Protein AF-0000000085115770 (afdb_homodimer)

Organism: Geobacillus kaustophilus (strain HTA426) (NCBI:txid235909)

Sequence (520 aa):
MMANVRLRLAGMRRTIEAKADPHGGTVSFGGQTHRIDELEWDAPIGGAMYGVALNDGKEWAALSKEMNAPPYEKPPEGPVLYMKPANTINAHRRPVLLPRWVKHLQAAPALGLVIGRTAARVRREQALDFVFGYTIVNDLSIPHEQRHRPAVKEQARDGFAPVGPWIVPKEEASPLSSLTARVYVNGRLVQRADPSRFRLPVEQWLAEVTEFMTLYPGDVLFFSWPADAPLVTAGDVVRIEIERIGVLENEIALEQGGDEMMANVRLRLAGMRRTIEAKADPHGGTVSFGGQTHRIDELEWDAPIGGAMYGVALNDGKEWAALSKEMNAPPYEKPPEGPVLYMKPANTINAHRRPVLLPRWVKHLQAAPALGLVIGRTAARVRREQALDFVFGYTIVNDLSIPHEQRHRPAVKEQARDGFAPVGPWIVPKEEASPLSSLTARVYVNGRLVQRADPSRFRLPVEQWLAEVTEFMTLYPGDVLFFSWPADAPLVTAGDVVRIEIERIGVLENEIALEQGGDE

InterPro domains:
  IPR011234 Fumarylacetoacetase-like, C-terminal [PF01557] (50-252)
  IPR036663 Fumarylacetoacetase-like, C-terminal domain superfamily [G3DSA:3.90.850.10] (46-257)
  IPR036663 Fumarylacetoacetase-like, C-terminal domain superfamily [SSF56529] (48-252)
  IPR051121 Fumarylacetoacetate hydrolase [PTHR42796] (29-252)

Radius of gyration: 23.32 Å; Cα contacts (8 Å, |Δi|>4): 1343; chains: 2; bounding box: 65×66×63 Å

Foldseek 3Di:
DWFWWWAFFPPDPATDIWIDDQPVQWIDDPRDIDGVVPTHGFFRFDDWEKEWPCQQLLSVVVCVVVCCDPPNVHHDPATDMDTAGPQQEDEFAEADADEPVAFWKFWWKKKKFFFAAKFALDDLVCQCVRTQFIKIKGQIFGDDDDPPDDRCVGGHHGNNIYIDRTTGGHVQVPDQQQWWKWKDKPRHTQDIDGQVSGNDHPSVNSNRVNHVDIDHGRYIYMYTNRNRTDIDGAQIKMWMRIPSGHIGIYGYHYDDPPPD/DWFWWWAAFPPDPATDIWIDDQPVQWIDDPRDIDGVVVTHGFFRFDDWEKEWPCQQLLSVVVCVVVCCDPPNVHHDPATDMDTAGPQQEDEFAEADADEPVAFWKFWWKKKKFFFAAKFALDDLVCLCVRTQFIKIKGQIFGDDDDPPDDRCVGGHHGNNIYIDRTTGGHVQVPDQQQWWKWKDKPRHTQDIDGQVSGNDHPSVNSNRVNHVDIDHGRYIYMYTNRNRTDIDGAQIKMWMRIPSGHIGIYGYHYDDDPDD

pLDDT: mean 93.47, std 9.09, range [23.97, 98.88]

Nearest PDB structures (foldseek):
  6jvv-assembly1_A  TM=9.126E-01  e=6.003E-18  Sphingobium sp. SYK-6
  6sbi-assembly2_C  TM=8.779E-01  e=7.111E-18  Mus musculus
  6sbj-assembly1_A  TM=8.941E-01  e=2.201E-17  Mus musculus
  6jvw-assembly1_B  TM=7.924E-01  e=4.525E-18  Sphingobium sp. SYK-6
  6jvv-assembly1_B  TM=7.920E-01  e=4.788E-18  Sphingobium sp. SYK-6

Secondary structure (DSSP, 8-state):
--EEEEEEETT-SS-EEEEEETTTTEEEETTEEEEGGGS-EE-S--S-EEEEET-BHHHHHHHHHHHTSTTT-S--SS-EEEEE-GGGEE-TTPPEEEPTT---EEEEEEEEEEE-S-BSS--GGGGGGGEEEEEEEEEEE---S--SS--HHHHSSTT-EEEEEEEEEGGGG--GGG--EEEEETTEEEEEE-GGGBSS-HHHHHHHHHTT--B-TT-EEEEE--TTPPEE-TT-EEEEEETTTEEEEEEEEE------/--EEEEEEETT-SS-EEEEEETTTTEEEETTEEEEGGGS-EE-S--S-EEEEET-BHHHHHHTHHHHTSTTT-S--SS-EEEEE-GGGEE-TTPPEEEPTT---EEEEEEEEEEE-S-BSS--GGGGGGGEEEEEEEEEEE---S--SS--HHHHSSTT-EEEEEEEEEGGGG--GGG--EEEEETTEEEEEE-GGGBSS-HHHHHHHHHTT--B-TT-EEEEE--TTPPEE-TT-EEEEEETTTEEEEEEEEE------

Structure (mmCIF, N/CA/C/O backbone):
data_AF-0000000085115770-model_v1
#
loop_
_entity.id
_entity.type
_entity.pdbx_description
1 polymer 'Hypothetical conserved protein'
#
loop_
_atom_site.group_PDB
_atom_site.id
_atom_site.type_symbol
_atom_site.label_atom_id
_atom_site.label_alt_id
_atom_site.label_comp_id
_atom_site.label_asym_id
_atom_site.label_entity_id
_atom_site.label_seq_id
_atom_site.pdbx_PDB_ins_code
_atom_site.Cartn_x
_atom_site.Cartn_y
_atom_site.Cartn_z
_atom_site.occupancy
_atom_site.B_iso_or_equiv
_atom_site.auth_seq_id
_atom_site.auth_comp_id
_atom_site.auth_asym_id
_atom_site.auth_atom_id
_atom_site.pdbx_PDB_model_num
ATOM 1 N N . MET A 1 1 ? 3.453 36.281 1.936 1 74.5 1 MET A N 1
ATOM 2 C CA . MET A 1 1 ? 4.145 36.156 0.656 1 74.5 1 MET A CA 1
ATOM 3 C C . MET A 1 1 ? 3.568 35 -0.159 1 74.5 1 MET A C 1
ATOM 5 O O . MET A 1 1 ? 3.238 33.938 0.392 1 74.5 1 MET A O 1
ATOM 9 N N . MET A 1 2 ? 3.404 35.25 -1.375 1 86.44 2 MET A N 1
ATOM 10 C CA . MET A 1 2 ? 2.805 34.25 -2.275 1 86.44 2 MET A CA 1
ATOM 11 C C . MET A 1 2 ? 3.832 33.219 -2.701 1 86.44 2 MET A C 1
ATOM 13 O O . MET A 1 2 ? 5 33.531 -2.922 1 86.44 2 MET A O 1
ATOM 17 N N . ALA A 1 3 ? 3.408 32.031 -2.615 1 91.06 3 ALA A N 1
ATOM 18 C CA . ALA A 1 3 ? 4.25 30.938 -3.092 1 91.06 3 ALA A CA 1
ATOM 19 C C . ALA A 1 3 ? 3.641 30.281 -4.32 1 91.06 3 ALA A C 1
ATOM 21 O O . ALA A 1 3 ? 2.416 30.219 -4.457 1 91.06 3 ALA A O 1
ATOM 22 N N . ASN A 1 4 ? 4.543 29.922 -5.184 1 95.06 4 ASN A N 1
ATOM 23 C CA . ASN A 1 4 ? 4.07 29.031 -6.238 1 95.06 4 ASN A CA 1
ATOM 24 C C . ASN A 1 4 ? 3.652 27.672 -5.68 1 95.06 4 ASN A C 1
ATOM 26 O O . ASN A 1 4 ? 4.328 27.125 -4.809 1 95.06 4 ASN A O 1
ATOM 30 N N . VAL A 1 5 ? 2.451 27.219 -6.176 1 96.75 5 VAL A N 1
ATOM 31 C CA . VAL A 1 5 ? 1.987 25.922 -5.676 1 96.75 5 VAL A CA 1
ATOM 32 C C . VAL A 1 5 ? 1.357 25.125 -6.816 1 96.75 5 VAL A C 1
ATOM 34 O O . VAL A 1 5 ? 1.114 25.672 -7.898 1 96.75 5 VAL A O 1
ATOM 37 N N . ARG A 1 6 ? 1.262 23.844 -6.598 1 97.25 6 ARG A N 1
ATOM 38 C CA . ARG A 1 6 ? 0.416 22.984 -7.418 1 97.25 6 ARG A CA 1
ATOM 39 C C . ARG A 1 6 ? -0.807 22.516 -6.637 1 97.25 6 ARG A C 1
ATOM 41 O O . ARG A 1 6 ? -0.689 22.078 -5.488 1 97.25 6 ARG A O 1
ATOM 48 N N . LEU A 1 7 ? -1.939 22.75 -7.211 1 97.44 7 LEU A N 1
ATOM 49 C CA . LEU A 1 7 ? -3.164 22.328 -6.539 1 97.44 7 LEU A CA 1
ATOM 50 C C . LEU A 1 7 ? -4.086 21.578 -7.504 1 97.44 7 LEU A C 1
ATOM 52 O O . LEU A 1 7 ? -3.832 21.547 -8.711 1 97.44 7 LEU A O 1
ATOM 56 N N . ARG A 1 8 ? -5.086 20.906 -6.918 1 97.5 8 ARG A N 1
ATOM 57 C CA . ARG A 1 8 ? -6.098 20.188 -7.688 1 97.5 8 ARG A CA 1
ATOM 58 C C . ARG A 1 8 ? -7.496 20.469 -7.145 1 97.5 8 ARG A C 1
ATOM 60 O O . ARG A 1 8 ? -7.734 20.359 -5.938 1 97.5 8 ARG A O 1
ATOM 67 N N . LEU A 1 9 ? -8.336 20.906 -8.031 1 96.75 9 LEU A N 1
ATOM 68 C CA . LEU A 1 9 ? -9.719 21.156 -7.648 1 96.75 9 LEU A CA 1
ATOM 69 C C . LEU A 1 9 ? -10.594 19.938 -7.949 1 96.75 9 LEU A C 1
ATOM 71 O O . LEU A 1 9 ? -10.203 19.062 -8.727 1 96.75 9 LEU A O 1
ATOM 75 N N . ALA A 1 10 ? -11.742 19.891 -7.289 1 95.56 10 ALA A N 1
ATOM 76 C CA . ALA A 1 10 ? -12.672 18.781 -7.441 1 95.56 10 ALA A CA 1
ATOM 77 C C . ALA A 1 10 ? -13.008 18.531 -8.914 1 95.56 10 ALA A C 1
ATOM 79 O O . ALA A 1 10 ? -13.367 19.469 -9.633 1 95.56 10 ALA A O 1
ATOM 80 N N . GLY A 1 11 ? -12.836 17.266 -9.273 1 91.81 11 GLY A N 1
ATOM 81 C CA . GLY A 1 11 ? -13.227 16.906 -10.625 1 91.81 11 GLY A CA 1
ATOM 82 C C . GLY A 1 11 ? -12.086 17 -11.617 1 91.81 11 GLY A C 1
ATOM 83 O O . GLY A 1 11 ? -12.195 16.516 -12.75 1 91.81 11 GLY A O 1
ATOM 84 N N . MET A 1 12 ? -10.945 17.594 -11.219 1 92.19 12 MET A N 1
ATOM 85 C CA . MET A 1 12 ? -9.805 17.703 -12.125 1 92.19 12 MET A CA 1
ATOM 86 C C . MET A 1 12 ? -8.953 16.438 -12.102 1 92.19 12 MET A C 1
ATOM 88 O O . MET A 1 12 ? -8.766 15.828 -11.047 1 92.19 12 MET A O 1
ATOM 92 N N . ARG A 1 13 ? -8.453 16.109 -13.203 1 88 13 ARG A N 1
ATOM 93 C CA . ARG A 1 13 ? -7.582 14.945 -13.32 1 88 13 ARG A CA 1
ATOM 94 C C . ARG A 1 13 ? -6.141 15.305 -12.961 1 88 13 ARG A C 1
ATOM 96 O O . ARG A 1 13 ? -5.422 14.492 -12.383 1 88 13 ARG A O 1
ATOM 103 N N . ARG A 1 14 ? -5.812 16.609 -13.312 1 91.44 14 ARG A N 1
ATOM 104 C CA . ARG A 1 14 ? -4.426 17.031 -13.141 1 91.44 14 ARG A CA 1
ATOM 105 C C . ARG A 1 14 ? -4.34 18.25 -12.211 1 91.44 14 ARG A C 1
ATOM 107 O O . ARG A 1 14 ? -5.32 18.969 -12.039 1 91.44 14 ARG A O 1
ATOM 114 N N . THR A 1 15 ? -3.184 18.406 -11.695 1 96.31 15 THR A N 1
ATOM 115 C CA . THR A 1 15 ? -2.928 19.609 -10.906 1 96.31 15 THR A CA 1
ATOM 116 C C . THR A 1 15 ? -2.725 20.828 -11.805 1 96.31 15 THR A C 1
ATOM 118 O O . THR A 1 15 ? -2.461 20.672 -13 1 96.31 15 THR A O 1
ATOM 121 N N . ILE A 1 16 ? -2.879 21.953 -11.203 1 96.81 16 ILE A N 1
ATOM 122 C CA . ILE A 1 16 ? -2.6 23.203 -11.898 1 96.81 16 ILE A CA 1
ATOM 123 C C . ILE A 1 16 ? -1.612 24.031 -11.086 1 96.81 16 ILE A C 1
ATOM 125 O O . ILE A 1 16 ? -1.504 23.859 -9.867 1 96.81 16 ILE A O 1
ATOM 129 N N . GLU A 1 17 ? -0.945 24.906 -11.789 1 96.75 17 GLU A N 1
ATOM 130 C CA . GLU A 1 17 ? -0.077 25.875 -11.133 1 96.75 17 GLU A CA 1
ATOM 131 C C . GLU A 1 17 ? -0.881 27.047 -10.594 1 96.75 17 GLU A C 1
ATOM 133 O O . GLU A 1 17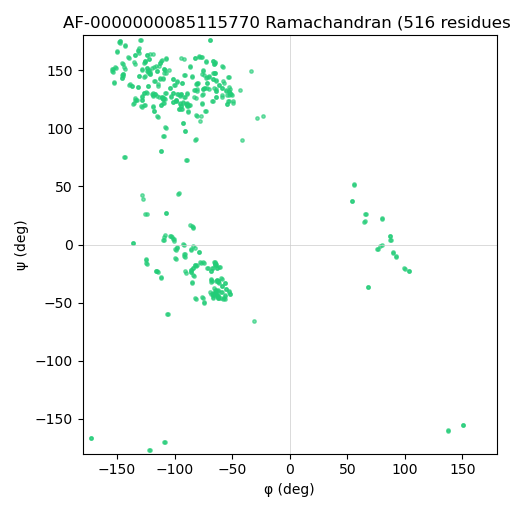 ? -1.81 27.531 -11.242 1 96.75 17 GLU A O 1
ATOM 138 N N . ALA A 1 18 ? -0.504 27.438 -9.453 1 97.25 18 ALA A N 1
ATOM 139 C CA . ALA A 1 18 ? -1.159 28.578 -8.82 1 97.25 18 ALA A CA 1
ATOM 140 C C . ALA A 1 18 ? -0.194 29.328 -7.902 1 97.25 18 ALA A C 1
ATOM 142 O O . ALA A 1 18 ? 0.949 28.906 -7.715 1 97.25 18 ALA A O 1
ATOM 143 N N . LYS A 1 19 ? -0.623 30.469 -7.555 1 96.56 19 LYS A N 1
ATOM 144 C CA . LYS A 1 19 ? 0.047 31.219 -6.496 1 96.56 19 LYS A CA 1
ATOM 145 C C . LYS A 1 19 ? -0.815 31.281 -5.238 1 96.56 19 LYS A C 1
ATOM 147 O O . LYS A 1 19 ? -1.987 31.656 -5.301 1 96.56 19 LYS A O 1
ATOM 152 N N . ALA A 1 20 ? -0.188 30.859 -4.191 1 94.94 20 ALA A N 1
ATOM 153 C CA . ALA A 1 20 ? -0.976 30.812 -2.963 1 94.94 20 ALA A CA 1
ATOM 154 C C . ALA A 1 20 ? -0.292 31.578 -1.839 1 94.94 20 ALA A C 1
ATOM 156 O O . ALA A 1 20 ? 0.937 31.688 -1.807 1 94.94 20 ALA A O 1
ATOM 157 N N . ASP A 1 21 ? -1.158 32.188 -1.034 1 91.19 21 ASP A N 1
ATOM 158 C CA . ASP A 1 21 ? -0.708 32.656 0.264 1 91.19 21 ASP A CA 1
ATOM 159 C C . ASP A 1 21 ? -0.937 31.625 1.356 1 91.19 21 ASP A C 1
ATOM 161 O O . ASP A 1 21 ? -2.066 31.438 1.814 1 91.19 21 ASP A O 1
ATOM 165 N N . PRO A 1 22 ? 0.082 30.969 1.792 1 82.19 22 PRO A N 1
ATOM 166 C CA . PRO A 1 22 ? -0.087 29.844 2.717 1 82.19 22 PRO A CA 1
ATOM 167 C C . PRO A 1 22 ? -0.752 30.25 4.027 1 82.19 22 PRO A C 1
ATOM 169 O O . PRO A 1 22 ? -1.375 29.422 4.695 1 82.19 22 PRO A O 1
ATOM 172 N N . HIS A 1 23 ? -0.743 31.531 4.367 1 81.12 23 HIS A N 1
ATOM 173 C CA . HIS A 1 23 ? -1.289 31.984 5.645 1 81.12 23 HIS A CA 1
ATOM 174 C C . HIS A 1 23 ? -2.545 32.812 5.441 1 81.12 23 HIS A C 1
ATOM 176 O O . HIS A 1 23 ? -3.436 32.844 6.293 1 81.12 23 HIS A O 1
ATOM 182 N N . GLY A 1 24 ? -2.494 33.406 4.309 1 83 24 GLY A N 1
ATOM 183 C CA . GLY A 1 24 ? -3.58 34.312 4.043 1 83 24 GLY A CA 1
ATOM 184 C C . GLY A 1 24 ? -4.848 33.625 3.566 1 83 24 GLY A C 1
ATOM 185 O O . GLY A 1 24 ? -5.922 34.25 3.559 1 83 24 GLY A O 1
ATOM 186 N N . GLY A 1 25 ? -4.727 32.406 3.111 1 85.19 25 GLY A N 1
ATOM 187 C CA . GLY A 1 25 ? -5.891 31.625 2.727 1 85.19 25 GLY A CA 1
ATOM 188 C C . GLY A 1 25 ? -6.414 31.969 1.347 1 85.19 25 GLY A C 1
ATOM 189 O O . GLY A 1 25 ? -7.625 31.984 1.121 1 85.19 25 GLY A O 1
ATOM 190 N N . THR A 1 26 ? -5.535 32.531 0.543 1 93.5 26 THR A N 1
ATOM 191 C CA . THR A 1 26 ? -5.938 32.844 -0.828 1 93.5 26 THR A CA 1
ATOM 192 C C . THR A 1 26 ? -5.066 32.094 -1.823 1 93.5 26 THR A C 1
ATOM 194 O O . THR A 1 26 ? -3.934 31.703 -1.506 1 93.5 26 THR A O 1
ATOM 197 N N . VAL A 1 27 ? -5.66 31.828 -2.977 1 95.75 27 VAL A N 1
ATOM 198 C CA . VAL A 1 27 ? -4.957 31.188 -4.086 1 95.75 27 VAL A CA 1
ATOM 199 C C . VAL A 1 27 ? -5.359 31.859 -5.402 1 95.75 27 VAL A C 1
ATOM 201 O O . VAL A 1 27 ? -6.52 32.219 -5.582 1 95.75 27 VAL A O 1
ATOM 204 N N . SER A 1 28 ? -4.363 32.062 -6.211 1 96.69 28 SER A N 1
ATOM 205 C CA . SER A 1 28 ? -4.594 32.75 -7.488 1 96.69 28 SER A CA 1
ATOM 206 C C . SER A 1 28 ? -4.227 31.828 -8.656 1 96.69 28 SER A C 1
ATOM 208 O O . SER A 1 28 ? -3.148 31.234 -8.672 1 96.69 28 SER A O 1
ATOM 210 N N . PHE A 1 29 ? -5.094 31.672 -9.547 1 95.81 29 PHE A N 1
ATOM 211 C CA . PHE A 1 29 ? -4.875 30.969 -10.812 1 95.81 29 PHE A CA 1
ATOM 212 C C . PHE A 1 29 ? -5.824 31.484 -11.883 1 95.81 29 PHE A C 1
ATOM 214 O O . PHE A 1 29 ? -6.859 32.094 -11.57 1 95.81 29 PHE A O 1
ATOM 221 N N . GLY A 1 30 ? -5.395 31.469 -13.125 1 94.06 30 GLY A N 1
ATOM 222 C CA . GLY A 1 30 ? -6.242 31.922 -14.219 1 94.06 30 GLY A CA 1
ATOM 223 C C . GLY A 1 30 ? -6.566 33.406 -14.148 1 94.06 30 GLY A C 1
ATOM 224 O O . GLY A 1 30 ? -7.664 33.812 -14.516 1 94.06 30 GLY A O 1
ATOM 225 N N . GLY A 1 31 ? -5.805 34.062 -13.461 1 94.25 31 GLY A N 1
ATOM 226 C CA . GLY A 1 31 ? -5.98 35.5 -13.375 1 94.25 31 GLY A CA 1
ATOM 227 C C . GLY A 1 31 ? -6.953 35.938 -12.289 1 94.25 31 GLY A C 1
ATOM 228 O O . GLY A 1 31 ? -7.285 37.094 -12.164 1 94.25 31 GLY A O 1
ATOM 229 N N . GLN A 1 32 ? -7.379 34.969 -11.602 1 95.94 32 GLN A N 1
ATOM 230 C CA . GLN A 1 32 ? -8.336 35.25 -10.539 1 95.94 32 GLN A CA 1
ATOM 231 C C . GLN A 1 32 ? -7.812 34.781 -9.18 1 95.94 32 GLN A C 1
ATOM 233 O O . GLN A 1 32 ? -7.078 33.812 -9.094 1 95.94 32 GLN A O 1
ATOM 238 N N . THR A 1 33 ? -8.188 35.531 -8.211 1 96.25 33 THR A N 1
ATOM 239 C CA . THR A 1 33 ? -7.844 35.188 -6.836 1 96.25 33 THR A CA 1
ATOM 240 C C . THR A 1 33 ? -9.078 34.688 -6.078 1 96.25 33 THR A C 1
ATOM 242 O O . THR A 1 33 ? -10.141 35.312 -6.16 1 96.25 33 THR A O 1
ATOM 245 N N . HIS A 1 34 ? -8.938 33.562 -5.422 1 95.81 34 HIS A N 1
ATOM 246 C CA . HIS A 1 34 ? -10.008 32.938 -4.652 1 95.81 34 HIS A CA 1
ATOM 247 C C . HIS A 1 34 ? -9.594 32.719 -3.197 1 95.81 34 HIS A C 1
ATOM 249 O O . HIS A 1 34 ? -8.406 32.594 -2.898 1 95.81 34 HIS A O 1
ATOM 255 N N . ARG A 1 35 ? -10.68 32.781 -2.387 1 93.44 35 ARG A N 1
ATOM 256 C CA . ARG A 1 35 ? -10.453 32.281 -1.047 1 93.44 35 ARG A CA 1
ATOM 257 C C . ARG A 1 35 ? -10.422 30.734 -1.06 1 93.44 35 ARG A C 1
ATOM 259 O O . ARG A 1 35 ? -11.203 30.109 -1.774 1 93.44 35 ARG A O 1
ATOM 266 N N . ILE A 1 36 ? -9.625 30.203 -0.213 1 91.19 36 ILE A N 1
ATOM 267 C CA . ILE A 1 36 ? -9.414 28.75 -0.184 1 91.19 36 ILE A CA 1
ATOM 268 C C . ILE A 1 36 ? -10.719 28.047 0.183 1 91.19 36 ILE A C 1
ATOM 270 O O . ILE A 1 36 ? -10.984 26.938 -0.284 1 91.19 36 ILE A O 1
ATOM 274 N N . ASP A 1 37 ? -11.555 28.703 0.989 1 90 37 ASP A N 1
ATOM 275 C CA . ASP A 1 37 ? -12.766 28.062 1.48 1 90 37 ASP A CA 1
ATOM 276 C C . ASP A 1 37 ? -13.891 28.141 0.447 1 90 37 ASP A C 1
ATOM 278 O O . ASP A 1 37 ? -14.961 27.562 0.635 1 90 37 ASP A O 1
ATOM 282 N N . GLU A 1 38 ? -13.625 28.812 -0.66 1 93.56 38 GLU A N 1
ATOM 283 C CA . GLU A 1 38 ? -14.617 28.938 -1.728 1 93.56 38 GLU A CA 1
ATOM 284 C C . GLU A 1 38 ? -14.477 27.812 -2.744 1 93.56 38 GLU A C 1
ATOM 286 O O . GLU A 1 38 ? -15.312 27.672 -3.637 1 93.56 38 GLU A O 1
ATOM 291 N N . LEU A 1 39 ? -13.5 27.125 -2.568 1 95 39 LEU A N 1
ATOM 292 C CA . LEU A 1 39 ? -13.18 26.125 -3.582 1 95 39 LEU A CA 1
ATOM 293 C C . LEU A 1 39 ? -13.484 24.719 -3.076 1 95 39 LEU A C 1
ATOM 295 O O . LEU A 1 39 ? -13.461 24.469 -1.868 1 95 39 LEU A O 1
ATOM 299 N N . GLU A 1 40 ? -13.875 23.859 -3.992 1 96.56 40 GLU A N 1
ATOM 300 C CA . GLU A 1 40 ? -13.93 22.422 -3.734 1 96.56 40 GLU A CA 1
ATOM 301 C C . GLU A 1 40 ? -12.648 21.734 -4.184 1 96.56 40 GLU A C 1
ATOM 303 O O . GLU A 1 40 ? -12.234 21.875 -5.336 1 96.56 40 GLU A O 1
ATOM 308 N N . TRP A 1 41 ? -12.109 20.969 -3.307 1 97.25 41 TRP A N 1
ATOM 309 C CA . TRP A 1 41 ? -10.727 20.516 -3.49 1 97.25 41 TRP A CA 1
ATOM 310 C C . TRP A 1 41 ? -10.68 19.031 -3.824 1 97.25 41 TRP A C 1
ATOM 312 O O . TRP A 1 41 ? -11.562 18.266 -3.418 1 97.25 41 TRP A O 1
ATOM 322 N N . ASP A 1 42 ? -9.703 18.594 -4.543 1 97.81 42 ASP A N 1
ATOM 323 C CA . ASP A 1 42 ? -9.195 17.234 -4.613 1 97.81 42 ASP A CA 1
ATOM 324 C C . ASP A 1 42 ? -7.754 17.156 -4.113 1 97.81 42 ASP A C 1
ATOM 326 O O . ASP A 1 42 ? -7.059 18.172 -4.043 1 97.81 42 ASP A O 1
ATOM 330 N N . ALA A 1 43 ? -7.391 15.984 -3.623 1 97.88 43 ALA A N 1
ATOM 331 C CA . ALA A 1 43 ? -6.012 15.82 -3.172 1 97.88 43 ALA A CA 1
ATOM 332 C C . ALA A 1 43 ? -5.027 16.109 -4.305 1 97.88 43 ALA A C 1
ATOM 334 O O . ALA A 1 43 ? -5.254 15.703 -5.449 1 97.88 43 ALA A O 1
ATOM 335 N N . PRO A 1 44 ? -3.939 16.75 -4.043 1 98 44 PRO A N 1
ATOM 336 C CA . PRO A 1 44 ? -3.027 17.188 -5.102 1 98 44 PRO A CA 1
ATOM 337 C C . PRO A 1 44 ? -2.02 16.109 -5.496 1 98 44 PRO A C 1
ATOM 339 O O . PRO A 1 44 ? -0.97 16.422 -6.066 1 98 44 PRO A O 1
ATOM 342 N N . ILE A 1 45 ? -2.287 14.875 -5.117 1 96 45 ILE A N 1
ATOM 343 C CA . ILE A 1 45 ? -1.364 13.789 -5.41 1 96 45 ILE A CA 1
ATOM 344 C C . ILE A 1 45 ? -2.094 12.688 -6.184 1 96 45 ILE A C 1
ATOM 346 O O . ILE A 1 45 ? -3.326 12.664 -6.223 1 96 45 ILE A O 1
ATOM 350 N N . GLY A 1 46 ? -1.216 11.812 -6.812 1 88.75 46 GLY A N 1
ATOM 351 C CA . GLY A 1 46 ? -1.801 10.75 -7.613 1 88.75 46 GLY A CA 1
ATOM 352 C C . GLY A 1 46 ? -1.133 9.406 -7.395 1 88.75 46 GLY A C 1
ATOM 353 O O . GLY A 1 46 ? -1.478 8.422 -8.055 1 88.75 46 GLY A O 1
ATOM 354 N N . GLY A 1 47 ? -0.159 9.375 -6.527 1 90.06 47 GLY A N 1
ATOM 355 C CA . GLY A 1 47 ? 0.567 8.141 -6.27 1 90.06 47 GLY A CA 1
ATOM 356 C C . GLY A 1 47 ? 0.266 7.547 -4.906 1 90.06 47 GLY A C 1
ATOM 357 O O . GLY A 1 47 ? -0.737 7.895 -4.281 1 90.06 47 GLY A O 1
ATOM 358 N N . ALA A 1 48 ? 1.026 6.566 -4.539 1 91.56 48 ALA A N 1
ATOM 359 C CA . ALA A 1 48 ? 0.886 5.906 -3.242 1 91.56 48 ALA A CA 1
ATOM 360 C C . ALA A 1 48 ? 1.526 6.73 -2.131 1 91.56 48 ALA A C 1
ATOM 362 O O . ALA A 1 48 ? 2.293 7.66 -2.402 1 91.56 48 ALA A O 1
ATOM 363 N N . MET A 1 49 ? 1.104 6.379 -0.957 1 96.94 49 MET A N 1
ATOM 364 C CA . MET A 1 49 ? 1.659 7.066 0.205 1 96.94 49 MET A CA 1
ATOM 365 C C . MET A 1 49 ? 2.293 6.074 1.174 1 96.94 49 MET A C 1
ATOM 367 O O . MET A 1 49 ? 1.727 5.012 1.442 1 96.94 49 MET A O 1
ATOM 371 N N . TYR A 1 50 ? 3.475 6.453 1.678 1 96.69 50 TYR A N 1
ATOM 372 C CA . TYR A 1 50 ? 4.227 5.629 2.619 1 96.69 50 TYR A CA 1
ATOM 373 C C . TYR A 1 50 ? 4.613 6.43 3.855 1 96.69 50 TYR A C 1
ATOM 375 O O . TYR A 1 50 ? 5.242 7.488 3.748 1 96.69 50 TYR A O 1
ATOM 383 N N . GLY A 1 51 ? 4.223 5.926 4.949 1 96.69 51 GLY A N 1
ATOM 384 C CA . GLY A 1 51 ? 4.613 6.555 6.203 1 96.69 51 GLY A CA 1
ATOM 385 C C . GLY A 1 51 ? 5.816 5.898 6.852 1 96.69 51 GLY A C 1
ATOM 386 O O . GLY A 1 51 ? 5.957 4.672 6.82 1 96.69 51 GLY A O 1
ATOM 387 N N . VAL A 1 52 ? 6.703 6.723 7.41 1 95.69 52 VAL A N 1
ATOM 388 C CA . VAL A 1 52 ? 7.816 6.23 8.219 1 95.69 52 VAL A CA 1
ATOM 389 C C . VAL A 1 52 ? 7.422 6.219 9.695 1 95.69 52 VAL A C 1
ATOM 391 O O . VAL A 1 52 ? 7.246 7.277 10.297 1 95.69 52 VAL A O 1
ATOM 394 N N . ALA A 1 53 ? 7.398 5.023 10.242 1 92 53 ALA A N 1
ATOM 395 C CA . ALA A 1 53 ? 6.988 4.867 11.633 1 92 53 ALA A CA 1
ATOM 396 C C . ALA A 1 53 ? 8.172 5.051 12.578 1 92 53 ALA A C 1
ATOM 398 O O . ALA A 1 53 ? 9.328 4.902 12.172 1 92 53 ALA A O 1
ATOM 399 N N . LEU A 1 54 ? 7.871 5.477 13.812 1 91.94 54 LEU A N 1
ATOM 400 C CA . LEU A 1 54 ? 8.812 5.531 14.922 1 91.94 54 LEU A CA 1
ATOM 401 C C . LEU A 1 54 ? 9.922 6.547 14.641 1 91.94 54 LEU A C 1
ATOM 403 O O . LEU A 1 54 ? 11.062 6.359 15.07 1 91.94 54 LEU A O 1
ATOM 407 N N . ASN A 1 55 ? 9.617 7.516 13.844 1 95.5 55 ASN A N 1
ATOM 408 C CA . ASN A 1 55 ? 10.617 8.539 13.57 1 95.5 55 ASN A CA 1
ATOM 409 C C . ASN A 1 55 ? 10.398 9.789 14.414 1 95.5 55 ASN A C 1
ATOM 411 O O . ASN A 1 55 ? 11.234 10.695 14.422 1 95.5 55 ASN A O 1
ATOM 415 N N . ASP A 1 56 ? 9.297 9.914 15.047 1 96.75 56 ASP A N 1
ATOM 416 C CA . ASP A 1 56 ? 9.07 10.945 16.062 1 96.75 56 ASP A CA 1
ATOM 417 C C . ASP A 1 56 ? 9.828 10.633 17.344 1 96.75 56 ASP A C 1
ATOM 419 O O . ASP A 1 56 ? 9.523 9.656 18.031 1 96.75 56 ASP A O 1
ATOM 423 N N . GLY A 1 57 ? 10.797 11.531 17.625 1 96.5 57 GLY A N 1
ATOM 424 C CA . GLY A 1 57 ? 11.633 11.305 18.797 1 96.5 57 GLY A CA 1
ATOM 425 C C . GLY A 1 57 ? 10.836 11.141 20.078 1 96.5 57 GLY A C 1
ATOM 426 O O . GLY A 1 57 ? 11.195 10.336 20.953 1 96.5 57 GLY A O 1
ATOM 427 N N . LYS A 1 58 ? 9.789 11.898 20.219 1 95.94 58 LYS A N 1
ATOM 428 C CA . LYS A 1 58 ? 8.93 11.789 21.391 1 95.94 58 LYS A CA 1
ATOM 429 C C . LYS A 1 58 ? 8.25 10.422 21.438 1 95.94 58 LYS A C 1
ATOM 431 O O . LYS A 1 58 ? 8.156 9.812 22.516 1 95.94 58 LYS A O 1
ATOM 436 N N . GLU A 1 59 ? 7.773 9.922 20.312 1 93.31 59 GLU A N 1
ATOM 437 C CA . GLU A 1 59 ? 7.195 8.578 20.219 1 93.31 59 GLU A CA 1
ATOM 438 C C . GLU A 1 59 ? 8.227 7.508 20.547 1 93.31 59 GLU A C 1
ATOM 440 O O . GLU A 1 59 ? 7.945 6.574 21.297 1 93.31 59 GLU A O 1
ATOM 445 N N . TRP A 1 60 ? 9.359 7.703 20.016 1 92.81 60 TRP A N 1
ATOM 446 C CA . TRP A 1 60 ? 10.453 6.762 20.219 1 92.81 60 TRP A CA 1
ATOM 447 C C . TRP A 1 60 ? 10.789 6.648 21.703 1 92.81 60 TRP A C 1
ATOM 449 O O . TRP A 1 60 ? 10.914 5.543 22.234 1 92.81 60 TRP A O 1
ATOM 459 N N . ALA A 1 61 ? 10.883 7.762 22.344 1 93.75 61 ALA A N 1
ATOM 460 C CA . ALA A 1 61 ? 11.195 7.793 23.781 1 93.75 61 ALA A CA 1
ATOM 461 C C . ALA A 1 61 ? 10.086 7.129 24.594 1 93.75 61 ALA A C 1
ATOM 463 O O . ALA A 1 61 ? 10.367 6.359 25.516 1 93.75 61 ALA A O 1
ATOM 464 N N . ALA A 1 62 ? 8.891 7.363 24.219 1 90.25 62 ALA A N 1
ATOM 465 C CA . ALA A 1 62 ? 7.742 6.828 24.938 1 90.25 62 ALA A CA 1
ATOM 466 C C . ALA A 1 62 ? 7.668 5.309 24.797 1 90.25 62 ALA A C 1
ATOM 468 O O . ALA A 1 62 ? 7.203 4.621 25.719 1 90.25 62 ALA A O 1
ATOM 469 N N . LEU A 1 63 ? 8.117 4.77 23.672 1 87.44 63 LEU A N 1
ATOM 470 C CA . LEU A 1 63 ? 7.98 3.346 23.375 1 87.44 63 LEU A CA 1
ATOM 471 C C . LEU A 1 63 ? 9.289 2.605 23.656 1 87.44 63 LEU A C 1
ATOM 473 O O . LEU A 1 63 ? 9.391 1.404 23.391 1 87.44 63 LEU A O 1
ATOM 477 N N . SER A 1 64 ? 10.242 3.285 24.141 1 86.88 64 SER A N 1
ATOM 478 C CA . SER A 1 64 ? 11.594 2.754 24.297 1 86.88 64 SER A CA 1
ATOM 479 C C . SER A 1 64 ? 11.594 1.479 25.125 1 86.88 64 SER A C 1
ATOM 481 O O . SER A 1 64 ? 12.227 0.489 24.766 1 86.88 64 SER A O 1
ATOM 483 N N . LYS A 1 65 ? 10.906 1.491 26.219 1 87.12 65 LYS A N 1
ATOM 484 C CA . LYS A 1 65 ? 10.867 0.326 27.109 1 87.12 65 LYS A CA 1
ATOM 485 C C . LYS A 1 65 ? 10.273 -0.883 26.391 1 87.12 65 LYS A C 1
ATOM 487 O O . LYS A 1 65 ? 10.844 -1.974 26.422 1 87.12 65 LYS A O 1
ATOM 492 N N . GLU A 1 66 ? 9.164 -0.655 25.688 1 83.12 66 GLU A N 1
ATOM 493 C CA . GLU A 1 66 ? 8.477 -1.73 24.969 1 83.12 66 GLU A CA 1
ATOM 494 C C . GLU A 1 66 ? 9.344 -2.275 23.844 1 83.12 66 GLU A C 1
ATOM 496 O O . GLU A 1 66 ? 9.359 -3.482 23.578 1 83.12 66 GLU A O 1
ATOM 501 N N . MET A 1 67 ? 10.008 -1.428 23.203 1 84.31 67 MET A N 1
ATOM 502 C CA . MET A 1 67 ? 10.797 -1.813 22.031 1 84.31 67 MET A CA 1
ATOM 503 C C . MET A 1 67 ? 12.023 -2.625 22.453 1 84.31 67 MET A C 1
ATOM 505 O O . MET A 1 67 ? 12.609 -3.328 21.625 1 84.31 67 MET A O 1
ATOM 509 N N . ASN A 1 68 ? 12.344 -2.459 23.688 1 86.5 68 ASN A N 1
ATOM 510 C CA . ASN A 1 68 ? 13.508 -3.182 24.188 1 86.5 68 ASN A CA 1
ATOM 511 C C . ASN A 1 68 ? 13.102 -4.406 25 1 86.5 68 ASN A C 1
ATOM 513 O O . ASN A 1 68 ? 13.953 -5.062 25.625 1 86.5 68 ASN A O 1
ATOM 517 N N . ALA A 1 69 ? 11.898 -4.707 25.031 1 82.69 69 ALA A N 1
ATOM 518 C CA . ALA A 1 69 ? 11.359 -5.859 25.75 1 82.69 69 ALA A CA 1
ATOM 519 C C . ALA A 1 69 ? 10.828 -6.914 24.781 1 82.69 69 ALA A C 1
ATOM 521 O O . ALA A 1 69 ? 10.609 -6.625 23.594 1 82.69 69 ALA A O 1
ATOM 522 N N . PRO A 1 70 ? 10.75 -8.117 25.266 1 77.06 70 PRO A N 1
ATOM 523 C CA . PRO A 1 70 ? 10.086 -9.109 24.422 1 77.06 70 PRO A CA 1
ATOM 524 C C . PRO A 1 70 ? 8.711 -8.641 23.938 1 77.06 70 PRO A C 1
ATOM 526 O O . PRO A 1 70 ? 7.988 -7.973 24.672 1 77.06 70 PRO A O 1
ATOM 529 N N . PRO A 1 71 ? 8.336 -8.773 22.672 1 76.69 71 PRO A N 1
ATOM 530 C CA . PRO A 1 71 ? 9.031 -9.68 21.766 1 76.69 71 PRO A CA 1
ATOM 531 C C . PRO A 1 71 ? 10.062 -8.961 20.891 1 76.69 71 PRO A C 1
ATOM 533 O O . PRO A 1 71 ? 10.781 -9.602 20.125 1 76.69 71 PRO A O 1
ATOM 536 N N . TYR A 1 72 ? 10.227 -7.73 20.938 1 76.38 72 TYR A N 1
ATOM 537 C CA . TYR A 1 72 ? 11.102 -6.973 20.047 1 76.38 72 TYR A CA 1
ATOM 538 C C . TYR A 1 72 ? 12.562 -7.16 20.438 1 76.38 72 TYR A C 1
ATOM 540 O O . TYR A 1 72 ? 13.398 -7.504 19.594 1 76.38 72 TYR A O 1
ATOM 548 N N . GLU A 1 73 ? 12.797 -7.07 21.688 1 78.25 73 GLU A N 1
ATOM 549 C CA . GLU A 1 73 ? 14.109 -7.246 22.297 1 78.25 73 GLU A CA 1
ATOM 550 C C . GLU A 1 73 ? 15.062 -6.125 21.906 1 78.25 73 GLU A C 1
ATOM 552 O O . GLU A 1 73 ? 15.93 -5.73 22.688 1 78.25 73 GLU A O 1
ATOM 557 N N . LYS A 1 74 ? 14.992 -5.629 20.672 1 84.06 74 LYS A N 1
ATOM 558 C CA . LYS A 1 74 ? 15.789 -4.496 20.203 1 84.06 74 LYS A CA 1
ATOM 559 C C . LYS A 1 74 ? 14.992 -3.619 19.25 1 84.06 74 LYS A C 1
ATOM 561 O O . LYS A 1 74 ? 14.125 -4.113 18.516 1 84.06 74 LYS A O 1
ATOM 566 N N . PRO A 1 75 ? 15.359 -2.365 19.266 1 85.12 75 PRO A N 1
ATOM 567 C CA . PRO A 1 75 ? 14.68 -1.479 18.312 1 85.12 75 PRO A CA 1
ATOM 568 C C . PRO A 1 75 ? 15.008 -1.799 16.859 1 85.12 75 PRO A C 1
ATOM 570 O O . PRO A 1 75 ? 16.047 -2.393 16.578 1 85.12 75 PRO A O 1
ATOM 573 N N . PRO A 1 76 ? 14.102 -1.358 16.016 1 83.81 76 PRO A N 1
ATOM 574 C CA . PRO A 1 76 ? 14.391 -1.58 14.594 1 83.81 76 PRO A CA 1
ATOM 575 C C . PRO A 1 76 ? 15.625 -0.821 14.117 1 83.81 76 PRO A C 1
ATOM 577 O O . PRO A 1 76 ? 15.867 0.306 14.555 1 83.81 76 PRO A O 1
ATOM 580 N N . GLU A 1 77 ? 16.406 -1.467 13.266 1 80.81 77 GLU A N 1
ATOM 581 C CA . GLU A 1 77 ? 17.625 -0.857 12.727 1 80.81 77 GLU A CA 1
ATOM 582 C C . GLU A 1 77 ? 17.328 -0.099 11.43 1 80.81 77 GLU A C 1
ATOM 584 O O . GLU A 1 77 ? 18.047 0.844 11.086 1 80.81 77 GLU A O 1
ATOM 589 N N . GLY A 1 78 ? 16.344 -0.388 10.711 1 86.44 78 GLY A N 1
ATOM 590 C CA . GLY A 1 78 ? 15.969 0.259 9.461 1 86.44 78 GLY A CA 1
ATOM 591 C C . GLY A 1 78 ? 14.578 0.862 9.5 1 86.44 78 GLY A C 1
ATOM 592 O O . GLY A 1 78 ? 13.961 0.952 10.562 1 86.44 78 GLY A O 1
ATOM 593 N N . PRO A 1 79 ? 14.273 1.354 8.344 1 91.25 79 PRO A N 1
ATOM 594 C CA . PRO A 1 79 ? 12.961 2.002 8.305 1 91.25 79 PRO A CA 1
ATOM 595 C C . PRO A 1 79 ? 11.812 1.029 8.555 1 91.25 79 PRO A C 1
ATOM 597 O O . PRO A 1 79 ? 11.836 -0.102 8.062 1 91.25 79 PRO A O 1
ATOM 600 N N . VAL A 1 80 ? 10.969 1.437 9.406 1 90.56 80 VAL A N 1
ATOM 601 C CA . VAL A 1 80 ? 9.664 0.801 9.547 1 90.56 80 VAL A CA 1
ATOM 602 C C . VAL A 1 80 ? 8.625 1.582 8.75 1 90.56 80 VAL A C 1
ATOM 604 O O . VAL A 1 80 ? 8.375 2.758 9.023 1 90.56 80 VAL A O 1
ATOM 607 N N . LEU A 1 81 ? 8.07 0.925 7.75 1 93.44 81 LEU A N 1
ATOM 608 C CA . LEU A 1 81 ? 7.164 1.617 6.836 1 93.44 81 LEU A CA 1
ATOM 609 C C . LEU A 1 81 ? 5.75 1.051 6.938 1 93.44 81 LEU A C 1
ATOM 611 O O . LEU A 1 81 ? 5.57 -0.119 7.281 1 93.44 81 LEU A O 1
ATOM 615 N N . TYR A 1 82 ? 4.832 1.873 6.711 1 92.38 82 TYR A N 1
ATOM 616 C CA . TYR A 1 82 ? 3.461 1.461 6.438 1 92.38 82 TYR A CA 1
ATOM 617 C C . TYR A 1 82 ? 2.893 2.217 5.242 1 92.38 82 TYR A C 1
ATOM 619 O O . TYR A 1 82 ? 3.463 3.219 4.805 1 92.38 82 TYR A O 1
ATOM 627 N N . MET A 1 83 ? 1.837 1.683 4.734 1 92.69 83 MET A N 1
ATOM 628 C CA . MET A 1 83 ? 1.289 2.252 3.506 1 92.69 83 MET A CA 1
ATOM 629 C C . MET A 1 83 ? -0.123 2.781 3.732 1 92.69 83 MET A C 1
ATOM 631 O O . MET A 1 83 ? -0.913 2.164 4.449 1 92.69 83 MET A O 1
ATOM 635 N N . LYS A 1 84 ? -0.409 3.877 3.143 1 95.5 84 LYS A N 1
ATOM 636 C CA . LYS A 1 84 ? -1.754 4.41 2.947 1 95.5 84 LYS A CA 1
ATOM 637 C C . LYS A 1 84 ? -2.178 4.316 1.484 1 95.5 84 LYS A C 1
ATOM 639 O O . LYS A 1 84 ? -1.814 5.172 0.672 1 95.5 84 LYS A O 1
ATOM 644 N N . PRO A 1 85 ? -2.996 3.279 1.229 1 94.06 85 PRO A N 1
ATOM 645 C CA . PRO A 1 85 ? -3.357 3.07 -0.174 1 94.06 85 PRO A CA 1
ATOM 646 C C . PRO A 1 85 ? -4.277 4.164 -0.715 1 94.06 85 PRO A C 1
ATOM 648 O O . PRO A 1 85 ? -4.691 5.051 0.033 1 94.06 85 PRO A O 1
ATOM 651 N N . ALA A 1 86 ? -4.57 4.094 -1.978 1 93.56 86 ALA A N 1
ATOM 652 C CA . ALA A 1 86 ? -5.281 5.133 -2.713 1 93.56 86 ALA A CA 1
ATOM 653 C C . ALA A 1 86 ? -6.652 5.402 -2.096 1 93.56 86 ALA A C 1
ATOM 655 O O . ALA A 1 86 ? -7.113 6.543 -2.068 1 93.56 86 ALA A O 1
ATOM 656 N N . ASN A 1 87 ? -7.266 4.367 -1.616 1 95.44 87 ASN A N 1
ATOM 657 C CA . ASN A 1 87 ? -8.602 4.512 -1.059 1 95.44 87 ASN A CA 1
ATOM 658 C C . ASN A 1 87 ? -8.609 5.434 0.159 1 95.44 87 ASN A C 1
ATOM 660 O O . ASN A 1 87 ? -9.656 5.957 0.543 1 95.44 87 ASN A O 1
ATOM 664 N N . THR A 1 88 ? -7.453 5.621 0.77 1 97.5 88 THR A N 1
ATOM 665 C CA . THR A 1 88 ? -7.395 6.414 1.994 1 97.5 88 THR A CA 1
ATOM 666 C C . THR A 1 88 ? -7.301 7.902 1.672 1 97.5 88 THR A C 1
ATOM 668 O O . THR A 1 88 ? -7.543 8.742 2.537 1 97.5 88 THR A O 1
ATOM 671 N N . ILE A 1 89 ? -6.906 8.25 0.515 1 97.62 89 ILE A N 1
ATOM 672 C CA . ILE A 1 89 ? -6.637 9.633 0.134 1 97.62 89 ILE A CA 1
ATOM 673 C C . ILE A 1 89 ? -7.922 10.445 0.2 1 97.62 89 ILE A C 1
ATOM 675 O O . ILE A 1 89 ? -8.953 10.039 -0.344 1 97.62 89 ILE A O 1
ATOM 679 N N . ASN A 1 90 ? -7.875 11.469 0.872 1 98.12 90 ASN A N 1
ATOM 680 C CA . ASN A 1 90 ? -8.93 12.453 1.074 1 98.12 90 ASN A CA 1
ATOM 681 C C . ASN A 1 90 ? -8.422 13.875 0.862 1 98.12 90 ASN A C 1
ATOM 683 O O . ASN A 1 90 ? -7.219 14.094 0.737 1 98.12 90 ASN A O 1
ATOM 687 N N . ALA A 1 91 ? -9.375 14.836 0.758 1 98.25 91 ALA A N 1
ATOM 688 C CA . ALA A 1 91 ? -8.961 16.172 0.345 1 98.25 91 ALA A CA 1
ATOM 689 C C . ALA A 1 91 ? -9.281 17.203 1.425 1 98.25 91 ALA A C 1
ATOM 691 O O . ALA A 1 91 ? -10 16.906 2.383 1 98.25 91 ALA A O 1
ATOM 692 N N . HIS A 1 92 ? -8.625 18.344 1.248 1 97.88 92 HIS A N 1
ATOM 693 C CA . HIS A 1 92 ? -8.922 19.516 2.068 1 97.88 92 HIS A CA 1
ATOM 694 C C . HIS A 1 92 ? -10.422 19.781 2.113 1 97.88 92 HIS A C 1
ATOM 696 O O . HIS A 1 92 ? -11.086 19.812 1.074 1 97.88 92 HIS A O 1
ATOM 702 N N . ARG A 1 93 ? -10.938 19.812 3.367 1 97.56 93 ARG A N 1
ATOM 703 C CA . ARG A 1 93 ? -12.305 20.203 3.682 1 97.56 93 ARG A CA 1
ATOM 704 C C . ARG A 1 93 ? -13.289 19.078 3.385 1 97.56 93 ARG A C 1
ATOM 706 O O . ARG A 1 93 ? -14.5 19.25 3.537 1 97.56 93 ARG A O 1
ATOM 713 N N . ARG A 1 94 ? -12.898 17.984 2.912 1 97.88 94 ARG A N 1
ATOM 714 C CA . ARG A 1 94 ? -13.773 16.812 2.801 1 97.88 94 ARG A CA 1
ATOM 715 C C . ARG A 1 94 ? -13.875 16.078 4.133 1 97.88 94 ARG A C 1
ATOM 717 O O . ARG A 1 94 ? -12.883 15.914 4.836 1 97.88 94 ARG A O 1
ATOM 724 N N . PRO A 1 95 ? -15.055 15.672 4.457 1 98.19 95 PRO A N 1
ATOM 725 C CA . PRO A 1 95 ? -15.211 15.008 5.75 1 98.19 95 PRO A CA 1
ATOM 726 C C . PRO A 1 95 ? -14.492 13.664 5.82 1 98.19 95 PRO A C 1
ATOM 728 O O . PRO A 1 95 ? -14.383 12.969 4.809 1 98.19 95 PRO A O 1
ATOM 731 N N . VAL A 1 96 ? -13.938 13.375 6.945 1 98.5 96 VAL A N 1
ATOM 732 C CA . VAL A 1 96 ? -13.469 12.039 7.301 1 98.5 96 VAL A CA 1
ATOM 733 C C . VAL A 1 96 ? -14.586 11.273 8.016 1 98.5 96 VAL A C 1
ATOM 735 O O . VAL A 1 96 ? -15.109 11.734 9.031 1 98.5 96 VAL A O 1
ATOM 738 N N . LEU A 1 97 ? -14.891 10.109 7.547 1 97.06 97 LEU A N 1
ATOM 739 C CA . LEU A 1 97 ? -16.016 9.359 8.102 1 97.06 97 LEU A CA 1
ATOM 740 C C . LEU A 1 97 ? -15.555 8.422 9.211 1 97.06 97 LEU A C 1
ATOM 742 O O . LEU A 1 97 ? -14.688 7.578 8.992 1 97.06 97 LEU A O 1
ATOM 746 N N . LEU A 1 98 ? -16.109 8.594 10.328 1 97.25 98 LEU A N 1
ATOM 747 C CA . LEU A 1 98 ? -15.844 7.781 11.516 1 97.25 98 LEU A CA 1
ATOM 748 C C . LEU A 1 98 ? -16.797 6.598 11.57 1 97.25 98 LEU A C 1
ATOM 750 O O . LEU A 1 98 ? -18.016 6.781 11.641 1 97.25 98 LEU A O 1
ATOM 754 N N . PRO A 1 99 ? -16.219 5.406 11.57 1 94.12 99 PRO A N 1
ATOM 755 C CA . PRO A 1 99 ? -17.141 4.273 11.75 1 94.12 99 PRO A CA 1
ATOM 756 C C . PRO A 1 99 ? -17.922 4.355 13.055 1 94.12 99 PRO A C 1
ATOM 758 O O . PRO A 1 99 ? -17.406 4.824 14.07 1 94.12 99 PRO A O 1
ATOM 761 N N . ARG A 1 100 ? -19.094 3.77 13.109 1 93.19 100 ARG A N 1
ATOM 762 C CA . ARG A 1 100 ? -20.016 3.914 14.234 1 93.19 100 ARG A CA 1
ATOM 763 C C . ARG A 1 100 ? -19.453 3.236 15.484 1 93.19 100 ARG A C 1
ATOM 765 O O . ARG A 1 100 ? -19.719 3.676 16.609 1 93.19 100 ARG A O 1
ATOM 772 N N . TRP A 1 101 ? -18.703 2.217 15.219 1 92.88 101 TRP A N 1
ATOM 773 C CA . TRP A 1 101 ? -18.219 1.431 16.344 1 92.88 101 TRP A CA 1
ATOM 774 C C . TRP A 1 101 ? -16.938 2.029 16.922 1 92.88 101 TRP A C 1
ATOM 776 O O . TRP A 1 101 ? -16.406 1.535 17.922 1 92.88 101 TRP A O 1
ATOM 786 N N . VAL A 1 102 ? -16.391 3.059 16.328 1 94.94 102 VAL A N 1
ATOM 787 C CA . VAL A 1 102 ? -15.133 3.68 16.734 1 94.94 102 VAL A CA 1
ATOM 788 C C . VAL A 1 102 ? -15.414 4.953 17.516 1 94.94 102 VAL A C 1
ATOM 790 O O . VAL A 1 102 ? -16.172 5.816 17.078 1 94.94 102 VAL A O 1
ATOM 793 N N . LYS A 1 103 ? -14.797 5.086 18.656 1 95 103 LYS A N 1
ATOM 794 C CA . LYS A 1 103 ? -15.031 6.234 19.531 1 95 103 LYS A CA 1
ATOM 795 C C . LYS A 1 103 ? -14.219 7.445 19.062 1 95 103 LYS A C 1
ATOM 797 O O . LYS A 1 103 ? -14.734 8.57 19.047 1 95 103 LYS A O 1
ATOM 802 N N . HIS A 1 104 ? -12.969 7.188 18.781 1 97.12 104 HIS A N 1
ATOM 803 C CA . HIS A 1 104 ? -12.086 8.289 18.422 1 97.12 104 HIS A CA 1
ATOM 804 C C . HIS A 1 104 ? -11.062 7.859 17.375 1 97.12 104 HIS A C 1
ATOM 806 O O . HIS A 1 104 ? -10.789 6.668 17.219 1 97.12 104 HIS A O 1
ATOM 812 N N . LEU A 1 105 ? -10.594 8.812 16.656 1 98.12 105 LEU A N 1
ATOM 813 C CA . LEU A 1 105 ? -9.445 8.664 15.766 1 98.12 105 LEU A CA 1
ATOM 814 C C . LEU A 1 105 ? -8.242 9.438 16.297 1 98.12 105 LEU A C 1
ATOM 816 O O . LEU A 1 105 ? -8.398 10.477 16.938 1 98.12 105 LEU A O 1
ATOM 820 N N . GLN A 1 106 ? -7.117 8.898 16.141 1 98.25 106 GLN A N 1
ATOM 821 C CA . GLN A 1 106 ? -5.91 9.703 16.281 1 98.25 106 GLN A CA 1
ATOM 822 C C . GLN A 1 106 ? -5.605 10.484 15.008 1 98.25 106 GLN A C 1
ATOM 824 O O . GLN A 1 106 ? -5.559 9.906 13.922 1 98.25 106 GLN A O 1
ATOM 829 N N . ALA A 1 107 ? -5.449 11.758 15.117 1 98.75 107 ALA A N 1
ATOM 830 C CA . ALA A 1 107 ? -5.148 12.633 13.992 1 98.75 107 ALA A CA 1
ATOM 831 C C . ALA A 1 107 ? -3.717 13.156 14.07 1 98.75 107 ALA A C 1
ATOM 833 O O . ALA A 1 107 ? -3.469 14.211 14.656 1 98.75 107 ALA A O 1
ATOM 834 N N . ALA A 1 108 ? -2.803 12.5 13.445 1 98.62 108 ALA A N 1
ATOM 835 C CA . ALA A 1 108 ? -1.391 12.867 13.523 1 98.62 108 ALA A CA 1
ATOM 836 C C . ALA A 1 108 ? -0.99 13.758 12.344 1 98.62 108 ALA A C 1
ATOM 838 O O . ALA A 1 108 ? -1.121 13.352 11.188 1 98.62 108 ALA A O 1
ATOM 839 N N . PRO A 1 109 ? -0.507 14.969 12.641 1 98.81 109 PRO A N 1
ATOM 840 C CA . PRO A 1 109 ? 0.025 15.766 11.531 1 98.81 109 PRO A CA 1
ATOM 841 C C . PRO A 1 109 ? 1.269 15.141 10.898 1 98.81 109 PRO A C 1
ATOM 843 O O . PRO A 1 109 ? 2.061 14.492 11.594 1 98.81 109 PRO A O 1
ATOM 846 N N . ALA A 1 110 ? 1.4 15.367 9.617 1 98.88 110 ALA A N 1
ATOM 847 C CA . ALA A 1 110 ? 2.572 14.812 8.945 1 98.88 110 ALA A CA 1
ATOM 848 C C . ALA A 1 110 ? 3.068 15.742 7.844 1 98.88 110 ALA A C 1
ATOM 850 O O . ALA A 1 110 ? 2.275 16.453 7.223 1 98.88 110 ALA A O 1
ATOM 851 N N . LEU A 1 111 ? 4.34 15.734 7.68 1 98.75 111 LEU A N 1
ATOM 852 C CA . LEU A 1 111 ? 4.992 16.359 6.535 1 98.75 111 LEU A CA 1
ATOM 853 C C . LEU A 1 111 ? 5.109 15.367 5.375 1 98.75 111 LEU A C 1
ATOM 855 O O . LEU A 1 111 ? 5.742 14.32 5.508 1 98.75 111 LEU A O 1
ATOM 859 N N . GLY A 1 112 ? 4.496 15.695 4.254 1 98.69 112 GLY A N 1
ATOM 860 C CA . GLY A 1 112 ? 4.582 14.852 3.07 1 98.69 112 GLY A CA 1
ATOM 861 C C . GLY A 1 112 ? 5.609 15.344 2.066 1 98.69 112 GLY A C 1
ATOM 862 O O . GLY A 1 112 ? 5.559 16.5 1.633 1 98.69 112 GLY A O 1
ATOM 863 N N . LEU A 1 113 ? 6.551 14.508 1.725 1 98.69 113 LEU A N 1
ATOM 864 C CA . LEU A 1 113 ? 7.457 14.719 0.602 1 98.69 113 LEU A CA 1
ATOM 865 C C . LEU A 1 113 ? 6.871 14.156 -0.686 1 98.69 113 LEU A C 1
ATOM 867 O O . LEU A 1 113 ? 6.719 12.938 -0.82 1 98.69 113 LEU A O 1
ATOM 871 N N . VAL A 1 114 ? 6.57 15 -1.61 1 98.69 114 VAL A N 1
ATOM 872 C CA . VAL A 1 114 ? 6.035 14.555 -2.895 1 98.69 114 VAL A CA 1
ATOM 873 C C . VAL A 1 114 ? 7.184 14.289 -3.865 1 98.69 114 VAL A C 1
ATOM 875 O O . VAL A 1 114 ? 7.961 15.188 -4.188 1 98.69 114 VAL A O 1
ATOM 878 N N . ILE A 1 115 ? 7.234 13.07 -4.348 1 98.69 115 ILE A N 1
ATOM 879 C CA . ILE A 1 115 ? 8.312 12.648 -5.238 1 98.69 115 ILE A CA 1
ATOM 880 C C . ILE A 1 115 ? 8.109 13.25 -6.621 1 98.69 115 ILE A C 1
ATOM 882 O O . ILE A 1 115 ? 6.996 13.227 -7.156 1 98.69 115 ILE A O 1
ATOM 886 N N . GLY A 1 116 ? 9.195 13.781 -7.172 1 98.19 116 GLY A N 1
ATOM 887 C CA . GLY A 1 116 ? 9.109 14.461 -8.453 1 98.19 116 GLY A CA 1
ATOM 888 C C . GLY A 1 116 ? 9.875 13.75 -9.555 1 98.19 116 GLY A C 1
ATOM 889 O O . GLY A 1 116 ? 9.641 13.992 -10.742 1 98.19 116 GLY A O 1
ATOM 890 N N . ARG A 1 117 ? 10.836 12.977 -9.188 1 98.19 117 ARG A N 1
ATOM 891 C CA . ARG A 1 117 ? 11.641 12.148 -10.078 1 98.19 117 ARG A CA 1
ATOM 892 C C . ARG A 1 117 ? 11.734 10.719 -9.562 1 98.19 117 ARG A C 1
ATOM 894 O O . ARG A 1 117 ? 11.758 10.492 -8.352 1 98.19 117 ARG A O 1
ATOM 901 N N . THR A 1 118 ? 11.758 9.766 -10.531 1 98.19 118 THR A N 1
ATOM 902 C CA . THR A 1 118 ? 11.922 8.375 -10.109 1 98.19 118 THR A CA 1
ATOM 903 C C . THR A 1 118 ? 13.141 8.227 -9.203 1 98.19 118 THR A C 1
ATOM 905 O O . THR A 1 118 ? 14.25 8.633 -9.57 1 98.19 118 THR A O 1
ATOM 908 N N . ALA A 1 119 ? 12.922 7.711 -8.008 1 98.38 119 ALA A N 1
ATOM 909 C CA . ALA A 1 119 ? 13.969 7.609 -6.992 1 98.38 119 ALA A CA 1
ATOM 910 C C . ALA A 1 119 ? 14.297 6.152 -6.688 1 98.38 119 ALA A C 1
ATOM 912 O O . ALA A 1 119 ? 13.477 5.426 -6.129 1 98.38 119 ALA A O 1
ATOM 913 N N . ALA A 1 120 ? 15.406 5.664 -7.051 1 97.25 120 ALA A N 1
ATOM 914 C CA . ALA A 1 120 ? 15.938 4.332 -6.777 1 97.25 120 ALA A CA 1
ATOM 915 C C . ALA A 1 120 ? 17.406 4.406 -6.359 1 97.25 120 ALA A C 1
ATOM 917 O O . ALA A 1 120 ? 18.234 4.98 -7.07 1 97.25 120 ALA A O 1
ATOM 918 N N . ARG A 1 121 ? 17.656 3.889 -5.176 1 95.62 121 ARG A N 1
ATOM 919 C CA . ARG A 1 121 ? 19.031 3.846 -4.676 1 95.62 121 ARG A CA 1
ATOM 920 C C . ARG A 1 121 ? 19.656 5.234 -4.676 1 95.62 121 ARG A C 1
ATOM 922 O O . ARG A 1 121 ? 20.734 5.434 -5.23 1 95.62 121 ARG A O 1
ATOM 929 N N . VAL A 1 122 ? 18.953 6.117 -4.09 1 97.62 122 VAL A N 1
ATOM 930 C CA . VAL A 1 122 ? 19.359 7.516 -4.023 1 97.62 122 VAL A CA 1
ATOM 931 C C . VAL A 1 122 ? 20.344 7.715 -2.883 1 97.62 122 VAL A C 1
ATOM 933 O O . VAL A 1 122 ? 20.172 7.145 -1.801 1 97.62 122 VAL A O 1
ATOM 936 N N . ARG A 1 123 ? 21.469 8.43 -3.166 1 97.62 123 ARG A N 1
ATOM 937 C CA . ARG A 1 123 ? 22.391 8.828 -2.102 1 97.62 123 ARG A CA 1
ATOM 938 C C . ARG A 1 123 ? 21.766 9.891 -1.21 1 97.62 123 ARG A C 1
ATOM 940 O O . ARG A 1 123 ? 21.062 10.773 -1.692 1 97.62 123 ARG A O 1
ATOM 947 N N . ARG A 1 124 ? 22.031 9.883 0.077 1 97.62 124 ARG A N 1
ATOM 948 C CA . ARG A 1 124 ? 21.469 10.812 1.054 1 97.62 124 ARG A CA 1
ATOM 949 C C . ARG A 1 124 ? 21.672 12.258 0.611 1 97.62 124 ARG A C 1
ATOM 951 O O . ARG A 1 124 ? 20.734 13.07 0.69 1 97.62 124 ARG A O 1
ATOM 958 N N . GLU A 1 125 ? 22.844 12.617 0.094 1 97.69 125 GLU A N 1
ATOM 959 C CA . GLU A 1 125 ? 23.219 13.984 -0.242 1 97.69 125 GLU A CA 1
ATOM 960 C C . GLU A 1 125 ? 22.375 14.516 -1.404 1 97.69 125 GLU A C 1
ATOM 962 O O . GLU A 1 125 ? 22.266 15.727 -1.584 1 97.69 125 GLU A O 1
ATOM 967 N N . GLN A 1 126 ? 21.797 13.578 -2.158 1 97.69 126 GLN A N 1
ATOM 968 C CA . GLN A 1 126 ? 21.031 13.969 -3.332 1 97.69 126 GLN A CA 1
ATOM 969 C C . GLN A 1 126 ? 19.531 13.727 -3.115 1 97.69 126 GLN A C 1
ATOM 971 O O . GLN A 1 126 ? 18.734 13.906 -4.031 1 97.69 126 GLN A O 1
ATOM 976 N N . ALA A 1 127 ? 19.188 13.328 -1.979 1 97.44 127 ALA A N 1
ATOM 977 C CA . ALA A 1 127 ? 17.844 12.828 -1.708 1 97.44 127 ALA A CA 1
ATOM 978 C C . ALA A 1 127 ? 16.781 13.867 -2.088 1 97.44 127 ALA A C 1
ATOM 980 O O . ALA A 1 127 ? 15.828 13.547 -2.795 1 97.44 127 ALA A O 1
ATOM 981 N N . LEU A 1 128 ? 16.984 15.094 -1.761 1 97.25 128 LEU A N 1
ATOM 982 C CA . LEU A 1 128 ? 15.977 16.125 -1.969 1 97.25 128 LEU A CA 1
ATOM 983 C C . LEU A 1 128 ? 15.891 16.516 -3.441 1 97.25 128 LEU A C 1
ATOM 985 O O . LEU A 1 128 ? 14.914 17.141 -3.863 1 97.25 128 LEU A O 1
ATOM 989 N N . ASP A 1 129 ? 16.906 16.125 -4.266 1 97.88 129 ASP A N 1
ATOM 990 C CA . ASP A 1 129 ? 16.844 16.375 -5.703 1 97.88 129 ASP A CA 1
ATOM 991 C C . ASP A 1 129 ? 15.703 15.586 -6.348 1 97.88 129 ASP A C 1
ATOM 993 O O . ASP A 1 129 ? 15.266 15.906 -7.453 1 97.88 129 ASP A O 1
ATOM 997 N N . PHE A 1 130 ? 15.227 14.625 -5.633 1 98.56 130 PHE A N 1
ATOM 998 C CA . PHE A 1 130 ? 14.188 13.766 -6.18 1 98.56 130 PHE A CA 1
ATOM 999 C C . PHE A 1 130 ? 12.812 14.188 -5.676 1 98.56 130 PHE A C 1
ATOM 1001 O O . PHE A 1 130 ? 11.789 13.633 -6.09 1 98.56 130 PHE A O 1
ATOM 1008 N N . VAL A 1 131 ? 12.758 15.117 -4.832 1 98.44 131 VAL A N 1
ATOM 1009 C CA . VAL A 1 131 ? 11.523 15.633 -4.25 1 98.44 131 VAL A CA 1
ATOM 1010 C C . VAL A 1 131 ? 11.047 16.859 -5.035 1 98.44 131 VAL A C 1
ATOM 1012 O O . VAL A 1 131 ? 11.828 17.781 -5.285 1 98.44 131 VAL A O 1
ATOM 1015 N N . PHE A 1 132 ? 9.812 16.844 -5.449 1 98.19 132 PHE A N 1
ATOM 1016 C CA . PHE A 1 132 ? 9.219 18 -6.109 1 98.19 132 PHE A CA 1
ATOM 1017 C C . PHE A 1 132 ? 8.906 19.094 -5.098 1 98.19 132 PHE A C 1
ATOM 1019 O O . PHE A 1 132 ? 9.25 20.266 -5.312 1 98.19 132 PHE A O 1
ATOM 1026 N N . GLY A 1 133 ? 8.234 18.656 -4.031 1 98 133 GLY A N 1
ATOM 1027 C CA . GLY A 1 133 ? 7.789 19.609 -3.029 1 98 133 GLY A CA 1
ATOM 1028 C C . GLY A 1 133 ? 7.191 18.953 -1.801 1 98 133 GLY A C 1
ATOM 1029 O O . GLY A 1 133 ? 7.406 17.766 -1.563 1 98 133 GLY A O 1
ATOM 1030 N N . TYR A 1 134 ? 6.523 19.812 -1.021 1 98 134 TYR A N 1
ATOM 1031 C CA . TYR A 1 134 ? 5.992 19.391 0.272 1 98 134 TYR A CA 1
ATOM 1032 C C . TYR A 1 134 ? 4.496 19.656 0.361 1 98 134 TYR A C 1
ATOM 1034 O O . TYR A 1 134 ? 3.979 20.562 -0.284 1 98 134 TYR A O 1
ATOM 1042 N N . THR A 1 135 ? 3.844 18.844 1.156 1 98.25 135 THR A N 1
ATOM 1043 C CA . THR A 1 135 ? 2.42 18.984 1.435 1 98.25 135 THR A CA 1
ATOM 1044 C C . THR A 1 135 ? 2.096 18.531 2.854 1 98.25 135 THR A C 1
ATOM 1046 O O . THR A 1 135 ? 2.992 18.141 3.607 1 98.25 135 THR A O 1
ATOM 1049 N N . ILE A 1 136 ? 0.831 18.719 3.225 1 98.56 136 ILE A N 1
ATOM 1050 C CA . ILE A 1 136 ? 0.378 18.328 4.555 1 98.56 136 ILE A CA 1
ATOM 1051 C C . ILE A 1 136 ? -0.439 17.047 4.469 1 98.56 136 ILE A C 1
ATOM 1053 O O . ILE A 1 136 ? -1.26 16.875 3.564 1 98.56 136 ILE A O 1
ATOM 1057 N N . VAL A 1 137 ? -0.177 16.125 5.359 1 98.88 137 VAL A N 1
ATOM 1058 C CA . VAL A 1 137 ? -0.964 14.906 5.504 1 98.88 137 VAL A CA 1
ATOM 1059 C C . VAL A 1 137 ? -1.578 14.844 6.898 1 98.88 137 VAL A C 1
ATOM 1061 O O . VAL A 1 137 ? -0.913 15.148 7.891 1 98.88 137 VAL A O 1
ATOM 1064 N N . ASN A 1 138 ? -2.873 14.594 6.988 1 98.88 138 ASN A N 1
ATOM 1065 C CA . ASN A 1 138 ? -3.508 14.148 8.227 1 98.88 138 ASN A CA 1
ATOM 1066 C C . ASN A 1 138 ? -3.537 12.625 8.328 1 98.88 138 ASN A C 1
ATOM 1068 O O . ASN A 1 138 ? -4.379 11.977 7.703 1 98.88 138 ASN A O 1
ATOM 1072 N N . ASP A 1 139 ? -2.582 12.094 9.047 1 98.69 139 ASP A N 1
ATOM 1073 C CA . ASP A 1 139 ? -2.391 10.648 9.195 1 98.69 139 ASP A CA 1
ATOM 1074 C C . ASP A 1 139 ? -3.326 10.078 10.258 1 98.69 139 ASP A C 1
ATOM 1076 O O . ASP A 1 139 ? -2.932 9.898 11.406 1 98.69 139 ASP A O 1
ATOM 1080 N N . LEU A 1 140 ? -4.508 9.656 9.836 1 98.62 140 LEU A N 1
ATOM 1081 C CA . LEU A 1 140 ? -5.539 9.203 10.758 1 98.62 140 LEU A CA 1
ATOM 1082 C C . LEU A 1 140 ? -5.438 7.695 10.984 1 98.62 140 LEU A C 1
ATOM 1084 O O . LEU A 1 140 ? -5.148 6.945 10.047 1 98.62 140 LEU A O 1
ATOM 1088 N N . SER A 1 141 ? -5.754 7.293 12.156 1 96.69 141 SER A N 1
ATOM 1089 C CA . SER A 1 141 ? -5.793 5.879 12.516 1 96.69 141 SER A CA 1
ATOM 1090 C C . SER A 1 141 ? -6.762 5.633 13.672 1 96.69 141 SER A C 1
ATOM 1092 O O . SER A 1 141 ? -7.008 6.523 14.484 1 96.69 141 SER A O 1
ATOM 1094 N N . ILE A 1 142 ? -7.332 4.461 13.711 1 95.75 142 ILE A N 1
ATOM 1095 C CA . ILE A 1 142 ? -8.023 3.986 14.906 1 95.75 142 ILE A CA 1
ATOM 1096 C C . ILE A 1 142 ? -7.008 3.545 15.953 1 95.75 142 ILE A C 1
ATOM 1098 O O . ILE A 1 142 ? -6.168 2.682 15.688 1 95.75 142 ILE A O 1
ATOM 1102 N N . PRO A 1 143 ? -7.113 4.184 17.078 1 92.38 143 PRO A N 1
ATOM 1103 C CA . PRO A 1 143 ? -6.195 3.736 18.125 1 92.38 143 PRO A CA 1
ATOM 1104 C C . PRO A 1 143 ? -6.312 2.24 18.422 1 92.38 143 PRO A C 1
ATOM 1106 O O . PRO A 1 143 ? -7.422 1.704 18.469 1 92.38 143 PRO A O 1
ATOM 1109 N N . HIS A 1 144 ? -5.145 1.564 18.484 1 82.38 144 HIS A N 1
ATOM 1110 C CA . HIS A 1 144 ? -5.109 0.123 18.703 1 82.38 144 HIS A CA 1
ATOM 1111 C C . HIS A 1 144 ? -3.898 -0.276 19.547 1 82.38 144 HIS A C 1
ATOM 1113 O O . HIS A 1 144 ? -2.869 0.401 19.516 1 82.38 144 HIS A O 1
ATOM 1119 N N . GLU A 1 145 ? -4.121 -1.247 20.344 1 71.69 145 GLU A N 1
ATOM 1120 C CA . GLU A 1 145 ? -3.068 -1.703 21.25 1 71.69 145 GLU A CA 1
ATOM 1121 C C . GLU A 1 145 ? -2.16 -2.723 20.562 1 71.69 145 GLU A C 1
ATOM 1123 O O . GLU A 1 145 ? -1.018 -2.92 20.984 1 71.69 145 GLU A O 1
ATOM 1128 N N . GLN A 1 146 ? -2.725 -3.27 19.594 1 63.28 146 GLN A N 1
ATOM 1129 C CA . GLN A 1 146 ? -1.936 -4.32 18.953 1 63.28 146 GLN A CA 1
ATOM 1130 C C . GLN A 1 146 ? -0.907 -3.73 18 1 63.28 146 GLN A C 1
ATOM 1132 O O . GLN A 1 146 ? -1.268 -3.189 16.953 1 63.28 146 GLN A O 1
ATOM 1137 N N . ARG A 1 147 ? 0.304 -3.885 18.438 1 64.44 147 ARG A N 1
ATOM 1138 C CA . ARG A 1 147 ? 1.379 -3.332 17.609 1 64.44 147 ARG A CA 1
ATOM 1139 C C . ARG A 1 147 ? 2.17 -4.441 16.938 1 64.44 147 ARG A C 1
ATOM 1141 O O . ARG A 1 147 ? 3.174 -4.176 16.266 1 64.44 147 ARG A O 1
ATOM 1148 N N . HIS A 1 148 ? 1.609 -5.602 17.125 1 66.44 148 HIS A N 1
ATOM 1149 C CA . HIS A 1 148 ? 2.412 -6.727 16.656 1 66.44 148 HIS A CA 1
ATOM 1150 C C . HIS A 1 148 ? 1.873 -7.281 15.344 1 66.44 148 HIS A C 1
ATOM 1152 O O . HIS A 1 148 ? 2.307 -8.344 14.891 1 66.44 148 HIS A O 1
ATOM 1158 N N . ARG A 1 149 ? 0.921 -6.586 14.797 1 72.38 149 ARG A N 1
ATOM 1159 C CA . ARG A 1 149 ? 0.385 -6.918 13.484 1 72.38 149 ARG A CA 1
ATOM 1160 C C . ARG A 1 149 ? 0.245 -5.672 12.617 1 72.38 149 ARG A C 1
ATOM 1162 O O . ARG A 1 149 ? 0.149 -4.559 13.133 1 72.38 149 ARG A O 1
ATOM 1169 N N . PRO A 1 150 ? 0.271 -6.004 11.305 1 76.69 150 PRO A N 1
ATOM 1170 C CA . PRO A 1 150 ? -0.011 -4.832 10.477 1 76.69 150 PRO A CA 1
ATOM 1171 C C . PRO A 1 150 ? -1.366 -4.199 10.789 1 76.69 150 PRO A C 1
ATOM 1173 O O . PRO A 1 150 ? -2.365 -4.91 10.93 1 76.69 150 PRO A O 1
ATOM 1176 N N . ALA A 1 151 ? -1.428 -2.953 10.898 1 83.44 151 ALA A N 1
ATOM 1177 C CA . ALA A 1 151 ? -2.623 -2.219 11.305 1 83.44 151 ALA A CA 1
ATOM 1178 C C . ALA A 1 151 ? -3.385 -1.698 10.086 1 83.44 151 ALA A C 1
ATOM 1180 O O . ALA A 1 151 ? -3.814 -0.542 10.062 1 83.44 151 ALA A O 1
ATOM 1181 N N . VAL A 1 152 ? -3.521 -2.508 9.117 1 87.62 152 VAL A N 1
ATOM 1182 C CA . VAL A 1 152 ? -4.148 -2.074 7.871 1 87.62 152 VAL A CA 1
ATOM 1183 C C . VAL A 1 152 ? -5.598 -1.666 8.133 1 87.62 152 VAL A C 1
ATOM 1185 O O . VAL A 1 152 ? -6.035 -0.596 7.711 1 87.62 152 VAL A O 1
ATOM 1188 N N . LYS A 1 153 ? -6.34 -2.432 8.906 1 88.75 153 LYS A N 1
ATOM 1189 C CA . LYS A 1 153 ? -7.742 -2.143 9.195 1 88.75 153 LYS A CA 1
ATOM 1190 C C . LYS A 1 153 ? -7.887 -0.809 9.93 1 88.75 153 LYS A C 1
ATOM 1192 O O . LYS A 1 153 ? -8.852 -0.08 9.711 1 88.75 153 LYS A O 1
ATOM 1197 N N . GLU A 1 154 ? -6.949 -0.494 10.703 1 92.31 154 GLU A N 1
ATOM 1198 C CA . GLU A 1 154 ? -7.012 0.704 11.531 1 92.31 154 GLU A CA 1
ATOM 1199 C C . GLU A 1 154 ? -6.52 1.932 10.773 1 92.31 154 GLU A C 1
ATOM 1201 O O . GLU A 1 154 ? -6.918 3.059 11.078 1 92.31 154 GLU A O 1
ATOM 1206 N N . GLN A 1 155 ? -5.707 1.655 9.766 1 93.12 155 GLN A N 1
ATOM 1207 C CA . GLN A 1 155 ? -5.008 2.795 9.188 1 93.12 155 GLN A CA 1
ATOM 1208 C C . GLN A 1 155 ? -5.426 3.012 7.734 1 93.12 155 GLN A C 1
ATOM 1210 O O . GLN A 1 155 ? -5.281 4.109 7.195 1 93.12 155 GLN A O 1
ATOM 1215 N N . ALA A 1 156 ? -5.914 1.989 7.117 1 94.31 156 ALA A N 1
ATOM 1216 C CA . ALA A 1 156 ? -6.098 2.057 5.672 1 94.31 156 ALA A CA 1
ATOM 1217 C C . ALA A 1 156 ? -7.574 2.17 5.305 1 94.31 156 ALA A C 1
ATOM 1219 O O . ALA A 1 156 ? -7.988 1.741 4.227 1 94.31 156 ALA A O 1
ATOM 1220 N N . ARG A 1 157 ? -8.383 2.713 6.16 1 96.38 157 ARG A N 1
ATOM 1221 C CA . ARG A 1 157 ? -9.805 2.91 5.879 1 96.38 157 ARG A CA 1
ATOM 1222 C C . ARG A 1 157 ? -10.008 4.043 4.879 1 96.38 157 ARG A C 1
ATOM 1224 O O . ARG A 1 157 ? -9.164 4.93 4.754 1 96.38 157 ARG A O 1
ATOM 1231 N N . ASP A 1 158 ? -11.18 3.99 4.211 1 97.31 158 ASP A N 1
ATOM 1232 C CA . ASP A 1 158 ? -11.523 5.012 3.227 1 97.31 158 ASP A CA 1
ATOM 1233 C C . ASP A 1 158 ? -11.445 6.41 3.836 1 97.31 158 ASP A C 1
ATOM 1235 O O . ASP A 1 158 ? -12.078 6.684 4.859 1 97.31 158 ASP A O 1
ATOM 1239 N N . GLY A 1 159 ? -10.562 7.238 3.217 1 97.81 159 GLY A N 1
ATOM 1240 C CA . GLY A 1 159 ? -10.539 8.648 3.574 1 97.81 159 GLY A CA 1
ATOM 1241 C C . GLY A 1 159 ? -9.648 8.953 4.762 1 97.81 159 GLY A C 1
ATOM 1242 O O . GLY A 1 159 ? -9.57 10.094 5.219 1 97.81 159 GLY A O 1
ATOM 1243 N N . PHE A 1 160 ? -8.898 8.039 5.266 1 98.56 160 PHE A N 1
ATOM 1244 C CA . PHE A 1 160 ? -8.148 8.18 6.512 1 98.56 160 PHE A CA 1
ATOM 1245 C C . PHE A 1 160 ? -6.816 8.867 6.262 1 98.56 160 PHE A C 1
ATOM 1247 O O . PHE A 1 160 ? -5.941 8.875 7.133 1 98.56 160 PHE A O 1
ATOM 1254 N N . ALA A 1 161 ? -6.629 9.5 5.086 1 98.62 161 ALA A N 1
ATOM 1255 C CA . ALA A 1 161 ? -5.406 10.25 4.828 1 98.62 161 ALA A CA 1
ATOM 1256 C C . ALA A 1 161 ? -5.699 11.508 4.008 1 98.62 161 ALA A C 1
ATOM 1258 O O . ALA A 1 161 ? -5.332 11.586 2.834 1 98.62 161 ALA A O 1
ATOM 1259 N N . PRO A 1 162 ? -6.25 12.484 4.629 1 98.75 162 PRO A N 1
ATOM 1260 C CA . PRO A 1 162 ? -6.34 13.781 3.953 1 98.75 162 PRO A CA 1
ATOM 1261 C C . PRO A 1 162 ? -4.969 14.359 3.611 1 98.75 162 PRO A C 1
ATOM 1263 O O . PRO A 1 162 ? -4.039 14.273 4.414 1 98.75 162 PRO A O 1
ATOM 1266 N N . VAL A 1 163 ? -4.898 14.891 2.416 1 98.75 163 VAL A N 1
ATOM 1267 C CA . VAL A 1 163 ? -3.645 15.445 1.922 1 98.75 163 VAL A CA 1
ATOM 1268 C C . VAL A 1 163 ? -3.912 16.781 1.219 1 98.75 163 VAL A C 1
ATOM 1270 O O . VAL A 1 163 ? -4.883 16.906 0.471 1 98.75 163 VAL A O 1
ATOM 1273 N N . GLY A 1 164 ? -3.088 17.797 1.465 1 97.19 164 GLY A N 1
ATOM 1274 C CA . GLY A 1 164 ? -3.23 19.031 0.733 1 97.19 164 GLY A CA 1
ATOM 1275 C C . GLY A 1 164 ? -3.08 20.266 1.611 1 97.19 164 GLY A C 1
ATOM 1276 O O . GLY A 1 164 ? -2.354 20.234 2.607 1 97.19 164 GLY A O 1
ATOM 1277 N N . PRO A 1 165 ? -3.555 21.422 1.223 1 96.62 165 PRO A N 1
ATOM 1278 C CA . PRO A 1 165 ? -4.457 21.594 0.083 1 96.62 165 PRO A CA 1
ATOM 1279 C C . PRO A 1 165 ? -3.723 21.641 -1.254 1 96.62 165 PRO A C 1
ATOM 1281 O O . PRO A 1 165 ? -4.344 21.516 -2.311 1 96.62 165 PRO A O 1
ATOM 1284 N N . TRP A 1 166 ? -2.461 21.875 -1.206 1 97.5 166 TRP A N 1
ATOM 1285 C CA . TRP A 1 166 ? -1.613 21.953 -2.391 1 97.5 166 TRP A CA 1
ATOM 1286 C C . TRP A 1 166 ? -0.205 21.453 -2.094 1 97.5 166 TRP A C 1
ATOM 1288 O O . TRP A 1 166 ? 0.09 21.047 -0.968 1 97.5 166 TRP A O 1
ATOM 1298 N N . ILE A 1 167 ? 0.59 21.359 -3.08 1 97.75 167 ILE A N 1
ATOM 1299 C CA . ILE A 1 167 ? 2.014 21.047 -2.982 1 97.75 167 ILE A CA 1
ATOM 1300 C C . ILE A 1 167 ? 2.828 22.328 -3.16 1 97.75 167 ILE A C 1
ATOM 1302 O O . ILE A 1 167 ? 2.621 23.078 -4.117 1 97.75 167 ILE A O 1
ATOM 1306 N N . VAL A 1 168 ? 3.705 22.578 -2.213 1 97.06 168 VAL A N 1
ATOM 1307 C CA . VAL A 1 168 ? 4.629 23.703 -2.352 1 97.06 168 VAL A CA 1
ATOM 1308 C C . VAL A 1 168 ? 5.98 23.203 -2.85 1 97.06 168 VAL A C 1
ATOM 1310 O O . VAL A 1 168 ? 6.59 22.328 -2.232 1 97.06 168 VAL A O 1
ATOM 1313 N N . PRO A 1 169 ? 6.453 23.75 -3.951 1 96.81 169 PRO A N 1
ATOM 1314 C CA . PRO A 1 169 ? 7.801 23.359 -4.383 1 96.81 169 PRO A CA 1
ATOM 1315 C C . PRO A 1 169 ? 8.844 23.531 -3.279 1 96.81 169 PRO A C 1
ATOM 1317 O O . PRO A 1 169 ? 8.781 24.5 -2.51 1 96.81 169 PRO A O 1
ATOM 1320 N N . LYS A 1 170 ? 9.758 22.594 -3.301 1 95.75 170 LYS A N 1
ATOM 1321 C CA . LYS A 1 170 ? 10.695 22.531 -2.182 1 95.75 170 LYS A CA 1
ATOM 1322 C C . LYS A 1 170 ? 11.484 23.844 -2.051 1 95.75 170 LYS A C 1
ATOM 1324 O O . LYS A 1 170 ? 11.828 24.25 -0.942 1 95.75 170 LYS A O 1
ATOM 1329 N N . GLU A 1 171 ? 11.719 24.562 -3.111 1 93.75 171 GLU A N 1
ATOM 1330 C CA . GLU A 1 171 ? 12.492 25.797 -3.084 1 93.75 171 GLU A CA 1
ATOM 1331 C C . GLU A 1 171 ? 11.742 26.891 -2.34 1 93.75 171 GLU A C 1
ATOM 1333 O O . GLU A 1 171 ? 12.359 27.812 -1.782 1 93.75 171 GLU A O 1
ATOM 1338 N N . GLU A 1 172 ? 10.445 26.766 -2.268 1 91.69 172 GLU A N 1
ATOM 1339 C CA . GLU A 1 172 ? 9.609 27.781 -1.637 1 91.69 172 GLU A CA 1
ATOM 1340 C C . GLU A 1 172 ? 9.398 27.469 -0.155 1 91.69 172 GLU A C 1
ATOM 1342 O O . GLU A 1 172 ? 8.867 28.312 0.584 1 91.69 172 GLU A O 1
ATOM 1347 N N . ALA A 1 173 ? 9.789 26.344 0.21 1 90.69 173 ALA A N 1
ATOM 1348 C CA . ALA A 1 173 ? 9.531 25.906 1.582 1 90.69 173 ALA A CA 1
ATOM 1349 C C . ALA A 1 173 ? 10.82 25.438 2.254 1 90.69 173 ALA A C 1
ATOM 1351 O O . ALA A 1 173 ? 10.805 24.453 3 1 90.69 173 ALA A O 1
ATOM 1352 N N . SER A 1 174 ? 11.875 26.094 2.012 1 88.56 174 SER A N 1
ATOM 1353 C CA . SER A 1 174 ? 13.156 25.75 2.609 1 88.56 174 SER A CA 1
ATOM 1354 C C . SER A 1 174 ? 13.531 26.734 3.715 1 88.56 174 SER A C 1
ATOM 1356 O O . SER A 1 174 ? 13.117 27.891 3.689 1 88.56 174 SER A O 1
ATOM 1358 N N . PRO A 1 175 ? 14.289 26.297 4.738 1 92.12 175 PRO A N 1
ATOM 1359 C CA . PRO A 1 175 ? 14.758 24.938 4.969 1 92.12 175 PRO A CA 1
ATOM 1360 C C . PRO A 1 175 ? 13.703 24.062 5.645 1 92.12 175 PRO A C 1
ATOM 1362 O O . PRO A 1 175 ? 12.766 24.578 6.262 1 92.12 175 PRO A O 1
ATOM 1365 N N . LEU A 1 176 ? 13.836 22.75 5.562 1 91.75 176 LEU A N 1
ATOM 1366 C CA . LEU A 1 176 ? 12.898 21.797 6.164 1 91.75 176 LEU A CA 1
ATOM 1367 C C . LEU A 1 176 ? 12.766 22.047 7.66 1 91.75 176 LEU A C 1
ATOM 1369 O O . LEU A 1 176 ? 11.68 21.875 8.227 1 91.75 176 LEU A O 1
ATOM 1373 N N . SER A 1 177 ? 13.805 22.469 8.273 1 89.5 177 SER A N 1
ATOM 1374 C CA . SER A 1 177 ? 13.859 22.672 9.719 1 89.5 177 SER A CA 1
ATOM 1375 C C . SER A 1 177 ? 12.898 23.781 10.156 1 89.5 177 SER A C 1
ATOM 1377 O O . SER A 1 177 ? 12.57 23.891 11.336 1 89.5 177 SER A O 1
ATOM 1379 N N . SER A 1 178 ? 12.477 24.562 9.234 1 91 178 SER A N 1
ATOM 1380 C CA . SER A 1 178 ? 11.617 25.688 9.562 1 91 178 SER A CA 1
ATOM 1381 C C . SER A 1 178 ? 10.141 25.312 9.461 1 91 178 SER A C 1
ATOM 1383 O O . SER A 1 178 ? 9.266 26.125 9.797 1 91 178 SER A O 1
ATOM 1385 N N . LEU A 1 179 ? 9.828 24.125 9.117 1 96.19 179 LEU A N 1
ATOM 1386 C CA . LEU A 1 179 ? 8.461 23.719 8.82 1 96.19 179 LEU A CA 1
ATOM 1387 C C . LEU A 1 179 ? 7.75 23.234 10.078 1 96.19 179 LEU A C 1
ATOM 1389 O O . LEU A 1 179 ? 7.359 22.078 10.164 1 96.19 179 LEU A O 1
ATOM 1393 N N . THR A 1 180 ? 7.43 24.219 10.914 1 97.69 180 THR A N 1
ATOM 1394 C CA . THR A 1 180 ? 6.727 23.922 12.156 1 97.69 180 THR A CA 1
ATOM 1395 C C . THR A 1 180 ? 5.258 23.625 11.891 1 97.69 180 THR A C 1
ATOM 1397 O O . THR A 1 180 ? 4.594 24.344 11.148 1 97.69 180 THR A O 1
ATOM 1400 N N . ALA A 1 181 ? 4.793 22.547 12.516 1 98.31 181 ALA A N 1
ATOM 1401 C CA . ALA A 1 181 ? 3.387 22.156 12.414 1 98.31 181 ALA A CA 1
ATOM 1402 C C . ALA A 1 181 ? 2.605 22.594 13.648 1 98.31 181 ALA A C 1
ATOM 1404 O O . ALA A 1 181 ? 3.105 22.5 14.773 1 98.31 181 ALA A O 1
ATOM 1405 N N . ARG A 1 182 ? 1.459 23.094 13.43 1 98.44 182 ARG A N 1
ATOM 1406 C CA . ARG A 1 182 ? 0.474 23.406 14.461 1 98.44 182 ARG A CA 1
ATOM 1407 C C . ARG A 1 182 ? -0.85 22.703 14.18 1 98.44 182 ARG A C 1
ATOM 1409 O O . ARG A 1 182 ? -1.346 22.734 13.047 1 98.44 182 ARG A O 1
ATOM 1416 N N . VAL A 1 183 ? -1.381 22.031 15.195 1 98.81 183 VAL A N 1
ATOM 1417 C CA . VAL A 1 183 ? -2.646 21.328 15.055 1 98.81 183 VAL A CA 1
ATOM 1418 C C . VAL A 1 183 ? -3.707 21.984 15.938 1 98.81 183 VAL A C 1
ATOM 1420 O O . VAL A 1 183 ? -3.49 22.172 17.141 1 98.81 183 VAL A O 1
ATOM 1423 N N . TYR A 1 184 ? -4.785 22.312 15.328 1 98.75 184 TYR A N 1
ATOM 1424 C CA . TYR A 1 184 ? -5.941 22.844 16.031 1 98.75 184 TYR A CA 1
ATOM 1425 C C . TYR A 1 184 ? -7.125 21.891 15.961 1 98.75 184 TYR A C 1
ATOM 1427 O O . TYR A 1 184 ? -7.387 21.297 14.906 1 98.75 184 TYR A O 1
ATOM 1435 N N . VAL A 1 185 ? -7.809 21.703 17.047 1 98.88 185 VAL A N 1
ATOM 1436 C CA . VAL A 1 185 ? -9.086 21 17.094 1 98.88 185 VAL A CA 1
ATOM 1437 C C . VAL A 1 185 ? -10.18 21.953 17.578 1 98.88 185 VAL A C 1
ATOM 1439 O O . VAL A 1 185 ? -10.109 22.484 18.688 1 98.88 185 VAL A O 1
ATOM 1442 N N . ASN A 1 186 ? -11.109 22.219 16.703 1 98.69 186 ASN A N 1
ATOM 1443 C CA . ASN A 1 186 ? -12.164 23.188 16.984 1 98.69 186 ASN A CA 1
ATOM 1444 C C . ASN A 1 186 ? -11.594 24.531 17.406 1 98.69 186 ASN A C 1
ATOM 1446 O O . ASN A 1 186 ? -12.039 25.125 18.391 1 98.69 186 ASN A O 1
ATOM 1450 N N . GLY A 1 187 ? -10.555 24.844 16.781 1 98.12 187 GLY A N 1
ATOM 1451 C CA . GLY A 1 187 ? -9.984 26.172 16.969 1 98.12 187 GLY A CA 1
ATOM 1452 C C . GLY A 1 187 ? -8.977 26.234 18.094 1 98.12 187 GLY A C 1
ATOM 1453 O O . GLY A 1 187 ? -8.305 27.25 18.281 1 98.12 187 GLY A O 1
ATOM 1454 N N . ARG A 1 188 ? -8.836 25.203 18.828 1 98.56 188 ARG A N 1
ATOM 1455 C CA . ARG A 1 188 ? -7.895 25.172 19.938 1 98.56 188 ARG A CA 1
ATOM 1456 C C . ARG A 1 188 ? -6.578 24.516 19.531 1 98.56 188 ARG A C 1
ATOM 1458 O O . ARG A 1 188 ? -6.566 23.406 19 1 98.56 188 ARG A O 1
ATOM 1465 N N . LEU A 1 189 ? -5.445 25.219 19.828 1 98.69 189 LEU A N 1
ATOM 1466 C CA . LEU A 1 189 ? -4.125 24.656 19.578 1 98.69 189 LEU A CA 1
ATOM 1467 C C . LEU A 1 189 ? -3.855 23.469 20.484 1 98.69 189 LEU A C 1
ATOM 1469 O O . LEU A 1 189 ? -3.904 23.594 21.719 1 98.69 189 LEU A O 1
ATOM 1473 N N . VAL A 1 190 ? -3.545 22.297 19.891 1 98.75 190 VAL A N 1
ATOM 1474 C CA . VAL A 1 190 ? -3.43 21.094 20.734 1 98.75 190 VAL A CA 1
ATOM 1475 C C . VAL A 1 190 ? -2.061 20.453 20.531 1 98.75 190 VAL A C 1
ATOM 1477 O O . VAL A 1 190 ? -1.646 19.594 21.312 1 98.75 190 VAL A O 1
ATOM 1480 N N . GLN A 1 191 ? -1.345 20.812 19.469 1 98.62 191 GLN A N 1
ATOM 1481 C CA . GLN A 1 191 ? -0.017 20.25 19.219 1 98.62 191 GLN A CA 1
ATOM 1482 C C . GLN A 1 191 ? 0.847 21.219 18.422 1 98.62 191 GLN A C 1
ATOM 1484 O O . GLN A 1 191 ? 0.348 21.922 17.531 1 98.62 191 GLN A O 1
ATOM 1489 N N . ARG A 1 192 ? 2.082 21.297 18.797 1 98.25 192 ARG A N 1
ATOM 1490 C CA . ARG A 1 192 ? 3.143 21.922 18.016 1 98.25 192 ARG A CA 1
ATOM 1491 C C . ARG A 1 192 ? 4.316 20.984 17.812 1 98.25 192 ARG A C 1
ATOM 1493 O O . ARG A 1 192 ? 4.734 20.297 18.75 1 98.25 192 ARG A O 1
ATOM 1500 N N . ALA A 1 193 ? 4.758 20.844 16.594 1 97.69 193 ALA A N 1
ATOM 1501 C CA . ALA A 1 193 ? 5.879 19.953 16.281 1 97.69 193 ALA A CA 1
ATOM 1502 C C . ALA A 1 193 ? 6.652 20.453 15.07 1 97.69 193 ALA A C 1
ATOM 1504 O O . ALA A 1 193 ? 6.113 21.188 14.234 1 97.69 193 ALA A O 1
ATOM 1505 N N . ASP A 1 194 ? 7.875 20.109 15.07 1 97.06 194 ASP A N 1
ATOM 1506 C CA . ASP A 1 194 ? 8.703 20.453 13.922 1 97.06 194 ASP A CA 1
ATOM 1507 C C . ASP A 1 194 ? 9.703 19.344 13.609 1 97.06 194 ASP A C 1
ATOM 1509 O O . ASP A 1 194 ? 9.844 18.391 14.375 1 97.06 194 ASP A O 1
ATOM 1513 N N . PRO A 1 195 ? 10.375 19.469 12.508 1 97.25 195 PRO A N 1
ATOM 1514 C CA . PRO A 1 195 ? 11.211 18.359 12.016 1 97.25 195 PRO A CA 1
ATOM 1515 C C . PRO A 1 195 ? 12.383 18.062 12.953 1 97.25 195 PRO A C 1
ATOM 1517 O O . PRO A 1 195 ? 13.031 17.016 12.812 1 97.25 195 PRO A O 1
ATOM 1520 N N . SER A 1 196 ? 12.703 18.938 13.867 1 96.31 196 SER A N 1
ATOM 1521 C CA . SER A 1 196 ? 13.758 18.641 14.828 1 96.31 196 SER A CA 1
ATOM 1522 C C . SER A 1 196 ? 13.367 17.469 15.727 1 96.31 196 SER A C 1
ATOM 1524 O O . SER A 1 196 ? 14.219 16.875 16.391 1 96.31 196 SER A O 1
ATOM 1526 N N . ARG A 1 197 ? 12.117 17.156 15.766 1 97.06 197 ARG A N 1
ATOM 1527 C CA . ARG A 1 197 ? 11.617 16.047 16.547 1 97.06 197 ARG A CA 1
ATOM 1528 C C . ARG A 1 197 ? 11.906 14.711 15.852 1 97.06 197 ARG A C 1
ATOM 1530 O O . ARG A 1 197 ? 11.781 13.648 16.453 1 97.06 197 ARG A O 1
ATOM 1537 N N . PHE A 1 198 ? 12.234 14.758 14.594 1 97 198 PHE A N 1
ATOM 1538 C CA . PHE A 1 198 ? 12.516 13.516 13.883 1 97 198 PHE A CA 1
ATOM 1539 C C . PHE A 1 198 ? 13.852 12.93 14.336 1 97 198 PHE A C 1
ATOM 1541 O O . PHE A 1 198 ? 14.828 13.656 14.5 1 97 198 PHE A O 1
ATOM 1548 N N . ARG A 1 199 ? 13.914 11.648 14.508 1 95.75 199 ARG A N 1
ATOM 1549 C CA . ARG A 1 199 ? 15.117 10.953 14.938 1 95.75 199 ARG A CA 1
ATOM 1550 C C . ARG A 1 199 ? 16.203 11.031 13.875 1 95.75 199 ARG A C 1
ATOM 1552 O O . ARG A 1 199 ? 17.391 11.188 14.203 1 95.75 199 ARG A O 1
ATOM 1559 N N . LEU A 1 200 ? 15.836 10.781 12.664 1 95.81 200 LEU A N 1
ATOM 1560 C CA . LEU A 1 200 ? 16.719 10.906 11.516 1 95.81 200 LEU A CA 1
ATOM 1561 C C . LEU A 1 200 ? 16.141 11.867 10.484 1 95.81 200 LEU A C 1
ATOM 1563 O O . LEU A 1 200 ? 14.914 11.984 10.367 1 95.81 200 LEU A O 1
ATOM 1567 N N . PRO A 1 201 ? 17.062 12.516 9.812 1 95.69 201 PRO A N 1
ATOM 1568 C CA . PRO A 1 201 ? 16.562 13.461 8.812 1 95.69 201 PRO A CA 1
ATOM 1569 C C . PRO A 1 201 ? 15.828 12.773 7.664 1 95.69 201 PRO A C 1
ATOM 1571 O O . PRO A 1 201 ? 16.094 11.609 7.363 1 95.69 201 PRO A O 1
ATOM 1574 N N . VAL A 1 202 ? 14.945 13.516 7.027 1 96.75 202 VAL A N 1
ATOM 1575 C CA . VAL A 1 202 ? 14.102 12.969 5.965 1 96.75 202 VAL A CA 1
ATOM 1576 C C . VAL A 1 202 ? 14.977 12.484 4.812 1 96.75 202 VAL A C 1
ATOM 1578 O O . VAL A 1 202 ? 14.641 11.508 4.137 1 96.75 202 VAL A O 1
ATOM 1581 N N . GLU A 1 203 ? 16.156 13.156 4.586 1 97.44 203 GLU A N 1
ATOM 1582 C CA . GLU A 1 203 ? 17.078 12.766 3.525 1 97.44 203 GLU A CA 1
ATOM 1583 C C . GLU A 1 203 ? 17.625 11.352 3.752 1 97.44 203 GLU A C 1
ATOM 1585 O O . GLU A 1 203 ? 17.75 10.57 2.807 1 97.44 203 GLU A O 1
ATOM 1590 N N . GLN A 1 204 ? 17.891 11.102 5 1 97.44 204 GLN A N 1
ATOM 1591 C CA . GLN A 1 204 ? 18.406 9.781 5.348 1 97.44 204 GLN A CA 1
ATOM 1592 C C . GLN A 1 204 ? 17.344 8.703 5.117 1 97.44 204 GLN A C 1
ATOM 1594 O O . GLN A 1 204 ? 17.641 7.648 4.547 1 97.44 204 GLN A O 1
ATOM 1599 N N . TRP A 1 205 ? 16.172 8.977 5.5 1 97.25 205 TRP A N 1
ATOM 1600 C CA . TRP A 1 205 ? 15.094 8 5.336 1 97.25 205 TRP A CA 1
ATOM 1601 C C . TRP A 1 205 ? 14.797 7.766 3.859 1 97.25 205 TRP A C 1
ATOM 1603 O O . TRP A 1 205 ? 14.562 6.629 3.441 1 97.25 205 TRP A O 1
ATOM 1613 N N . LEU A 1 206 ? 14.773 8.852 3.09 1 98.06 206 LEU A N 1
ATOM 1614 C CA . LEU A 1 206 ? 14.539 8.688 1.66 1 98.06 206 LEU A CA 1
ATOM 1615 C C . LEU A 1 206 ? 15.609 7.793 1.033 1 98.06 206 LEU A C 1
ATOM 1617 O O . LEU A 1 206 ? 15.289 6.918 0.222 1 98.06 206 LEU A O 1
ATOM 1621 N N . ALA A 1 207 ? 16.844 7.988 1.445 1 98.12 207 ALA A N 1
ATOM 1622 C CA . ALA A 1 207 ? 17.953 7.16 0.957 1 98.12 207 ALA A CA 1
ATOM 1623 C C . ALA A 1 207 ? 17.75 5.699 1.351 1 98.12 207 ALA A C 1
ATOM 1625 O O . ALA A 1 207 ? 17.859 4.801 0.511 1 98.12 207 ALA A O 1
ATOM 1626 N N . GLU A 1 208 ? 17.391 5.445 2.572 1 96.81 208 GLU A N 1
ATOM 1627 C CA . GLU A 1 208 ? 17.25 4.082 3.072 1 96.81 208 GLU A CA 1
ATOM 1628 C C . GLU A 1 208 ? 16.047 3.385 2.422 1 96.81 208 GLU A C 1
ATOM 1630 O O . GLU A 1 208 ? 16.141 2.211 2.055 1 96.81 208 GLU A O 1
ATOM 1635 N N . VAL A 1 209 ? 14.969 4.086 2.275 1 97.44 209 VAL A N 1
ATOM 1636 C CA . VAL A 1 209 ? 13.766 3.508 1.678 1 97.44 209 VAL A CA 1
ATOM 1637 C C . VAL A 1 209 ? 14.039 3.154 0.217 1 97.44 209 VAL A C 1
ATOM 1639 O O . VAL A 1 209 ? 13.695 2.061 -0.237 1 97.44 209 VAL A O 1
ATOM 1642 N N . THR A 1 210 ? 14.727 3.998 -0.523 1 97.75 210 THR A N 1
ATOM 1643 C CA . THR A 1 210 ? 14.922 3.812 -1.957 1 97.75 210 THR A CA 1
ATOM 1644 C C . THR A 1 210 ? 16.016 2.789 -2.227 1 97.75 210 THR A C 1
ATOM 1646 O O . THR A 1 210 ? 16.25 2.398 -3.373 1 97.75 210 THR A O 1
ATOM 1649 N N . GLU A 1 211 ? 16.672 2.359 -1.138 1 95.31 211 GLU A N 1
ATOM 1650 C CA . GLU A 1 211 ? 17.625 1.267 -1.311 1 95.31 211 GLU A CA 1
ATOM 1651 C C . GLU A 1 211 ? 16.922 -0.006 -1.779 1 95.31 211 GLU A C 1
ATOM 1653 O O . GLU A 1 211 ? 17.5 -0.799 -2.525 1 95.31 211 GLU A O 1
ATOM 1658 N N . PHE A 1 212 ? 15.656 -0.192 -1.387 1 94.69 212 PHE A N 1
ATOM 1659 C CA . PHE A 1 212 ? 15.008 -1.456 -1.717 1 94.69 212 PHE A CA 1
ATOM 1660 C C . PHE A 1 212 ? 13.711 -1.217 -2.482 1 94.69 212 PHE A C 1
ATOM 1662 O O . PHE A 1 212 ? 13.148 -2.145 -3.064 1 94.69 212 PHE A O 1
ATOM 1669 N N . MET A 1 213 ? 13.258 -0.009 -2.502 1 96.5 213 MET A N 1
ATOM 1670 C CA . MET A 1 213 ? 11.969 0.291 -3.113 1 96.5 213 MET A CA 1
ATOM 1671 C C . MET A 1 213 ? 12.062 1.52 -4.012 1 96.5 213 MET A C 1
ATOM 1673 O O . MET A 1 213 ? 12.477 2.592 -3.562 1 96.5 213 MET A O 1
ATOM 1677 N N . THR A 1 214 ? 11.703 1.397 -5.227 1 97.31 214 THR A N 1
ATOM 1678 C CA . THR A 1 214 ? 11.633 2.545 -6.125 1 97.31 214 THR A CA 1
ATOM 1679 C C . THR A 1 214 ? 10.391 3.385 -5.832 1 97.31 214 THR A C 1
ATOM 1681 O O . THR A 1 214 ? 9.297 2.848 -5.668 1 97.31 214 THR A O 1
ATOM 1684 N N . LEU A 1 215 ? 10.578 4.633 -5.664 1 97.88 215 LEU A N 1
ATOM 1685 C CA . LEU A 1 215 ? 9.469 5.582 -5.57 1 97.88 215 LEU A CA 1
ATOM 1686 C C . LEU A 1 215 ? 9.273 6.328 -6.883 1 97.88 215 LEU A C 1
ATOM 1688 O O . LEU A 1 215 ? 10.25 6.684 -7.551 1 97.88 215 LEU A O 1
ATOM 1692 N N . TYR A 1 216 ? 8.055 6.586 -7.238 1 96.88 216 TYR A N 1
ATOM 1693 C CA . TYR A 1 216 ? 7.73 7.188 -8.523 1 96.88 216 TYR A CA 1
ATOM 1694 C C . TYR A 1 216 ? 7.168 8.594 -8.344 1 96.88 216 TYR A C 1
ATOM 1696 O O . TYR A 1 216 ? 6.691 8.945 -7.262 1 96.88 216 TYR A O 1
ATOM 1704 N N . PRO A 1 217 ? 7.309 9.414 -9.43 1 97.44 217 PRO A N 1
ATOM 1705 C CA . PRO A 1 217 ? 6.672 10.727 -9.352 1 97.44 217 PRO A CA 1
ATOM 1706 C C . PRO A 1 217 ? 5.211 10.656 -8.922 1 97.44 217 PRO A C 1
ATOM 1708 O O . PRO A 1 217 ? 4.449 9.844 -9.453 1 97.44 217 PRO A O 1
ATOM 1711 N N . GLY A 1 218 ? 4.871 11.453 -7.914 1 96.19 218 GLY A N 1
ATOM 1712 C CA . GLY A 1 218 ? 3.506 11.453 -7.414 1 96.19 218 GLY A CA 1
ATOM 1713 C C . GLY A 1 218 ? 3.348 10.695 -6.109 1 96.19 218 GLY A C 1
ATOM 1714 O O . GLY A 1 218 ? 2.363 10.883 -5.391 1 96.19 218 GLY A O 1
ATOM 1715 N N . ASP A 1 219 ? 4.285 9.766 -5.836 1 97.12 219 ASP A N 1
ATOM 1716 C CA . ASP A 1 219 ? 4.297 9.109 -4.531 1 97.12 219 ASP A CA 1
ATOM 1717 C C . ASP A 1 219 ? 4.598 10.117 -3.418 1 97.12 219 ASP A C 1
ATOM 1719 O O . ASP A 1 219 ? 5.152 11.188 -3.674 1 97.12 219 ASP A O 1
ATOM 1723 N N . VAL A 1 220 ? 4.16 9.758 -2.23 1 98.62 220 VAL A N 1
ATOM 1724 C CA . VAL A 1 220 ? 4.434 10.594 -1.069 1 98.62 220 VAL A CA 1
ATOM 1725 C C . VAL A 1 220 ? 5.102 9.766 0.025 1 98.62 220 VAL A C 1
ATOM 1727 O O . VAL A 1 220 ? 4.594 8.711 0.412 1 98.62 220 VAL A O 1
ATOM 1730 N N . LEU A 1 221 ? 6.254 10.117 0.407 1 98.56 221 LEU A N 1
ATOM 1731 C CA . LEU A 1 221 ? 6.859 9.656 1.653 1 98.56 221 LEU A CA 1
ATOM 1732 C C . LEU A 1 221 ? 6.602 10.656 2.779 1 98.56 221 LEU A C 1
ATOM 1734 O O . LEU A 1 221 ? 7.004 11.812 2.688 1 98.56 221 LEU A O 1
ATOM 1738 N N . PHE A 1 222 ? 5.91 10.188 3.832 1 98.62 222 PHE A N 1
ATOM 1739 C CA . PHE A 1 222 ? 5.523 11.203 4.797 1 98.62 222 PHE A CA 1
ATOM 1740 C C . PHE A 1 222 ? 5.992 10.836 6.199 1 98.62 222 PHE A C 1
ATOM 1742 O O . PHE A 1 222 ? 6.297 9.672 6.469 1 98.62 222 PHE A O 1
ATOM 1749 N N . PHE A 1 223 ? 6.105 11.82 7.031 1 98.31 223 PHE A N 1
ATOM 1750 C CA . PHE A 1 223 ? 6.637 11.766 8.391 1 98.31 223 PHE A CA 1
ATOM 1751 C C . PHE A 1 223 ? 5.668 12.406 9.375 1 98.31 223 PHE A C 1
ATOM 1753 O O . PHE A 1 223 ? 5.387 13.602 9.289 1 98.31 223 PHE A O 1
ATOM 1760 N N . SER A 1 224 ? 5.223 11.617 10.281 1 98.19 224 SER A N 1
ATOM 1761 C CA . SER A 1 224 ? 4.184 12.109 11.18 1 98.19 224 SER A CA 1
ATOM 1762 C C . SER A 1 224 ? 4.738 12.367 12.578 1 98.19 224 SER A C 1
ATOM 1764 O O . SER A 1 224 ? 5.852 11.945 12.891 1 98.19 224 SER A O 1
ATOM 1766 N N . TRP A 1 225 ? 4.051 13.156 13.352 1 98.19 225 TRP A N 1
ATOM 1767 C CA . TRP A 1 225 ? 4.277 13.398 14.766 1 98.19 225 TRP A CA 1
ATOM 1768 C C . TRP A 1 225 ? 3.141 12.82 15.609 1 98.19 225 TRP A C 1
ATOM 1770 O O . TRP A 1 225 ? 2.312 13.562 16.141 1 98.19 225 TRP A O 1
ATOM 1780 N N . PRO A 1 226 ? 3.182 11.523 15.852 1 96.81 226 PRO A N 1
ATOM 1781 C CA . PRO A 1 226 ? 2.023 10.867 16.469 1 96.81 226 PRO A CA 1
ATOM 1782 C C . PRO A 1 226 ? 2.006 11 17.984 1 96.81 226 PRO A C 1
ATOM 1784 O O . PRO A 1 226 ? 0.963 10.805 18.625 1 96.81 226 PRO A O 1
ATOM 1787 N N . ALA A 1 227 ? 3.088 11.156 18.719 1 94.5 227 ALA A N 1
ATOM 1788 C CA . ALA A 1 227 ? 3.223 11.008 20.156 1 94.5 227 ALA A CA 1
ATOM 1789 C C . ALA A 1 227 ? 2.191 11.859 20.891 1 94.5 227 ALA A C 1
ATOM 1791 O O . ALA A 1 227 ? 1.633 11.438 21.906 1 94.5 227 ALA A O 1
ATOM 1792 N N . ASP A 1 228 ? 1.896 13.039 20.516 1 96.56 228 ASP A N 1
ATOM 1793 C CA . ASP A 1 228 ? 0.937 13.914 21.172 1 96.56 228 ASP A CA 1
ATOM 1794 C C . ASP A 1 228 ? -0.147 14.383 20.203 1 96.56 228 ASP A C 1
ATOM 1796 O O . ASP A 1 228 ? -0.711 15.461 20.375 1 96.56 228 ASP A O 1
ATOM 1800 N N . ALA A 1 229 ? -0.359 13.578 19.234 1 97.62 229 ALA A N 1
ATOM 1801 C CA . ALA A 1 229 ? -1.431 13.883 18.297 1 97.62 229 ALA A CA 1
ATOM 1802 C C . ALA A 1 229 ? -2.795 13.805 18.969 1 97.62 229 ALA A C 1
ATOM 1804 O O . ALA A 1 229 ? -3.006 12.984 19.875 1 97.62 229 ALA A O 1
ATOM 1805 N N . PRO A 1 230 ? -3.715 14.539 18.625 1 98.62 230 PRO A N 1
ATOM 1806 C CA . PRO A 1 230 ? -5.02 14.555 19.297 1 98.62 230 PRO A CA 1
ATOM 1807 C C . PRO A 1 230 ? -5.875 13.344 18.938 1 98.62 230 PRO A C 1
ATOM 1809 O O . PRO A 1 230 ? -5.738 12.781 17.844 1 98.62 230 PRO A O 1
ATOM 1812 N N . LEU A 1 231 ? -6.734 12.961 19.938 1 98.38 231 LEU A N 1
ATOM 1813 C CA . LEU A 1 231 ? -7.879 12.094 19.672 1 98.38 231 LEU A CA 1
ATOM 1814 C C . LEU A 1 231 ? -9.109 12.914 19.297 1 98.38 231 LEU A C 1
ATOM 1816 O O . LEU A 1 231 ? -9.422 13.906 19.969 1 98.38 231 LEU A O 1
ATOM 1820 N N . VAL A 1 232 ? -9.734 12.562 18.219 1 98.75 232 VAL A N 1
ATOM 1821 C CA . VAL A 1 232 ? -10.844 13.367 17.719 1 98.75 232 VAL A CA 1
ATOM 1822 C C . VAL A 1 232 ? -12.062 12.477 17.484 1 98.75 232 VAL A C 1
ATOM 1824 O O . VAL A 1 232 ? -11.93 11.281 17.234 1 98.75 232 VAL A O 1
ATOM 1827 N N . THR A 1 233 ? -13.219 13.047 17.625 1 98.19 233 THR A N 1
ATOM 1828 C CA . THR A 1 233 ? -14.484 12.336 17.484 1 98.19 233 THR A CA 1
ATOM 1829 C C . THR A 1 233 ? -15.43 13.078 16.531 1 98.19 233 THR A C 1
ATOM 1831 O O . THR A 1 233 ? -15.062 14.117 15.977 1 98.19 233 THR A O 1
ATOM 1834 N N . ALA A 1 234 ? -16.578 12.422 16.297 1 97.88 234 ALA A N 1
ATOM 1835 C CA . ALA A 1 234 ? -17.562 13.016 15.391 1 97.88 234 ALA A CA 1
ATOM 1836 C C . ALA A 1 234 ? -17.891 14.445 15.797 1 97.88 234 ALA A C 1
ATOM 1838 O O . ALA A 1 234 ? -18.141 14.727 16.969 1 97.88 234 ALA A O 1
ATOM 1839 N N . GLY A 1 235 ? -17.875 15.352 14.805 1 98.19 235 GLY A N 1
ATOM 1840 C CA . GLY A 1 235 ? -18.172 16.75 15.047 1 98.19 235 GLY A CA 1
ATOM 1841 C C . GLY A 1 235 ? -16.938 17.625 15.172 1 98.19 235 GLY A C 1
ATOM 1842 O O . GLY A 1 235 ? -17.016 18.844 15.047 1 98.19 235 GLY A O 1
ATOM 1843 N N . ASP A 1 236 ? -15.797 17 15.469 1 98.81 236 ASP A N 1
ATOM 1844 C CA . ASP A 1 236 ? -14.555 17.75 15.609 1 98.81 236 ASP A CA 1
ATOM 1845 C C . ASP A 1 236 ? -14.047 18.234 14.25 1 98.81 236 ASP A C 1
ATOM 1847 O O . ASP A 1 236 ? -14.211 17.531 13.242 1 98.81 236 ASP A O 1
ATOM 1851 N N . VAL A 1 237 ? -13.484 19.375 14.227 1 98.81 237 VAL A N 1
ATOM 1852 C CA . VAL A 1 237 ? -12.766 19.891 13.062 1 98.81 237 VAL A CA 1
ATOM 1853 C C . VAL A 1 237 ? -11.266 19.938 13.352 1 98.81 237 VAL A C 1
ATOM 1855 O O . VAL A 1 237 ? -10.828 20.578 14.312 1 98.81 237 VAL A O 1
ATOM 1858 N N . VAL A 1 238 ? -10.508 19.234 12.516 1 98.88 238 VAL A N 1
ATOM 1859 C CA . VAL A 1 238 ? -9.055 19.188 12.648 1 98.88 238 VAL A CA 1
ATOM 1860 C C . VAL A 1 238 ? -8.414 20.125 11.625 1 98.88 238 VAL A C 1
ATOM 1862 O O . VAL A 1 238 ? -8.68 20.016 10.43 1 98.88 238 VAL A O 1
ATOM 1865 N N . ARG A 1 239 ? -7.652 21.016 12.148 1 98.19 239 ARG A N 1
ATOM 1866 C CA . ARG A 1 239 ? -6.906 21.953 11.328 1 98.19 239 ARG A CA 1
ATOM 1867 C C . ARG A 1 239 ? -5.406 21.797 11.539 1 98.19 239 ARG A C 1
ATOM 1869 O O . ARG A 1 239 ? -4.914 21.969 12.656 1 98.19 239 ARG A O 1
ATOM 1876 N N . ILE A 1 240 ? -4.668 21.438 10.492 1 98.5 240 ILE A N 1
ATOM 1877 C CA . ILE A 1 240 ? -3.217 21.281 10.539 1 98.5 240 ILE A CA 1
ATOM 1878 C C . ILE A 1 240 ? -2.559 22.375 9.703 1 98.5 240 ILE A C 1
ATOM 1880 O O . ILE A 1 240 ? -2.828 22.5 8.5 1 98.5 240 ILE A O 1
ATOM 1884 N N . GLU A 1 241 ? -1.762 23.141 10.352 1 97.56 241 GLU A N 1
ATOM 1885 C CA . GLU A 1 241 ? -0.971 24.172 9.688 1 97.56 241 GLU A CA 1
ATOM 1886 C C . GLU A 1 241 ? 0.515 23.812 9.703 1 97.56 241 GLU A C 1
ATOM 1888 O O . GLU A 1 241 ? 1.066 23.469 10.742 1 97.56 241 GLU A O 1
ATOM 1893 N N . ILE A 1 242 ? 1.14 23.812 8.562 1 97.44 242 ILE A N 1
ATOM 1894 C CA . ILE A 1 242 ? 2.596 23.734 8.516 1 97.44 242 ILE A CA 1
ATOM 1895 C C . ILE A 1 242 ? 3.174 25 7.895 1 97.44 242 ILE A C 1
ATOM 1897 O O . ILE A 1 242 ? 2.754 25.406 6.809 1 97.44 242 ILE A O 1
ATOM 1901 N N . GLU A 1 243 ? 4.152 25.594 8.602 1 95.81 243 GLU A N 1
ATOM 1902 C CA . GLU A 1 243 ? 4.777 26.844 8.164 1 95.81 243 GLU A CA 1
ATOM 1903 C C . GLU A 1 243 ? 5.258 26.734 6.719 1 95.81 243 GLU A C 1
ATOM 1905 O O . GLU A 1 243 ? 5.867 25.734 6.332 1 95.81 243 GLU A O 1
ATOM 1910 N N . ARG A 1 244 ? 4.852 27.781 5.898 1 94.25 244 ARG A N 1
ATOM 1911 C CA . ARG A 1 244 ? 5.289 27.953 4.516 1 94.25 244 ARG A CA 1
ATOM 1912 C C . ARG A 1 244 ? 4.578 26.969 3.588 1 94.25 244 ARG A C 1
ATOM 1914 O O . ARG A 1 244 ? 4.762 27.016 2.369 1 94.25 244 ARG A O 1
ATOM 1921 N N . ILE A 1 245 ? 3.773 26.094 4.074 1 95.88 245 ILE A N 1
ATOM 1922 C CA . ILE A 1 245 ? 3.049 25.172 3.203 1 95.88 245 ILE A CA 1
ATOM 1923 C C . ILE A 1 245 ? 1.58 25.578 3.131 1 95.88 245 ILE A C 1
ATOM 1925 O O . ILE A 1 245 ? 1.071 25.906 2.055 1 95.88 245 ILE A O 1
ATOM 1929 N N . GLY A 1 246 ? 0.93 25.594 4.277 1 95.31 246 GLY A N 1
ATOM 1930 C CA . GLY A 1 246 ? -0.474 25.969 4.258 1 95.31 246 GLY A CA 1
ATOM 1931 C C . GLY A 1 246 ? -1.283 25.328 5.363 1 95.31 246 GLY A C 1
ATOM 1932 O O . GLY A 1 246 ? -0.766 25.078 6.453 1 95.31 246 GLY A O 1
ATOM 1933 N N . VAL A 1 247 ? -2.594 25.234 5.043 1 96.56 247 VAL A N 1
ATOM 1934 C CA . VAL A 1 247 ? -3.529 24.703 6.031 1 96.56 247 VAL A CA 1
ATOM 1935 C C . VAL A 1 247 ? -4.367 23.594 5.414 1 96.56 247 VAL A C 1
ATOM 1937 O O . VAL A 1 247 ? -4.93 23.75 4.328 1 96.56 247 VAL A O 1
ATOM 1940 N N . LEU A 1 248 ? -4.41 22.469 6.051 1 97.38 248 LEU A N 1
ATOM 1941 C CA . LEU A 1 248 ? -5.297 21.344 5.742 1 97.38 248 LEU A CA 1
ATOM 1942 C C . LEU A 1 248 ? -6.359 21.172 6.824 1 97.38 248 LEU A C 1
ATOM 1944 O O . LEU A 1 248 ? -6.035 21.078 8.008 1 97.38 248 LEU A O 1
ATOM 1948 N N . GLU A 1 249 ? -7.57 21.172 6.438 1 97.69 249 GLU A N 1
ATOM 1949 C CA . GLU A 1 249 ? -8.664 21.125 7.402 1 97.69 249 GLU A CA 1
ATOM 1950 C C . GLU A 1 249 ? -9.695 20.078 7.016 1 97.69 249 GLU A C 1
ATOM 1952 O O . GLU A 1 249 ? -10.094 19.984 5.852 1 97.69 249 GLU A O 1
ATOM 1957 N N . ASN A 1 250 ? -10.148 19.281 7.98 1 98.69 250 ASN A N 1
ATOM 1958 C CA . ASN A 1 250 ? -11.172 18.266 7.762 1 98.69 250 ASN A CA 1
ATOM 1959 C C . ASN A 1 250 ? -12.078 18.109 8.984 1 98.69 250 ASN A C 1
ATOM 1961 O O . ASN A 1 250 ? -11.602 18.141 10.117 1 98.69 250 ASN A O 1
ATOM 1965 N N . GLU A 1 251 ? -13.273 17.891 8.703 1 98.62 251 GLU A N 1
ATOM 1966 C CA . GLU A 1 251 ? -14.234 17.547 9.75 1 98.62 251 GLU A CA 1
ATOM 1967 C C . GLU A 1 251 ? -14.359 16.031 9.898 1 98.62 251 GLU A C 1
ATOM 1969 O O . GLU A 1 251 ? -14.375 15.305 8.906 1 98.62 251 GLU A O 1
ATOM 1974 N N . ILE A 1 252 ? -14.43 15.602 11.164 1 98.75 252 ILE A N 1
ATOM 1975 C CA . ILE A 1 252 ? -14.766 14.203 11.445 1 98.75 252 ILE A CA 1
ATOM 1976 C C . ILE A 1 252 ? -16.281 14.047 11.508 1 98.75 252 ILE A C 1
ATOM 1978 O O . ILE A 1 252 ? -16.953 14.695 12.312 1 98.75 252 ILE A O 1
ATOM 1982 N N . ALA A 1 253 ? -16.797 13.227 10.648 1 98.12 253 ALA A N 1
ATOM 1983 C CA . ALA A 1 253 ? -18.234 12.992 10.586 1 98.12 253 ALA A CA 1
ATOM 1984 C C . ALA A 1 253 ? -18.562 11.516 10.797 1 98.12 253 ALA A C 1
ATOM 1986 O O . ALA A 1 253 ? -17.781 10.641 10.422 1 98.12 253 ALA A O 1
ATOM 1987 N N . LEU A 1 254 ? -19.734 11.258 11.406 1 95.5 254 LEU A N 1
ATOM 1988 C CA . LEU A 1 254 ? -20.156 9.883 11.586 1 95.5 254 LEU A CA 1
ATOM 1989 C C . LEU A 1 254 ? -20.578 9.258 10.258 1 95.5 254 LEU A C 1
ATOM 1991 O O . LEU A 1 254 ? -21.234 9.906 9.445 1 95.5 254 LEU A O 1
ATOM 1995 N N . GLU A 1 255 ? -20.078 8.07 10.102 1 91.81 255 GLU A N 1
ATOM 1996 C CA . GLU A 1 255 ? -20.547 7.332 8.93 1 91.81 255 GLU A CA 1
ATOM 1997 C C . GLU A 1 255 ? -22.062 7.145 8.961 1 91.81 255 GLU A C 1
ATOM 1999 O O . GLU A 1 255 ? -22.641 6.902 10.023 1 91.81 255 GLU A O 1
ATOM 2004 N N . GLN A 1 256 ? -22.766 7.5 7.949 1 80.12 256 GLN A N 1
ATOM 2005 C CA . GLN A 1 256 ? -24.219 7.344 7.891 1 80.12 256 GLN A CA 1
ATOM 2006 C C . GLN A 1 256 ? -24.594 5.891 7.617 1 80.12 256 GLN A C 1
ATOM 2008 O O . GLN A 1 256 ? -23.844 5.156 6.973 1 80.12 256 GLN A O 1
ATOM 2013 N N . GLY A 1 257 ? -25.203 5.074 8.57 1 60.75 257 GLY A N 1
ATOM 2014 C CA . GLY A 1 257 ? -25.703 3.713 8.469 1 60.75 257 GLY A CA 1
ATOM 2015 C C . GLY A 1 257 ? -26.156 3.35 7.07 1 60.75 257 GLY A C 1
ATOM 2016 O O . GLY A 1 257 ? -26.562 4.223 6.297 1 60.75 257 GLY A O 1
ATOM 2017 N N . GLY A 1 258 ? -25.609 2.57 6.262 1 46.56 258 GLY A N 1
ATOM 2018 C CA . GLY A 1 258 ? -26.516 1.962 5.297 1 46.56 258 GLY A CA 1
ATOM 2019 C C . GLY A 1 258 ? -27.844 1.531 5.898 1 46.56 258 GLY A C 1
ATOM 2020 O O . GLY A 1 258 ? -27.859 0.836 6.914 1 46.56 258 GLY A O 1
ATOM 2021 N N . ASP A 1 259 ? -28.922 2.311 5.969 1 36.59 259 ASP A N 1
ATOM 2022 C CA . ASP A 1 259 ? -30.281 1.981 6.383 1 36.59 259 ASP A CA 1
ATOM 2023 C C . ASP A 1 259 ? -30.625 0.535 6.039 1 36.59 259 ASP A C 1
ATOM 2025 O O . ASP A 1 259 ? -31.469 -0.082 6.695 1 36.59 259 ASP A O 1
ATOM 2029 N N . GLU A 1 260 ? -30.734 -0.002 4.535 1 25.59 260 GLU A N 1
ATOM 2030 C CA . GLU A 1 260 ? -31.766 -1.011 4.293 1 25.59 260 GLU A CA 1
ATOM 2031 C C . GLU A 1 260 ? -31.406 -2.328 4.98 1 25.59 260 GLU A C 1
ATOM 2033 O O . GLU A 1 260 ? -30.25 -2.715 5.035 1 25.59 260 GLU A O 1
ATOM 2038 N N . MET B 1 1 ? -8.047 -26.453 -24.359 1 74.5 1 MET B N 1
ATOM 2039 C CA . MET B 1 1 ? -9.133 -25.562 -24.719 1 74.5 1 MET B CA 1
ATOM 2040 C C . MET B 1 1 ? -8.703 -24.094 -24.562 1 74.5 1 MET B C 1
ATOM 2042 O O . MET B 1 1 ? -8 -23.75 -23.609 1 74.5 1 MET B O 1
ATOM 2046 N N . MET B 1 2 ? -9.07 -23.344 -25.5 1 86.5 2 MET B N 1
ATOM 2047 C CA . MET B 1 2 ? -8.688 -21.938 -25.531 1 86.5 2 MET B CA 1
ATOM 2048 C C . MET B 1 2 ? -9.594 -21.109 -24.625 1 86.5 2 MET B C 1
ATOM 2050 O O . MET B 1 2 ? -10.805 -21.359 -24.562 1 86.5 2 MET B O 1
ATOM 2054 N N . ALA B 1 3 ? -8.977 -20.328 -23.875 1 90.94 3 ALA B N 1
ATOM 2055 C CA . ALA B 1 3 ? -9.734 -19.406 -23.047 1 90.94 3 ALA B CA 1
ATOM 2056 C C . ALA B 1 3 ? -9.516 -17.953 -23.484 1 90.94 3 ALA B C 1
ATOM 2058 O O . ALA B 1 3 ? -8.438 -17.609 -23.984 1 90.94 3 ALA B O 1
ATOM 2059 N N . ASN B 1 4 ? -10.594 -17.234 -23.406 1 94.94 4 ASN B N 1
ATOM 2060 C CA . ASN B 1 4 ? -10.398 -15.797 -23.531 1 94.94 4 ASN B CA 1
ATOM 2061 C C . ASN B 1 4 ? -9.57 -15.227 -22.391 1 94.94 4 ASN B C 1
ATOM 2063 O O . ASN B 1 4 ? -9.766 -15.617 -21.234 1 94.94 4 ASN B O 1
ATOM 2067 N N . VAL B 1 5 ? -8.586 -14.367 -22.797 1 96.69 5 VAL B N 1
ATOM 2068 C CA . VAL B 1 5 ? -7.746 -13.789 -21.75 1 96.69 5 VAL B CA 1
ATOM 2069 C C . VAL B 1 5 ? -7.465 -12.328 -22.047 1 96.69 5 VAL B C 1
ATOM 2071 O O . VAL B 1 5 ? -7.75 -11.852 -23.156 1 96.69 5 VAL B O 1
ATOM 2074 N N . ARG B 1 6 ? -7.074 -11.617 -21.031 1 97.12 6 ARG B N 1
ATOM 2075 C CA . ARG B 1 6 ? -6.461 -10.305 -21.188 1 97.12 6 ARG B CA 1
ATOM 2076 C C . ARG B 1 6 ? -4.973 -10.344 -20.875 1 97.12 6 ARG B C 1
ATOM 2078 O O . ARG B 1 6 ? -4.57 -10.906 -19.859 1 97.12 6 ARG B O 1
ATOM 2085 N N . LEU B 1 7 ? -4.191 -9.906 -21.797 1 97.19 7 LEU B N 1
ATOM 2086 C CA . LEU B 1 7 ? -2.75 -9.891 -21.578 1 97.19 7 LEU B CA 1
ATOM 2087 C C . LEU B 1 7 ? -2.15 -8.539 -21.938 1 97.19 7 LEU B C 1
ATOM 2089 O O . LEU B 1 7 ? -2.826 -7.691 -22.516 1 97.19 7 LEU B O 1
ATOM 2093 N N . ARG B 1 8 ? -0.904 -8.328 -21.469 1 97.25 8 ARG B N 1
ATOM 2094 C CA . ARG B 1 8 ? -0.145 -7.117 -21.766 1 97.25 8 ARG B CA 1
ATOM 2095 C C . ARG B 1 8 ? 1.278 -7.453 -22.203 1 97.25 8 ARG B C 1
ATOM 2097 O O . ARG B 1 8 ? 1.979 -8.203 -21.516 1 97.25 8 ARG B O 1
ATOM 2104 N N . LEU B 1 9 ? 1.602 -6.961 -23.359 1 96.38 9 LEU B N 1
ATOM 2105 C CA . LEU B 1 9 ? 2.959 -7.16 -23.859 1 96.38 9 LEU B CA 1
ATOM 2106 C C . LEU B 1 9 ? 3.863 -6 -23.453 1 96.38 9 LEU B C 1
ATOM 2108 O O . LEU B 1 9 ? 3.377 -4.918 -23.125 1 96.38 9 LEU B O 1
ATOM 2112 N N . ALA B 1 10 ? 5.168 -6.27 -23.484 1 95.25 10 ALA B N 1
ATOM 2113 C CA . ALA B 1 10 ? 6.156 -5.273 -23.078 1 95.25 10 ALA B CA 1
ATOM 2114 C C . ALA B 1 10 ? 5.977 -3.977 -23.859 1 95.25 10 ALA B C 1
ATOM 2116 O O . ALA B 1 10 ? 5.883 -3.996 -25.094 1 95.25 10 ALA B O 1
ATOM 2117 N N . GLY B 1 11 ? 5.902 -2.893 -23.062 1 91.62 11 GLY B N 1
ATOM 2118 C CA . GLY B 1 11 ? 5.824 -1.587 -23.703 1 91.62 11 GLY B CA 1
ATOM 2119 C C . GLY B 1 11 ? 4.402 -1.111 -23.922 1 91.62 11 GLY B C 1
ATOM 2120 O O . GLY B 1 11 ? 4.176 0.053 -24.266 1 91.62 11 GLY B O 1
ATOM 2121 N N . MET B 1 12 ? 3.389 -1.978 -23.703 1 91.56 12 MET B N 1
ATOM 2122 C CA . MET B 1 12 ? 1.995 -1.583 -23.891 1 91.56 12 MET B CA 1
ATOM 2123 C C . MET B 1 12 ? 1.456 -0.906 -22.641 1 91.56 12 MET B C 1
ATOM 2125 O O . MET B 1 12 ? 1.782 -1.309 -21.516 1 91.56 12 MET B O 1
ATOM 2129 N N . ARG B 1 13 ? 0.639 0.02 -22.828 1 87.69 13 ARG B N 1
ATOM 2130 C CA . ARG B 1 13 ? 0.005 0.722 -21.719 1 87.69 13 ARG B CA 1
ATOM 2131 C C . ARG B 1 13 ? -1.231 -0.027 -21.234 1 87.69 13 ARG B C 1
ATOM 2133 O O . ARG B 1 13 ? -1.529 -0.034 -20.031 1 87.69 13 ARG B O 1
ATOM 2140 N N . ARG B 1 14 ? -1.884 -0.699 -22.266 1 91.06 14 ARG B N 1
ATOM 2141 C CA . ARG B 1 14 ? -3.15 -1.352 -21.953 1 91.06 14 ARG B CA 1
ATOM 2142 C C . ARG B 1 14 ? -3.096 -2.84 -22.281 1 91.06 14 ARG B C 1
ATOM 2144 O O . ARG B 1 14 ? -2.258 -3.277 -23.078 1 91.06 14 ARG B O 1
ATOM 2151 N N . THR B 1 15 ? -3.988 -3.537 -21.672 1 96.25 15 THR B N 1
ATOM 2152 C CA . THR B 1 15 ? -4.129 -4.953 -22 1 96.25 15 THR B CA 1
ATOM 2153 C C . THR B 1 15 ? -4.863 -5.133 -23.328 1 96.25 15 THR B C 1
ATOM 2155 O O . THR B 1 15 ? -5.527 -4.215 -23.797 1 96.25 15 THR B O 1
ATOM 2158 N N . ILE B 1 16 ? -4.703 -6.285 -23.859 1 96.69 16 ILE B N 1
ATOM 2159 C CA . ILE B 1 16 ? -5.438 -6.656 -25.062 1 96.69 16 ILE B CA 1
ATOM 2160 C C . ILE B 1 16 ? -6.172 -7.977 -24.844 1 96.69 16 ILE B C 1
ATOM 2162 O O . ILE B 1 16 ? -5.781 -8.773 -23.984 1 96.69 16 ILE B O 1
ATOM 2166 N N . GLU B 1 17 ? -7.191 -8.164 -25.609 1 96.69 17 GLU B N 1
ATOM 2167 C CA . GLU B 1 17 ? -7.906 -9.445 -25.625 1 96.69 17 GLU B CA 1
ATOM 2168 C C . GLU B 1 17 ? -7.168 -10.477 -26.469 1 96.69 17 GLU B C 1
ATOM 2170 O O . GLU B 1 17 ? -6.648 -10.164 -27.531 1 96.69 17 GLU B O 1
ATOM 2175 N N . ALA B 1 18 ? -7.152 -11.625 -25.953 1 97.12 18 ALA B N 1
ATOM 2176 C CA . ALA B 1 18 ? -6.516 -12.734 -26.656 1 97.12 18 ALA B CA 1
ATOM 2177 C C . ALA B 1 18 ? -7.188 -14.055 -26.312 1 97.12 18 ALA B C 1
ATOM 2179 O O . ALA B 1 18 ? -8.086 -14.109 -25.469 1 97.12 18 ALA B O 1
ATOM 2180 N N . LYS B 1 19 ? -6.855 -15.016 -27.094 1 96.5 19 LYS B N 1
ATOM 2181 C CA . LYS B 1 19 ? -7.203 -16.391 -26.766 1 96.5 19 LYS B CA 1
ATOM 2182 C C . LYS B 1 19 ? -5.961 -17.203 -26.422 1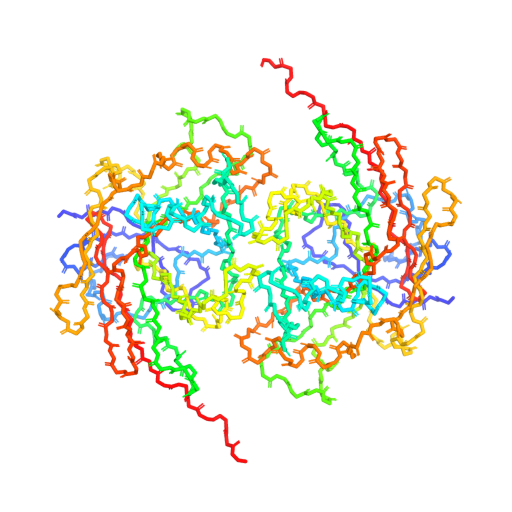 96.5 19 LYS B C 1
ATOM 2184 O O . LYS B 1 19 ? -4.98 -17.203 -27.156 1 96.5 19 LYS B O 1
ATOM 2189 N N . ALA B 1 20 ? -6.07 -17.797 -25.281 1 94.88 20 ALA B N 1
ATOM 2190 C CA . ALA B 1 20 ? -4.883 -18.516 -24.828 1 94.88 20 ALA B CA 1
ATOM 2191 C C . ALA B 1 20 ? -5.227 -19.969 -24.484 1 94.88 20 ALA B C 1
ATOM 2193 O O . ALA B 1 20 ? -6.352 -20.266 -24.062 1 94.88 20 ALA B O 1
ATOM 2194 N N . ASP B 1 21 ? -4.254 -20.797 -24.797 1 91 21 ASP B N 1
ATOM 2195 C CA . ASP B 1 21 ? -4.27 -22.156 -24.234 1 91 21 ASP B CA 1
ATOM 2196 C C . ASP B 1 21 ? -3.465 -22.219 -22.938 1 91 21 ASP B C 1
ATOM 2198 O O . ASP B 1 21 ? -2.232 -22.234 -22.969 1 91 21 ASP B O 1
ATOM 2202 N N . PRO B 1 22 ? -4.125 -22.281 -21.812 1 82 22 PRO B N 1
ATOM 2203 C CA . PRO B 1 22 ? -3.422 -22.172 -20.531 1 82 22 PRO B CA 1
ATOM 2204 C C . PRO B 1 22 ? -2.402 -23.281 -20.328 1 82 22 PRO B C 1
ATOM 2206 O O . PRO B 1 22 ? -1.438 -23.125 -19.578 1 82 22 PRO B O 1
ATOM 2209 N N . HIS B 1 23 ? -2.506 -24.391 -21.047 1 80.56 23 HIS B N 1
ATOM 2210 C CA . HIS B 1 23 ? -1.617 -25.531 -20.844 1 80.56 23 HIS B CA 1
ATOM 2211 C C . HIS B 1 23 ? -0.693 -25.734 -22.047 1 80.56 23 HIS B C 1
ATOM 2213 O O . HIS B 1 23 ? 0.431 -26.203 -21.891 1 80.56 23 HIS B O 1
ATOM 2219 N N . GLY B 1 24 ? -1.274 -25.297 -23.109 1 82.88 24 GLY B N 1
ATOM 2220 C CA . GLY B 1 24 ? -0.539 -25.531 -24.344 1 82.88 24 GLY B CA 1
ATOM 2221 C C . GLY B 1 24 ? 0.555 -24.5 -24.578 1 82.88 24 GLY B C 1
ATOM 2222 O O . GLY B 1 24 ? 1.443 -24.719 -25.406 1 82.88 24 GLY B O 1
ATOM 2223 N N . GLY B 1 25 ? 0.479 -23.375 -23.906 1 85.19 25 GLY B N 1
ATOM 2224 C CA . GLY B 1 25 ? 1.523 -22.375 -23.984 1 85.19 25 GLY B CA 1
ATOM 2225 C C . GLY B 1 25 ? 1.431 -21.516 -25.234 1 85.19 25 GLY B C 1
ATOM 2226 O O . GLY B 1 25 ? 2.453 -21.141 -25.812 1 85.19 25 GLY B O 1
ATOM 2227 N N . THR B 1 26 ? 0.233 -21.469 -25.797 1 93.38 26 THR B N 1
ATOM 2228 C CA . THR B 1 26 ? 0.041 -20.594 -26.953 1 93.38 26 THR B CA 1
ATOM 2229 C C . THR B 1 26 ? -0.989 -19.516 -26.656 1 93.38 26 THR B C 1
ATOM 2231 O O . THR B 1 26 ? -1.844 -19.688 -25.781 1 93.38 26 THR B O 1
ATOM 2234 N N . VAL B 1 27 ? -0.825 -18.391 -27.359 1 95.62 27 VAL B N 1
ATOM 2235 C CA . VAL B 1 27 ? -1.76 -17.281 -27.266 1 95.62 27 VAL B CA 1
ATOM 2236 C C . VAL B 1 27 ? -1.999 -16.688 -28.656 1 95.62 27 VAL B C 1
ATOM 2238 O O . VAL B 1 27 ? -1.076 -16.609 -29.469 1 95.62 27 VAL B O 1
ATOM 2241 N N . SER B 1 28 ? -3.244 -16.406 -28.891 1 96.62 28 SER B N 1
ATOM 2242 C CA . SER B 1 28 ? -3.629 -15.883 -30.203 1 96.62 28 SER B CA 1
ATOM 2243 C C . SER B 1 28 ? -4.238 -14.484 -30.062 1 96.62 28 SER B C 1
ATOM 2245 O O . SER B 1 28 ? -5.121 -14.266 -29.234 1 96.62 28 SER B O 1
ATOM 2247 N N . PHE B 1 29 ? -3.76 -13.57 -30.797 1 95.81 29 PHE B N 1
ATOM 2248 C CA . PHE B 1 29 ? -4.305 -12.227 -30.938 1 95.81 29 PHE B CA 1
ATOM 2249 C C . PHE B 1 29 ? -3.932 -11.625 -32.281 1 95.81 29 PHE B C 1
ATOM 2251 O O . PHE B 1 29 ? -2.979 -12.07 -32.938 1 95.81 29 PHE B O 1
ATOM 2258 N N . GLY B 1 30 ? -4.77 -10.781 -32.812 1 94 30 GLY B N 1
ATOM 2259 C CA . GLY B 1 30 ? -4.484 -10.141 -34.094 1 94 30 GLY B CA 1
ATOM 2260 C C . GLY B 1 30 ? -4.418 -11.125 -35.25 1 94 30 GLY B C 1
ATOM 2261 O O . GLY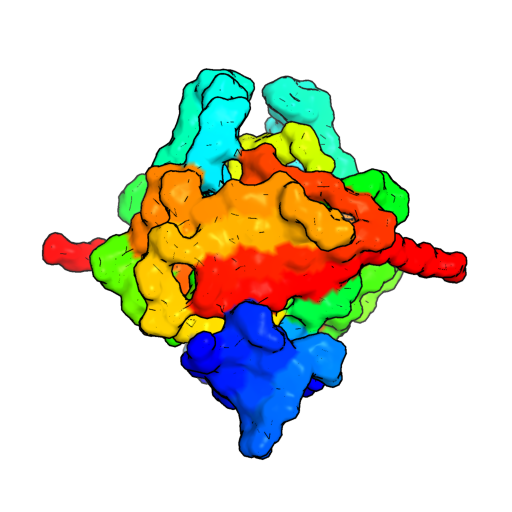 B 1 30 ? -3.621 -10.945 -36.188 1 94 30 GLY B O 1
ATOM 2262 N N . GLY B 1 31 ? -4.961 -12.203 -35.062 1 94.12 31 GLY B N 1
ATOM 2263 C CA . GLY B 1 31 ? -5.02 -13.195 -36.125 1 94.12 31 GLY B CA 1
ATOM 2264 C C . GLY B 1 31 ? -3.803 -14.094 -36.156 1 94.12 31 GLY B C 1
ATOM 2265 O O . GLY B 1 31 ? -3.66 -14.914 -37.062 1 94.12 31 GLY B O 1
ATOM 2266 N N . GLN B 1 32 ? -2.992 -13.883 -35.219 1 95.88 32 GLN B N 1
ATOM 2267 C CA . GLN B 1 32 ? -1.77 -14.68 -35.188 1 95.88 32 GLN B CA 1
ATOM 2268 C C . GLN B 1 32 ? -1.668 -15.453 -33.875 1 95.88 32 GLN B C 1
ATOM 2270 O O . GLN B 1 32 ? -2.121 -14.984 -32.812 1 95.88 32 GLN B O 1
ATOM 2275 N N . THR B 1 33 ? -1.097 -16.594 -34 1 96.19 33 THR B N 1
ATOM 2276 C CA . THR B 1 33 ? -0.836 -17.438 -32.812 1 96.19 33 THR B CA 1
ATOM 2277 C C . THR B 1 33 ? 0.653 -17.453 -32.5 1 96.19 33 THR B C 1
ATOM 2279 O O . THR B 1 33 ? 1.49 -17.609 -33.375 1 96.19 33 THR B O 1
ATOM 2282 N N . HIS B 1 34 ? 0.97 -17.188 -31.219 1 95.69 34 HIS B N 1
ATOM 2283 C CA . HIS B 1 34 ? 2.34 -17.156 -30.719 1 95.69 34 HIS B CA 1
ATOM 2284 C C . HIS B 1 34 ? 2.535 -18.156 -29.578 1 95.69 34 HIS B C 1
ATOM 2286 O O . HIS B 1 34 ? 1.583 -18.484 -28.875 1 95.69 34 HIS B O 1
ATOM 2292 N N . ARG B 1 35 ? 3.812 -18.609 -29.562 1 93.12 35 ARG B N 1
ATOM 2293 C CA . ARG B 1 35 ? 4.188 -19.266 -28.312 1 93.12 35 ARG B CA 1
ATOM 2294 C C . ARG B 1 35 ? 4.41 -18.266 -27.203 1 93.12 35 ARG B C 1
ATOM 2296 O O . ARG B 1 35 ? 4.957 -17.188 -27.438 1 93.12 35 ARG B O 1
ATOM 2303 N N . ILE B 1 36 ? 4.078 -18.656 -26.016 1 90.69 36 ILE B N 1
ATOM 2304 C CA . ILE B 1 36 ? 4.141 -17.766 -24.859 1 90.69 36 ILE B CA 1
ATOM 2305 C C . ILE B 1 36 ? 5.586 -17.328 -24.625 1 90.69 36 ILE B C 1
ATOM 2307 O O . ILE B 1 36 ? 5.84 -16.203 -24.188 1 90.69 36 ILE B O 1
ATOM 2311 N N . ASP B 1 37 ? 6.543 -18.188 -24.953 1 89.56 37 ASP B N 1
ATOM 2312 C CA . ASP B 1 37 ? 7.945 -17.906 -24.656 1 89.56 37 ASP B CA 1
ATOM 2313 C C . ASP B 1 37 ? 8.57 -17.031 -25.734 1 89.56 37 ASP B C 1
ATOM 2315 O O . ASP B 1 37 ? 9.727 -16.625 -25.609 1 89.56 37 ASP B O 1
ATOM 2319 N N . GLU B 1 38 ? 7.793 -16.688 -26.766 1 93.19 38 GLU B N 1
ATOM 2320 C CA . GLU B 1 38 ? 8.281 -15.844 -27.844 1 93.19 38 GLU B CA 1
ATOM 2321 C C . GLU B 1 38 ? 7.98 -14.375 -27.562 1 93.19 38 GLU B C 1
ATOM 2323 O O . GLU B 1 38 ? 8.438 -13.492 -28.281 1 93.19 38 GLU B O 1
ATOM 2328 N N . LEU B 1 39 ? 7.273 -14.211 -26.594 1 94.62 39 LEU B N 1
ATOM 2329 C CA . LEU B 1 39 ? 6.777 -12.859 -26.344 1 94.62 39 LEU B CA 1
ATOM 2330 C C . LEU B 1 39 ? 7.461 -12.25 -25.125 1 94.62 39 LEU B C 1
ATOM 2332 O O . LEU B 1 39 ? 7.91 -12.977 -24.234 1 94.62 39 LEU B O 1
ATOM 2336 N N . GLU B 1 40 ? 7.625 -10.953 -25.172 1 96.25 40 GLU B N 1
ATOM 2337 C CA . GLU B 1 40 ? 8.008 -10.18 -24 1 96.25 40 GLU B CA 1
ATOM 2338 C C . GLU B 1 40 ? 6.789 -9.602 -23.281 1 96.25 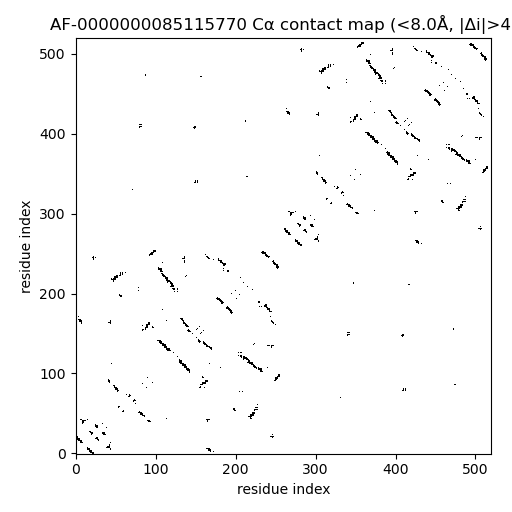40 GLU B C 1
ATOM 2340 O O . GLU B 1 40 ? 5.957 -8.945 -23.922 1 96.25 40 GLU B O 1
ATOM 2345 N N . TRP B 1 41 ? 6.754 -9.828 -22.016 1 96.88 41 TRP B N 1
ATOM 2346 C CA . TRP B 1 41 ? 5.508 -9.602 -21.281 1 96.88 41 TRP B CA 1
ATOM 2347 C C . TRP B 1 41 ? 5.625 -8.383 -20.375 1 96.88 41 TRP B C 1
ATOM 2349 O O . TRP B 1 41 ? 6.719 -8.047 -19.906 1 96.88 41 TRP B O 1
ATOM 2359 N N . ASP B 1 42 ? 4.543 -7.695 -20.109 1 97.69 42 ASP B N 1
ATOM 2360 C CA . ASP B 1 42 ? 4.305 -6.844 -18.953 1 97.69 42 ASP B CA 1
ATOM 2361 C C . ASP B 1 42 ? 3.201 -7.414 -18.062 1 97.69 42 ASP B C 1
ATOM 2363 O O . ASP B 1 42 ? 2.416 -8.258 -18.516 1 97.69 42 ASP B O 1
ATOM 2367 N N . ALA B 1 43 ? 3.271 -7.078 -16.797 1 97.81 43 ALA B N 1
ATOM 2368 C CA . ALA B 1 43 ? 2.207 -7.539 -15.906 1 97.81 43 ALA B CA 1
ATOM 2369 C C . ALA B 1 43 ? 0.841 -7.07 -16.391 1 97.81 43 ALA B C 1
ATOM 2371 O O . ALA B 1 43 ? 0.693 -5.93 -16.844 1 97.81 43 ALA B O 1
ATOM 2372 N N . PRO B 1 44 ? -0.153 -7.875 -16.328 1 97.94 44 PRO B N 1
ATOM 2373 C CA . PRO B 1 44 ? -1.453 -7.547 -16.906 1 97.94 44 PRO B CA 1
ATOM 2374 C C . PRO B 1 44 ? -2.332 -6.719 -15.977 1 97.94 44 PRO B C 1
ATOM 2376 O O . PRO B 1 44 ? -3.557 -6.703 -16.125 1 97.94 44 PRO B O 1
ATOM 2379 N N . ILE B 1 45 ? -1.733 -6.137 -14.961 1 96 45 ILE B N 1
ATOM 2380 C CA . ILE B 1 45 ? -2.49 -5.355 -13.992 1 96 45 ILE B CA 1
ATOM 2381 C C . ILE B 1 45 ? -1.919 -3.941 -13.906 1 96 45 ILE B C 1
ATOM 2383 O O . ILE B 1 45 ? -0.804 -3.688 -14.367 1 96 45 ILE B O 1
ATOM 2387 N N . GLY B 1 46 ? -2.793 -3.043 -13.312 1 88.56 46 GLY B N 1
ATOM 2388 C CA . GLY B 1 46 ? -2.365 -1.656 -13.211 1 88.56 46 GLY B CA 1
ATOM 2389 C C . GLY B 1 46 ? -2.668 -1.036 -11.859 1 88.56 46 GLY B C 1
ATOM 2390 O O . GLY B 1 46 ? -2.42 0.153 -11.648 1 88.56 46 GLY B O 1
ATOM 2391 N N . GLY B 1 47 ? -3.238 -1.818 -10.969 1 90 47 GLY B N 1
ATOM 2392 C CA . GLY B 1 47 ? -3.6 -1.312 -9.656 1 90 47 GLY B CA 1
ATOM 2393 C C . GLY B 1 47 ? -2.715 -1.85 -8.547 1 90 47 GLY B C 1
ATOM 2394 O O . GLY B 1 47 ? -1.622 -2.355 -8.805 1 90 47 GLY B O 1
ATOM 2395 N N . ALA B 1 48 ? -3.105 -1.6 -7.344 1 91.44 48 ALA B N 1
ATOM 2396 C CA . ALA B 1 48 ? -2.383 -2.074 -6.164 1 91.44 48 ALA B CA 1
ATOM 2397 C C . ALA B 1 48 ? -2.691 -3.545 -5.891 1 91.44 48 ALA B C 1
ATOM 2399 O O . ALA B 1 48 ? -3.652 -4.098 -6.43 1 91.44 48 ALA B O 1
ATOM 2400 N N . MET B 1 49 ? -1.804 -4.086 -5.113 1 96.94 49 MET B N 1
ATOM 2401 C CA . MET B 1 49 ? -1.987 -5.488 -4.738 1 96.94 49 MET B CA 1
ATOM 2402 C C . MET B 1 49 ? -2.033 -5.645 -3.223 1 96.94 49 MET B C 1
ATOM 2404 O O . MET B 1 49 ? -1.234 -5.039 -2.508 1 96.94 49 MET B O 1
ATOM 2408 N N . TYR B 1 50 ? -2.986 -6.469 -2.768 1 96.69 50 TYR B N 1
ATOM 2409 C CA . TYR B 1 50 ? -3.176 -6.742 -1.347 1 96.69 50 TYR B CA 1
ATOM 2410 C C . TYR B 1 50 ? -3.203 -8.242 -1.076 1 96.69 50 TYR B C 1
ATOM 2412 O O . TYR B 1 50 ? -3.99 -8.969 -1.68 1 96.69 50 TYR B O 1
ATOM 2420 N N . GLY B 1 51 ? -2.355 -8.625 -0.222 1 96.69 51 GLY B N 1
ATOM 2421 C CA . GLY B 1 51 ? -2.352 -10.023 0.187 1 96.69 51 GLY B CA 1
ATOM 2422 C C . GLY B 1 51 ? -3.098 -10.266 1.485 1 96.69 51 GLY B C 1
ATOM 2423 O O . GLY B 1 51 ? -3.025 -9.453 2.41 1 96.69 51 GLY B O 1
ATOM 2424 N N . VAL B 1 52 ? -3.83 -11.375 1.542 1 95.69 52 VAL B N 1
ATOM 2425 C CA . VAL B 1 52 ? -4.457 -11.828 2.777 1 95.69 52 VAL B CA 1
ATOM 2426 C C . VAL B 1 52 ? -3.547 -12.836 3.484 1 95.69 52 VAL B C 1
ATOM 2428 O O . VAL B 1 52 ? -3.338 -13.945 2.996 1 95.69 52 VAL B O 1
ATOM 2431 N N . ALA B 1 53 ? -3.111 -12.438 4.66 1 92.19 53 ALA B N 1
ATOM 2432 C CA . ALA B 1 53 ? -2.188 -13.273 5.422 1 92.19 53 ALA B CA 1
ATOM 2433 C C . ALA B 1 53 ? -2.943 -14.289 6.273 1 92.19 53 ALA B C 1
ATOM 2435 O O . ALA B 1 53 ? -4.117 -14.094 6.594 1 92.19 53 ALA B O 1
ATOM 2436 N N . LEU B 1 54 ? -2.283 -15.422 6.551 1 92.19 54 LEU B N 1
ATOM 2437 C CA . LEU B 1 54 ? -2.736 -16.422 7.5 1 92.19 54 LEU B CA 1
ATOM 2438 C C . LEU B 1 54 ? -4.02 -17.094 7.016 1 92.19 54 LEU B C 1
ATOM 2440 O O . LEU B 1 54 ? -4.867 -17.484 7.824 1 92.19 54 LEU B O 1
ATOM 2444 N N . ASN B 1 55 ? -4.223 -17.109 5.738 1 95.62 55 ASN B N 1
ATOM 2445 C CA . ASN B 1 55 ? -5.418 -17.75 5.211 1 95.62 55 ASN B CA 1
ATOM 2446 C C . ASN B 1 55 ? -5.113 -19.156 4.695 1 95.62 55 ASN B C 1
ATOM 2448 O O . ASN B 1 55 ? -6.027 -19.906 4.344 1 95.62 55 ASN B O 1
ATOM 2452 N N . ASP B 1 56 ? -3.9 -19.516 4.57 1 96.88 56 ASP B N 1
ATOM 2453 C CA . ASP B 1 56 ? -3.496 -20.906 4.312 1 96.88 56 ASP B CA 1
ATOM 2454 C C . ASP B 1 56 ? -3.654 -21.766 5.562 1 96.88 56 ASP B C 1
ATOM 2456 O O . ASP B 1 56 ? -2.951 -21.562 6.555 1 96.88 56 ASP B O 1
ATOM 2460 N N . GLY B 1 57 ? -4.578 -22.734 5.438 1 96.62 57 GLY B N 1
ATOM 2461 C CA . GLY B 1 57 ? -4.863 -23.578 6.586 1 96.62 57 GLY B CA 1
ATOM 2462 C C . GLY B 1 57 ? -3.629 -24.266 7.145 1 96.62 57 GLY B C 1
ATOM 2463 O O . GLY B 1 57 ? -3.498 -24.422 8.359 1 96.62 57 GLY B O 1
ATOM 2464 N N . LYS B 1 58 ? -2.766 -24.688 6.273 1 96.06 58 LYS B N 1
ATOM 2465 C CA . LYS B 1 58 ? -1.523 -25.312 6.707 1 96.06 58 LYS B CA 1
ATOM 2466 C C . LYS B 1 58 ? -0.646 -24.328 7.477 1 96.06 58 LYS B C 1
ATOM 2468 O O . LYS B 1 58 ? -0.061 -24.688 8.508 1 96.06 58 LYS B O 1
ATOM 2473 N N . GLU B 1 59 ? -0.552 -23.078 7.012 1 93.69 59 GLU B N 1
ATOM 2474 C CA . GLU B 1 59 ? 0.176 -22.047 7.723 1 93.69 59 GLU B CA 1
ATOM 2475 C C . GLU B 1 59 ? -0.464 -21.75 9.078 1 93.69 59 GLU B C 1
ATOM 2477 O O . GLU B 1 59 ? 0.233 -21.625 10.086 1 93.69 59 GLU B O 1
ATOM 2482 N N . TRP B 1 60 ? -1.723 -21.672 9.047 1 93.12 60 TRP B N 1
ATOM 2483 C CA . TRP B 1 60 ? -2.48 -21.406 10.266 1 93.12 60 TRP B CA 1
ATOM 2484 C C . TRP B 1 60 ? -2.211 -22.453 11.328 1 93.12 60 TRP B C 1
ATOM 2486 O O . TRP B 1 60 ? -1.937 -22.141 12.484 1 93.12 60 TRP B O 1
ATOM 2496 N N . ALA B 1 61 ? -2.25 -23.688 10.922 1 93.94 61 ALA B N 1
ATOM 2497 C CA . ALA B 1 61 ? -2.008 -24.797 11.836 1 93.94 61 ALA B CA 1
ATOM 2498 C C . ALA B 1 61 ? -0.583 -24.766 12.375 1 93.94 61 ALA B C 1
ATOM 2500 O O . ALA B 1 61 ? -0.36 -24.969 13.57 1 93.94 61 ALA B O 1
ATOM 2501 N N . ALA B 1 62 ? 0.319 -24.438 11.547 1 90.62 62 ALA B N 1
ATOM 2502 C CA . ALA B 1 62 ? 1.73 -24.406 11.922 1 90.62 62 ALA B CA 1
ATOM 2503 C C . ALA B 1 62 ? 2.012 -23.281 12.922 1 90.62 62 ALA B C 1
ATOM 2505 O O . ALA B 1 62 ? 2.898 -23.406 13.766 1 90.62 62 ALA B O 1
ATOM 2506 N N . LEU B 1 63 ? 1.269 -22.172 12.828 1 87.94 63 LEU B N 1
ATOM 2507 C CA . LEU B 1 63 ? 1.537 -21 13.648 1 87.94 63 LEU B CA 1
ATOM 2508 C C . LEU B 1 63 ? 0.579 -20.938 14.828 1 87.94 63 LEU B C 1
ATOM 2510 O O . LEU B 1 63 ? 0.586 -19.953 15.586 1 87.94 63 LEU B O 1
ATOM 2514 N N . 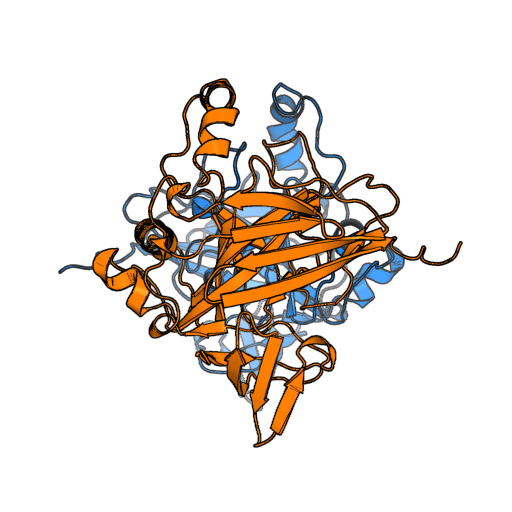SER B 1 64 ? -0.218 -21.922 14.984 1 87.56 64 SER B N 1
ATOM 2515 C CA . SER B 1 64 ? -1.299 -21.906 15.969 1 87.56 64 SER B CA 1
ATOM 2516 C C . SER B 1 64 ? -0.767 -21.656 17.375 1 87.56 64 SER B C 1
ATOM 2518 O O . SER B 1 64 ? -1.315 -20.844 18.109 1 87.56 64 SER B O 1
ATOM 2520 N N . LYS B 1 65 ? 0.272 -22.328 17.734 1 87.94 65 LYS B N 1
ATOM 2521 C CA . LYS B 1 65 ? 0.833 -22.188 19.062 1 87.94 65 LYS B CA 1
ATOM 2522 C C . LYS B 1 65 ? 1.316 -20.75 19.297 1 87.94 65 LYS B C 1
ATOM 2524 O O . LYS B 1 65 ? 0.988 -20.141 20.328 1 87.94 65 LYS B O 1
ATOM 2529 N N . GLU B 1 66 ? 2.021 -20.203 18.312 1 83.44 66 GLU B N 1
ATOM 2530 C CA . GLU B 1 66 ? 2.559 -18.859 18.422 1 83.44 66 GLU B CA 1
ATOM 2531 C C . GLU B 1 66 ? 1.438 -17.812 18.484 1 83.44 66 GLU B C 1
ATOM 2533 O O . GLU B 1 66 ? 1.538 -16.844 19.234 1 83.44 66 GLU B O 1
ATOM 2538 N N . MET B 1 67 ? 0.45 -18.031 17.766 1 85.06 67 MET B N 1
ATOM 2539 C CA . MET B 1 67 ? -0.641 -17.062 17.672 1 85.06 67 MET B CA 1
ATOM 2540 C C . MET B 1 67 ? -1.452 -17.031 18.969 1 85.06 67 MET B C 1
ATOM 2542 O O . MET B 1 67 ? -2.174 -16.078 19.234 1 85.06 67 MET B O 1
ATOM 2546 N N . ASN B 1 68 ? -1.309 -18.094 19.688 1 87.31 68 ASN B N 1
ATOM 2547 C CA . ASN B 1 68 ? -2.055 -18.188 20.938 1 87.31 68 ASN B CA 1
ATOM 2548 C C . ASN B 1 68 ? -1.167 -17.875 22.141 1 87.31 68 ASN B C 1
ATOM 2550 O O . ASN B 1 68 ? -1.601 -18 23.281 1 87.31 68 ASN B O 1
ATOM 2554 N N . ALA B 1 69 ? -0.002 -17.5 21.906 1 83.19 69 ALA B N 1
ATOM 2555 C CA . ALA B 1 69 ? 0.962 -17.156 22.938 1 83.19 69 ALA B CA 1
ATOM 2556 C C . ALA B 1 69 ? 1.267 -15.664 22.938 1 83.19 69 ALA B C 1
ATOM 2558 O O . ALA B 1 69 ? 0.977 -14.969 21.969 1 83.19 69 ALA B O 1
ATOM 2559 N N . PRO B 1 70 ? 1.756 -15.195 24.062 1 77.56 70 PRO B N 1
ATOM 2560 C CA . PRO B 1 70 ? 2.215 -13.805 24.016 1 77.56 70 PRO B CA 1
ATOM 2561 C C . PRO B 1 70 ? 3.199 -13.539 22.891 1 77.56 70 PRO B C 1
ATOM 2563 O O . PRO B 1 70 ? 4.016 -14.406 22.562 1 77.56 70 PRO B O 1
ATOM 2566 N N . PRO B 1 71 ? 3.09 -12.469 22.125 1 77.44 71 PRO B N 1
ATOM 2567 C CA . PRO B 1 71 ? 2.27 -11.32 22.516 1 77.44 71 PRO B CA 1
ATOM 2568 C C . PRO B 1 71 ? 0.88 -11.344 21.875 1 77.44 71 PRO B C 1
ATOM 2570 O O . PRO B 1 71 ? 0.047 -10.484 22.188 1 77.44 71 PRO B O 1
ATOM 2573 N N . TYR B 1 72 ? 0.523 -12.234 21.062 1 77.25 72 TYR B N 1
ATOM 2574 C CA . TYR B 1 72 ? -0.741 -12.242 20.328 1 77.25 72 TYR B CA 1
ATOM 2575 C C . TYR B 1 72 ? -1.893 -12.648 21.25 1 77.25 72 TYR B C 1
ATOM 2577 O O . TYR B 1 72 ? -2.91 -11.953 21.312 1 77.25 72 TYR B O 1
ATOM 2585 N N . GLU B 1 73 ? -1.655 -13.656 21.984 1 78.88 73 GLU B N 1
ATOM 2586 C CA . GLU B 1 73 ? -2.586 -14.203 22.969 1 78.88 73 GLU B CA 1
ATOM 2587 C C . GLU B 1 73 ? -3.799 -14.828 22.297 1 78.88 73 GLU B C 1
ATOM 2589 O O . GLU B 1 73 ? -4.367 -15.805 22.797 1 78.88 73 GLU B O 1
ATOM 2594 N N . LYS B 1 74 ? -4.293 -14.266 21.203 1 84.88 74 LYS B N 1
ATOM 2595 C CA . LYS B 1 74 ? -5.387 -14.836 20.406 1 84.88 74 LYS B CA 1
ATOM 2596 C C . LYS B 1 74 ? -5.176 -14.586 18.922 1 84.88 74 LYS B C 1
ATOM 2598 O O . LYS B 1 74 ? -4.566 -13.586 18.531 1 84.88 74 LYS B O 1
ATOM 2603 N N . PRO B 1 75 ? -5.734 -15.492 18.156 1 85.75 75 PRO B N 1
ATOM 2604 C CA . PRO B 1 75 ? -5.629 -15.273 16.719 1 85.75 75 PRO B CA 1
ATOM 2605 C C . PRO B 1 75 ? -6.418 -14.055 16.25 1 85.75 75 PRO B C 1
ATOM 2607 O O . PRO B 1 75 ? -7.363 -13.633 16.906 1 85.75 75 PRO B O 1
ATOM 2610 N N . PRO B 1 76 ? -5.992 -13.562 15.102 1 84.44 76 PRO B N 1
ATOM 2611 C CA . PRO B 1 76 ? -6.75 -12.43 14.562 1 84.44 76 PRO B CA 1
ATOM 2612 C C . PRO B 1 76 ? -8.188 -12.805 14.203 1 84.44 76 PRO B C 1
ATOM 2614 O O . PRO B 1 76 ? -8.445 -13.906 13.719 1 84.44 76 PRO B O 1
ATOM 2617 N N . GLU B 1 77 ? -9.109 -11.883 14.469 1 81.31 77 GLU B N 1
ATOM 2618 C CA . GLU B 1 77 ? -10.523 -12.102 14.164 1 81.31 77 GLU B CA 1
ATOM 2619 C C . GLU B 1 77 ? -10.875 -11.609 12.766 1 81.31 77 GLU B C 1
ATOM 2621 O O . GLU B 1 77 ? -11.82 -12.102 12.148 1 81.31 77 GLU B O 1
ATOM 2626 N N . GLY B 1 78 ? -10.188 -10.734 12.18 1 86.94 78 GLY B N 1
ATOM 2627 C CA . GLY B 1 78 ? -10.414 -10.195 10.852 1 86.94 78 GLY B CA 1
ATOM 2628 C C . GLY B 1 78 ? -9.234 -10.383 9.914 1 86.94 78 GLY B C 1
ATOM 2629 O O . GLY B 1 78 ? -8.289 -11.102 10.242 1 86.94 78 GLY B O 1
ATOM 2630 N N . PRO B 1 79 ? -9.469 -9.828 8.789 1 91.44 79 PRO B N 1
ATOM 2631 C CA . PRO B 1 79 ? -8.391 -10 7.801 1 91.44 79 PRO B CA 1
ATOM 2632 C C . PRO B 1 79 ? -7.086 -9.336 8.234 1 91.44 79 PRO B C 1
ATOM 2634 O O . PRO B 1 79 ? -7.102 -8.234 8.789 1 91.44 79 PRO B O 1
ATOM 2637 N N . VAL B 1 80 ? -6.059 -10.078 8.117 1 90.69 80 VAL B N 1
ATOM 2638 C CA . VAL B 1 80 ? -4.711 -9.523 8.172 1 90.69 80 VAL B CA 1
ATOM 2639 C C . VAL B 1 80 ? -4.191 -9.281 6.754 1 90.69 80 VAL B C 1
ATOM 2641 O O . VAL B 1 80 ? -4.062 -10.219 5.965 1 90.69 80 VAL B O 1
ATOM 2644 N N . LEU B 1 81 ? -3.945 -8.016 6.453 1 93.5 81 LEU B N 1
ATOM 2645 C CA . LEU B 1 81 ? -3.582 -7.656 5.086 1 93.5 81 LEU B CA 1
ATOM 2646 C C . LEU B 1 81 ? -2.16 -7.109 5.027 1 93.5 81 LEU B C 1
ATOM 2648 O O . LEU B 1 81 ? -1.66 -6.562 6.016 1 93.5 81 LEU B O 1
ATOM 2652 N N . TYR B 1 82 ? -1.547 -7.32 3.957 1 92.44 82 TYR B N 1
ATOM 2653 C CA . TYR B 1 82 ? -0.329 -6.609 3.586 1 92.44 82 TYR B CA 1
ATOM 2654 C C . TYR B 1 82 ? -0.389 -6.145 2.137 1 92.44 82 TYR B C 1
ATOM 2656 O O . TYR B 1 82 ? -1.249 -6.586 1.371 1 92.44 82 TYR B O 1
ATOM 2664 N N . MET B 1 83 ? 0.466 -5.234 1.837 1 92.75 83 MET B N 1
ATOM 2665 C CA . MET B 1 83 ? 0.41 -4.625 0.511 1 92.75 83 MET B CA 1
ATOM 2666 C C . MET B 1 83 ? 1.691 -4.902 -0.269 1 92.75 83 MET B C 1
ATOM 2668 O O . MET B 1 83 ? 2.785 -4.879 0.298 1 92.75 83 MET B O 1
ATOM 2672 N N . LYS B 1 84 ? 1.544 -5.16 -1.518 1 95.44 84 LYS B N 1
ATOM 2673 C CA . LYS B 1 84 ? 2.604 -5.141 -2.521 1 95.44 84 LYS B CA 1
ATOM 2674 C C . LYS B 1 84 ? 2.461 -3.936 -3.447 1 95.44 84 LYS B C 1
ATOM 2676 O O . LYS B 1 84 ? 1.683 -3.969 -4.402 1 95.44 84 LYS B O 1
ATOM 2681 N N . PRO B 1 85 ? 3.291 -2.92 -3.139 1 93.94 85 PRO B N 1
ATOM 2682 C CA . PRO B 1 85 ? 3.139 -1.696 -3.93 1 93.94 85 PRO B CA 1
ATOM 2683 C C . PRO B 1 85 ? 3.586 -1.871 -5.379 1 93.94 85 PRO B C 1
ATOM 2685 O O . PRO B 1 85 ? 4.09 -2.936 -5.75 1 93.94 85 PRO B O 1
ATOM 2688 N N . ALA B 1 86 ? 3.4 -0.854 -6.16 1 93.56 86 ALA B N 1
ATOM 2689 C CA . ALA B 1 86 ? 3.594 -0.892 -7.609 1 93.56 86 ALA B CA 1
ATOM 2690 C C . ALA B 1 86 ? 5.023 -1.286 -7.961 1 93.56 86 ALA B C 1
ATOM 2692 O O . ALA B 1 86 ? 5.258 -1.985 -8.945 1 93.56 86 ALA B O 1
ATOM 2693 N N . ASN B 1 87 ? 5.945 -0.841 -7.164 1 95.44 87 ASN B N 1
ATOM 2694 C CA . ASN B 1 87 ? 7.352 -1.111 -7.453 1 95.44 87 ASN B CA 1
ATOM 2695 C C . ASN B 1 87 ? 7.652 -2.607 -7.422 1 95.44 87 ASN B C 1
ATOM 2697 O O . ASN B 1 87 ? 8.664 -3.053 -7.969 1 95.44 87 ASN B O 1
ATOM 2701 N N . THR B 1 88 ? 6.789 -3.373 -6.77 1 97.44 88 THR B N 1
ATOM 2702 C CA . THR B 1 88 ? 7.055 -4.801 -6.617 1 97.44 88 THR B CA 1
ATOM 2703 C C . THR B 1 88 ? 6.594 -5.57 -7.852 1 97.44 88 THR B C 1
ATOM 2705 O O . THR B 1 88 ? 6.996 -6.715 -8.062 1 97.44 88 THR B O 1
ATOM 2708 N N . ILE B 1 89 ? 5.738 -5.023 -8.617 1 97.62 89 ILE B N 1
ATOM 2709 C CA . ILE B 1 89 ? 5.109 -5.715 -9.742 1 97.62 89 ILE B CA 1
ATOM 2710 C C . ILE B 1 89 ? 6.164 -6.078 -10.781 1 97.62 89 ILE B C 1
ATOM 2712 O O . ILE B 1 89 ? 6.961 -5.227 -11.188 1 97.62 89 ILE B O 1
ATOM 2716 N N . ASN B 1 90 ? 6.199 -7.254 -11.117 1 98.06 90 ASN B N 1
ATOM 2717 C CA . ASN B 1 90 ? 7.07 -7.871 -12.117 1 98.06 90 ASN B CA 1
ATOM 2718 C C . ASN B 1 90 ? 6.277 -8.742 -13.086 1 98.06 90 ASN B C 1
ATOM 2720 O O . ASN B 1 90 ? 5.086 -8.984 -12.875 1 98.06 90 ASN B O 1
ATOM 2724 N N . ALA B 1 91 ? 6.945 -9.172 -14.188 1 98.19 91 ALA B N 1
ATOM 2725 C CA . ALA B 1 91 ? 6.184 -9.82 -15.242 1 98.19 91 ALA B CA 1
ATOM 2726 C C . ALA B 1 91 ? 6.699 -11.234 -15.5 1 98.19 91 ALA B C 1
ATOM 2728 O O . ALA B 1 91 ? 7.762 -11.617 -15 1 98.19 91 ALA B O 1
ATOM 2729 N N . HIS B 1 92 ? 5.836 -11.977 -16.203 1 97.75 92 HIS B N 1
ATOM 2730 C CA . HIS B 1 92 ? 6.211 -13.289 -16.703 1 97.75 92 HIS B CA 1
ATOM 2731 C C . HIS B 1 92 ? 7.551 -13.242 -17.422 1 97.75 92 HIS B C 1
ATOM 2733 O O . HIS B 1 92 ? 7.766 -12.391 -18.281 1 97.75 92 HIS B O 1
ATOM 2739 N N . ARG B 1 93 ? 8.492 -14.07 -16.891 1 97.44 93 ARG B N 1
ATOM 2740 C CA . ARG B 1 93 ? 9.789 -14.336 -17.516 1 97.44 93 ARG B CA 1
ATOM 2741 C C . ARG B 1 93 ? 10.773 -13.203 -17.234 1 97.44 93 ARG B C 1
ATOM 2743 O O . ARG B 1 93 ? 11.898 -13.211 -17.719 1 97.44 93 ARG B O 1
ATOM 2750 N N . ARG B 1 94 ? 10.422 -12.188 -16.547 1 97.81 94 ARG B N 1
ATOM 2751 C CA . ARG B 1 94 ? 11.375 -11.188 -16.094 1 97.81 94 ARG B CA 1
ATOM 2752 C C . ARG B 1 94 ? 12.094 -11.656 -14.828 1 97.81 94 ARG B C 1
ATOM 2754 O O . ARG B 1 94 ? 11.477 -12.227 -13.93 1 97.81 94 ARG B O 1
ATOM 2761 N N . PRO B 1 95 ? 13.352 -11.422 -14.781 1 98.19 95 PRO B N 1
ATOM 2762 C CA . PRO B 1 95 ? 14.102 -11.898 -13.617 1 98.19 95 PRO B CA 1
ATOM 2763 C C . PRO B 1 95 ? 13.695 -11.18 -12.328 1 98.19 95 PRO B C 1
ATOM 2765 O O . PRO B 1 95 ? 13.352 -10 -12.359 1 98.19 95 PRO B O 1
ATOM 2768 N N . VAL B 1 96 ? 13.664 -11.906 -11.266 1 98.5 96 VAL B N 1
ATOM 2769 C CA . VAL B 1 96 ? 13.602 -11.359 -9.914 1 98.5 96 VAL B CA 1
ATOM 2770 C C . VAL B 1 96 ? 15.016 -11.18 -9.359 1 98.5 96 VAL B C 1
ATOM 2772 O O . VAL B 1 96 ? 15.789 -12.133 -9.312 1 98.5 96 VAL B O 1
ATOM 2775 N N . LEU B 1 97 ? 15.32 -10.008 -8.891 1 97.12 97 LEU B N 1
ATOM 2776 C CA . LEU B 1 97 ? 16.672 -9.711 -8.453 1 97.12 97 LEU B CA 1
ATOM 2777 C C . LEU B 1 97 ? 16.828 -9.984 -6.957 1 97.12 97 LEU B C 1
ATOM 2779 O O . LEU B 1 97 ? 16.109 -9.414 -6.141 1 97.12 97 LEU B O 1
ATOM 2783 N N . LEU B 1 98 ? 17.719 -10.82 -6.652 1 97.25 98 LEU B N 1
ATOM 2784 C CA . LEU B 1 98 ? 18.078 -11.188 -5.281 1 97.25 98 LEU B CA 1
ATOM 2785 C C . LEU B 1 98 ? 19.172 -10.281 -4.742 1 97.25 98 LEU B C 1
ATOM 2787 O O . LEU B 1 98 ? 20.281 -10.234 -5.293 1 97.25 98 LEU B O 1
ATOM 2791 N N . PRO B 1 99 ? 18.844 -9.586 -3.656 1 94.06 99 PRO B N 1
ATOM 2792 C CA . PRO B 1 99 ? 19.938 -8.812 -3.064 1 94.06 99 PRO B CA 1
ATOM 2793 C C . PRO B 1 99 ? 21.141 -9.68 -2.674 1 94.06 99 PRO B C 1
ATOM 2795 O O . PRO B 1 99 ? 20.953 -10.82 -2.232 1 94.06 99 PRO B O 1
ATOM 2798 N N . ARG B 1 100 ? 22.312 -9.148 -2.646 1 93.19 100 ARG B N 1
ATOM 2799 C CA . ARG B 1 100 ? 23.547 -9.914 -2.445 1 93.19 100 ARG B CA 1
ATOM 2800 C C . ARG B 1 100 ? 23.625 -10.469 -1.025 1 93.19 100 ARG B C 1
ATOM 2802 O O . ARG B 1 100 ? 24.203 -11.531 -0.797 1 93.19 100 ARG B O 1
ATOM 2809 N N . TRP B 1 101 ? 23.016 -9.719 -0.155 1 92.88 101 TRP B N 1
ATOM 2810 C CA . TRP B 1 101 ? 23.141 -10.109 1.248 1 92.88 101 TRP B CA 1
ATOM 2811 C C . TRP B 1 101 ? 22.078 -11.133 1.618 1 92.88 101 TRP B C 1
ATOM 2813 O O . TRP B 1 101 ? 22.047 -11.625 2.75 1 92.88 101 TRP B O 1
ATOM 2823 N N . VAL B 1 102 ? 21.172 -11.484 0.729 1 95 102 VAL B N 1
ATOM 2824 C CA . VAL B 1 102 ? 20.062 -12.398 0.978 1 95 102 VAL B CA 1
ATOM 2825 C C . VAL B 1 102 ? 20.391 -13.773 0.403 1 95 102 VAL B C 1
ATOM 2827 O O . VAL B 1 102 ? 20.766 -13.891 -0.766 1 95 102 VAL B O 1
ATOM 2830 N N . LYS B 1 103 ? 20.219 -14.789 1.188 1 95 103 LYS B N 1
ATOM 2831 C CA . LYS B 1 103 ? 20.562 -16.141 0.774 1 95 103 LYS B CA 1
ATOM 2832 C C . LYS B 1 103 ? 19.453 -16.766 -0.071 1 95 103 LYS B C 1
ATOM 2834 O O . LYS B 1 103 ? 19.719 -17.422 -1.079 1 95 103 LYS B O 1
ATOM 2839 N N . HIS B 1 104 ? 18.25 -16.594 0.414 1 97.12 104 HIS B N 1
ATOM 2840 C CA . HIS B 1 104 ? 17.125 -17.219 -0.278 1 97.12 104 HIS B CA 1
ATOM 2841 C C . HIS B 1 104 ? 15.883 -16.344 -0.187 1 97.12 104 HIS B C 1
ATOM 2843 O O . HIS B 1 104 ? 15.781 -15.484 0.696 1 97.12 104 HIS B O 1
ATOM 2849 N N . LEU B 1 105 ? 15.016 -16.531 -1.125 1 98.12 105 LEU B N 1
ATOM 2850 C CA . LEU B 1 105 ? 13.664 -15.977 -1.102 1 98.12 105 LEU B CA 1
ATOM 2851 C C . LEU B 1 105 ? 12.633 -17.078 -0.907 1 98.12 105 LEU B C 1
ATOM 2853 O O . LEU B 1 105 ? 12.836 -18.219 -1.358 1 98.12 105 LEU B O 1
ATOM 2857 N N . GLN B 1 106 ? 11.641 -16.781 -0.198 1 98.31 106 GLN B N 1
ATOM 2858 C CA . GLN B 1 106 ? 10.461 -17.641 -0.25 1 98.31 106 GLN B CA 1
ATOM 2859 C C . GLN B 1 106 ? 9.57 -17.281 -1.439 1 98.31 106 GLN B C 1
ATOM 2861 O O . GLN B 1 106 ? 9.227 -16.125 -1.632 1 98.31 106 GLN B O 1
ATOM 2866 N N . ALA B 1 107 ? 9.25 -18.234 -2.24 1 98.75 107 ALA B N 1
ATOM 2867 C CA . ALA B 1 107 ? 8.406 -18.047 -3.414 1 98.75 107 ALA B CA 1
ATOM 2868 C C . ALA B 1 107 ? 7.039 -18.703 -3.215 1 98.75 107 ALA B C 1
ATOM 2870 O O . ALA B 1 107 ? 6.844 -19.875 -3.57 1 98.75 107 ALA B O 1
ATOM 2871 N N . ALA B 1 108 ? 6.086 -17.969 -2.75 1 98.62 108 ALA B N 1
ATOM 2872 C CA . ALA B 1 108 ? 4.766 -18.516 -2.449 1 98.62 108 ALA B CA 1
ATOM 2873 C C . ALA B 1 108 ? 3.811 -18.312 -3.623 1 98.62 108 ALA B C 1
ATOM 2875 O O . ALA B 1 108 ? 3.57 -17.188 -4.055 1 98.62 108 ALA B O 1
ATOM 2876 N N . PRO B 1 109 ? 3.268 -19.422 -4.145 1 98.81 109 PRO B N 1
ATOM 2877 C CA . PRO B 1 109 ? 2.234 -19.234 -5.164 1 98.81 109 PRO B CA 1
ATOM 2878 C C . PRO B 1 109 ? 0.97 -18.578 -4.613 1 98.81 109 PRO B C 1
ATOM 2880 O O . PRO B 1 109 ? 0.617 -18.797 -3.451 1 98.81 109 PRO B O 1
ATOM 2883 N N . ALA B 1 110 ? 0.335 -17.812 -5.473 1 98.88 110 ALA B N 1
ATOM 2884 C CA . ALA B 1 110 ? -0.889 -17.156 -5.02 1 98.88 110 ALA B CA 1
ATOM 2885 C C . ALA B 1 110 ? -1.911 -17.062 -6.148 1 98.88 110 ALA B C 1
ATOM 2887 O O . ALA B 1 110 ? -1.542 -16.938 -7.316 1 98.88 110 ALA B O 1
ATOM 2888 N N . LEU B 1 111 ? -3.129 -17.156 -5.766 1 98.75 111 LEU B N 1
ATOM 2889 C CA . LEU B 1 111 ? -4.258 -16.828 -6.637 1 98.75 111 LEU B CA 1
ATOM 2890 C C . LEU B 1 111 ? -4.625 -15.359 -6.539 1 98.75 111 LEU B C 1
ATOM 2892 O O . LEU B 1 111 ? -4.973 -14.875 -5.457 1 98.75 111 LEU B O 1
ATOM 2896 N N . GLY B 1 112 ? -4.535 -14.648 -7.641 1 98.69 112 GLY B N 1
ATOM 2897 C CA . GLY B 1 112 ? -4.914 -13.25 -7.676 1 98.69 112 GLY B CA 1
ATOM 2898 C C . GLY B 1 112 ? -6.309 -13.016 -8.227 1 98.69 112 GLY B C 1
ATOM 2899 O O . GLY B 1 112 ? -6.625 -13.461 -9.336 1 98.69 112 GLY B O 1
ATOM 2900 N N . LEU B 1 113 ? -7.152 -12.375 -7.461 1 98.69 113 LEU B N 1
ATOM 2901 C CA . LEU B 1 113 ? -8.438 -11.859 -7.926 1 98.69 113 LEU B CA 1
ATOM 2902 C C . LEU B 1 113 ? -8.281 -10.438 -8.477 1 98.69 113 LEU B C 1
ATOM 2904 O O . LEU B 1 113 ? -7.98 -9.508 -7.727 1 98.69 113 LEU B O 1
ATOM 2908 N N . VAL B 1 114 ? -8.508 -10.281 -9.734 1 98.69 114 VAL B N 1
ATOM 2909 C CA . VAL B 1 114 ? -8.422 -8.961 -10.352 1 98.69 114 VAL B CA 1
ATOM 2910 C C . VAL B 1 114 ? -9.789 -8.273 -10.281 1 98.69 114 VAL B C 1
ATOM 2912 O O . VAL B 1 114 ? -10.766 -8.773 -10.836 1 98.69 114 VAL B O 1
ATOM 2915 N N . ILE B 1 115 ? -9.805 -7.133 -9.648 1 98.69 115 ILE B N 1
ATOM 2916 C CA . ILE B 1 115 ? -11.039 -6.391 -9.445 1 98.69 115 ILE B CA 1
ATOM 2917 C C . ILE B 1 115 ? -11.477 -5.746 -10.766 1 98.69 115 ILE B C 1
ATOM 2919 O O . ILE B 1 115 ? -10.656 -5.148 -11.469 1 98.69 115 ILE B O 1
ATOM 2923 N N . GLY B 1 116 ? -12.758 -5.879 -11.062 1 98.19 116 GLY B N 1
ATOM 2924 C CA . GLY B 1 116 ? -13.266 -5.379 -12.32 1 98.19 116 GLY B CA 1
ATOM 2925 C C . GLY B 1 116 ? -14.258 -4.242 -12.156 1 98.19 116 GLY B C 1
ATOM 2926 O O . GLY B 1 116 ? -14.539 -3.506 -13.109 1 98.19 116 GLY B O 1
ATOM 2927 N N . ARG B 1 117 ? -14.867 -4.164 -11.016 1 98.19 117 ARG B N 1
ATOM 2928 C CA . ARG B 1 117 ? -15.789 -3.107 -10.625 1 98.19 117 ARG B CA 1
ATOM 2929 C C . ARG B 1 117 ? -15.438 -2.553 -9.25 1 98.19 117 ARG B C 1
ATOM 2931 O O . ARG B 1 117 ? -14.977 -3.289 -8.383 1 98.19 117 ARG B O 1
ATOM 2938 N N . THR B 1 118 ? -15.672 -1.221 -9.109 1 98.19 118 THR B N 1
ATOM 2939 C CA . THR B 1 118 ? -15.422 -0.637 -7.793 1 98.19 118 THR B CA 1
ATOM 2940 C C . THR B 1 118 ? -16.172 -1.403 -6.711 1 98.19 118 THR B C 1
ATOM 2942 O O . THR B 1 118 ? -17.391 -1.597 -6.805 1 98.19 118 THR B O 1
ATOM 2945 N N . ALA B 1 119 ? -15.438 -1.883 -5.727 1 98.31 119 ALA B N 1
ATOM 2946 C CA . ALA B 1 119 ? -16 -2.736 -4.68 1 98.31 119 ALA B CA 1
ATOM 2947 C C . ALA B 1 119 ? -15.93 -2.049 -3.318 1 98.31 119 ALA B C 1
ATOM 2949 O O . ALA B 1 119 ? -14.844 -1.831 -2.777 1 98.31 119 ALA B O 1
ATOM 2950 N N . ALA B 1 120 ? -16.984 -1.655 -2.752 1 97.25 120 ALA B N 1
ATOM 2951 C CA . ALA B 1 120 ? -17.141 -1.062 -1.428 1 97.25 120 ALA B CA 1
ATOM 2952 C C . ALA B 1 120 ? -18.344 -1.663 -0.693 1 97.25 120 ALA B C 1
ATOM 2954 O O . ALA B 1 120 ? -19.453 -1.656 -1.208 1 97.25 120 ALA B O 1
ATOM 2955 N N . ARG B 1 121 ? -18.031 -2.234 0.457 1 95.56 121 ARG B N 1
ATOM 2956 C CA . ARG B 1 121 ? -19.094 -2.807 1.282 1 95.56 121 ARG B CA 1
ATOM 2957 C C . ARG B 1 121 ? -19.906 -3.838 0.501 1 95.56 121 ARG B C 1
ATOM 2959 O O . ARG B 1 121 ? -21.125 -3.754 0.438 1 95.56 121 ARG B O 1
ATOM 2966 N N . VAL B 1 122 ? -19.188 -4.723 -0.063 1 97.62 122 VAL B N 1
ATOM 2967 C CA . VAL B 1 122 ? -19.781 -5.77 -0.893 1 97.62 122 VAL B CA 1
ATOM 2968 C C . VAL B 1 122 ? -20.281 -6.906 -0.009 1 97.62 122 VAL B C 1
ATOM 2970 O O . VAL B 1 122 ? -19.625 -7.289 0.961 1 97.62 122 VAL B O 1
ATOM 2973 N N . ARG B 1 123 ? -21.547 -7.367 -0.284 1 97.56 123 ARG B N 1
ATOM 2974 C CA . ARG B 1 123 ? -22.047 -8.562 0.385 1 97.56 123 ARG B CA 1
ATOM 2975 C C . ARG B 1 123 ? -21.328 -9.812 -0.111 1 97.56 123 ARG B C 1
ATOM 2977 O O . ARG B 1 123 ? -21 -9.922 -1.296 1 97.56 123 ARG B O 1
ATOM 2984 N N . ARG B 1 124 ? -21.094 -10.789 0.728 1 97.62 124 ARG B N 1
ATOM 2985 C CA . ARG B 1 124 ? -20.375 -12.023 0.406 1 97.62 124 ARG B CA 1
ATOM 2986 C C . ARG B 1 124 ? -20.953 -12.695 -0.829 1 97.62 124 ARG B C 1
ATOM 2988 O O . ARG B 1 124 ? -20.219 -13.133 -1.715 1 97.62 124 ARG B O 1
ATOM 2995 N N . GLU B 1 125 ? -22.281 -12.742 -0.951 1 97.69 125 GLU B N 1
ATOM 2996 C CA . GLU B 1 125 ? -22.984 -13.469 -2.004 1 97.69 125 GLU B CA 1
ATOM 2997 C C . GLU B 1 125 ? -22.75 -12.828 -3.369 1 97.69 125 GLU B C 1
ATOM 2999 O O . GLU B 1 125 ? -22.906 -13.484 -4.402 1 97.69 125 GLU B O 1
ATOM 3004 N N . GLN B 1 126 ? -22.344 -11.555 -3.338 1 97.69 126 GLN B N 1
ATOM 3005 C CA . GLN B 1 126 ? -22.141 -10.82 -4.582 1 97.69 126 GLN B CA 1
ATOM 3006 C C . GLN B 1 126 ? -20.656 -10.57 -4.836 1 97.69 126 GLN B C 1
ATOM 3008 O O . GLN B 1 126 ? -20.281 -9.883 -5.793 1 97.69 126 GLN B O 1
ATOM 3013 N N . ALA B 1 127 ? -19.859 -11.078 -4.027 1 97.44 127 ALA B N 1
ATOM 3014 C CA . ALA B 1 127 ? -18.438 -10.711 -4.008 1 97.44 127 ALA B CA 1
ATOM 3015 C C . ALA B 1 127 ? -17.797 -10.938 -5.375 1 97.44 127 ALA B C 1
ATOM 3017 O O . ALA B 1 127 ? -17.125 -10.055 -5.906 1 97.44 127 ALA B O 1
ATOM 3018 N N . LEU B 1 128 ? -18.062 -12.031 -6.012 1 97.31 128 LEU B N 1
ATOM 3019 C CA . LEU B 1 128 ? -17.406 -12.391 -7.258 1 97.31 128 LEU B CA 1
ATOM 3020 C C . LEU B 1 128 ? -17.938 -11.555 -8.414 1 97.31 128 LEU B C 1
ATOM 3022 O O . LEU B 1 128 ? -17.328 -11.5 -9.484 1 97.31 128 LEU B O 1
ATOM 3026 N N . ASP B 1 129 ? -19.094 -10.891 -8.234 1 97.88 129 ASP B N 1
ATOM 3027 C CA . ASP B 1 129 ? -19.625 -9.992 -9.258 1 97.88 129 ASP B CA 1
ATOM 3028 C C . ASP B 1 129 ? -18.688 -8.805 -9.484 1 97.88 129 ASP B C 1
ATOM 3030 O O . ASP B 1 129 ? -18.75 -8.141 -10.516 1 97.88 129 ASP B O 1
ATOM 3034 N N . PHE B 1 130 ? -17.828 -8.602 -8.547 1 98.56 130 PHE B N 1
ATOM 3035 C CA . PHE B 1 130 ? -16.938 -7.449 -8.625 1 98.56 130 PHE B CA 1
ATOM 3036 C C . PHE B 1 130 ? -15.57 -7.863 -9.156 1 98.56 130 PHE B C 1
ATOM 3038 O O . PHE B 1 130 ? -14.703 -7.016 -9.375 1 98.56 130 PHE B O 1
ATOM 3045 N N . VAL B 1 131 ? -15.367 -9.086 -9.359 1 98.44 131 VAL B N 1
ATOM 3046 C CA . VAL B 1 131 ? -14.109 -9.633 -9.859 1 98.44 131 VAL B CA 1
ATOM 3047 C C . VAL B 1 131 ? -14.188 -9.797 -11.375 1 98.44 131 VAL B C 1
ATOM 3049 O O . VAL B 1 131 ? -15.148 -10.367 -11.898 1 98.44 131 VAL B O 1
ATOM 3052 N N . PHE B 1 132 ? -13.211 -9.273 -12.07 1 98.12 132 PHE B N 1
ATOM 3053 C CA . PHE B 1 132 ? -13.109 -9.461 -13.516 1 98.12 132 PHE B CA 1
ATOM 3054 C C . PHE B 1 132 ? -12.641 -10.875 -13.844 1 98.12 132 PHE B C 1
ATOM 3056 O O . PHE B 1 132 ? -13.227 -11.547 -14.695 1 98.12 132 PHE B O 1
ATOM 3063 N N . GLY B 1 133 ? -11.555 -11.227 -13.164 1 98 133 GLY B N 1
ATOM 3064 C CA . GLY B 1 133 ? -10.938 -12.516 -13.453 1 98 133 GLY B CA 1
ATOM 3065 C C . GLY B 1 133 ? -9.82 -12.867 -12.484 1 98 133 GLY B C 1
ATOM 3066 O O . GLY B 1 133 ? -9.719 -12.289 -11.398 1 98 133 GLY B O 1
ATOM 3067 N N . TYR B 1 134 ? -9.07 -13.898 -12.914 1 98 134 TYR B N 1
ATOM 3068 C CA . TYR B 1 134 ? -8.031 -14.469 -12.055 1 98 134 TYR B CA 1
ATOM 3069 C C . TYR B 1 134 ? -6.676 -14.445 -12.758 1 98 134 TYR B C 1
ATOM 3071 O O . TYR B 1 134 ? -6.602 -14.492 -13.984 1 98 134 TYR B O 1
ATOM 3079 N N . THR B 1 135 ? -5.645 -14.375 -11.961 1 98.19 135 THR B N 1
ATOM 3080 C CA . THR B 1 135 ? -4.27 -14.43 -12.438 1 98.19 135 THR B CA 1
ATOM 3081 C C . THR B 1 135 ? -3.365 -15.102 -11.406 1 98.19 135 THR B C 1
ATOM 3083 O O . THR B 1 135 ? -3.832 -15.539 -10.359 1 98.19 135 THR B O 1
ATOM 3086 N N . ILE B 1 136 ? -2.109 -15.289 -11.805 1 98.56 136 ILE B N 1
ATOM 3087 C CA . ILE B 1 136 ? -1.133 -15.922 -10.93 1 98.56 136 ILE B CA 1
ATOM 3088 C C . ILE B 1 136 ? -0.198 -14.867 -10.344 1 98.56 136 ILE B C 1
ATOM 3090 O O . ILE B 1 136 ? 0.241 -13.953 -11.047 1 98.56 136 ILE B O 1
ATOM 3094 N N . VAL B 1 137 ? 0.057 -14.953 -9.062 1 98.88 137 VAL B N 1
ATOM 3095 C CA . VAL B 1 137 ? 1.037 -14.109 -8.383 1 98.88 137 VAL B CA 1
ATOM 3096 C C . VAL B 1 137 ? 2.131 -14.977 -7.766 1 98.88 137 VAL B C 1
ATOM 3098 O O . VAL B 1 137 ? 1.842 -16.016 -7.172 1 98.88 137 VAL B O 1
ATOM 3101 N N . ASN B 1 138 ? 3.387 -14.656 -8.016 1 98.88 138 ASN B N 1
ATOM 3102 C CA . ASN B 1 138 ? 4.508 -15.148 -7.219 1 98.88 138 ASN B CA 1
ATOM 3103 C C . ASN B 1 138 ? 4.832 -14.203 -6.062 1 98.88 138 ASN B C 1
ATOM 3105 O O . ASN B 1 138 ? 5.484 -13.18 -6.258 1 98.88 138 ASN B O 1
ATOM 3109 N N . ASP B 1 139 ? 4.316 -14.547 -4.902 1 98.69 139 ASP B N 1
ATOM 3110 C CA . ASP B 1 139 ? 4.441 -13.727 -3.701 1 98.69 139 ASP B CA 1
ATOM 3111 C C . ASP B 1 139 ? 5.789 -13.953 -3.02 1 98.69 139 ASP B C 1
ATOM 3113 O O . ASP B 1 139 ? 5.887 -14.742 -2.076 1 98.69 139 ASP B O 1
ATOM 3117 N N . LEU B 1 140 ? 6.785 -13.164 -3.396 1 98.62 140 LEU B N 1
ATOM 3118 C CA . LEU B 1 140 ? 8.148 -13.352 -2.916 1 98.62 140 LEU B CA 1
ATOM 3119 C C . LEU B 1 140 ? 8.398 -12.539 -1.653 1 98.62 140 LEU B C 1
ATOM 3121 O O . LEU B 1 140 ? 7.918 -11.406 -1.534 1 98.62 140 LEU B O 1
ATOM 3125 N N . SER B 1 141 ? 9.188 -13.078 -0.798 1 96.75 141 SER B N 1
ATOM 3126 C CA . SER B 1 141 ? 9.602 -12.391 0.423 1 96.75 141 SER B CA 1
ATOM 3127 C C . SER B 1 141 ? 10.953 -12.898 0.906 1 96.75 141 SER B C 1
ATOM 3129 O O . SER B 1 141 ? 11.336 -14.039 0.632 1 96.75 141 SER B O 1
ATOM 3131 N N . ILE B 1 142 ? 11.695 -12.055 1.568 1 95.81 142 ILE B N 1
ATOM 3132 C CA . ILE B 1 142 ? 12.852 -12.484 2.338 1 95.81 142 ILE B CA 1
ATOM 3133 C C . ILE B 1 142 ? 12.398 -13.125 3.645 1 95.81 142 ILE B C 1
ATOM 3135 O O . ILE B 1 142 ? 11.688 -12.508 4.438 1 95.81 142 ILE B O 1
ATOM 3139 N N . PRO B 1 143 ? 12.797 -14.359 3.795 1 92.5 143 PRO B N 1
ATOM 3140 C CA . PRO B 1 143 ? 12.438 -14.977 5.07 1 92.5 143 PRO B CA 1
ATOM 3141 C C . PRO B 1 143 ? 12.914 -14.172 6.277 1 92.5 143 PRO B C 1
ATOM 3143 O O . PRO B 1 143 ? 14.039 -13.664 6.281 1 92.5 143 PRO B O 1
ATOM 3146 N N . HIS B 1 144 ? 11.984 -13.977 7.242 1 82.69 144 HIS B N 1
ATOM 3147 C CA . HIS B 1 144 ? 12.297 -13.188 8.43 1 82.69 144 HIS B CA 1
ATOM 3148 C C . HIS B 1 144 ? 11.57 -13.734 9.656 1 82.69 144 HIS B C 1
ATOM 3150 O O . HIS B 1 144 ? 10.508 -14.336 9.531 1 82.69 144 HIS B O 1
ATOM 3156 N N . GLU B 1 145 ? 12.242 -13.625 10.75 1 72 145 GLU B N 1
ATOM 3157 C CA . GLU B 1 145 ? 11.703 -14.148 12 1 72 145 GLU B CA 1
ATOM 3158 C C . GLU B 1 145 ? 10.789 -13.133 12.68 1 72 145 GLU B C 1
ATOM 3160 O O . GLU B 1 145 ? 9.945 -13.5 13.5 1 72 145 GLU B O 1
ATOM 3165 N N . GLN B 1 146 ? 11.031 -11.961 12.289 1 63.12 146 GLN B N 1
ATOM 3166 C CA . GLN B 1 146 ? 10.258 -10.93 12.977 1 63.12 146 GLN B CA 1
ATOM 3167 C C . GLN B 1 146 ? 8.859 -10.805 12.375 1 63.12 146 GLN B C 1
ATOM 3169 O O . GLN B 1 146 ? 8.703 -10.328 11.242 1 63.12 146 GLN B O 1
ATOM 3174 N N . ARG B 1 147 ? 7.953 -11.219 13.203 1 64.25 147 ARG B N 1
ATOM 3175 C CA . ARG B 1 147 ? 6.574 -11.18 12.727 1 64.25 147 ARG B CA 1
ATOM 3176 C C . ARG B 1 147 ? 5.777 -10.094 13.438 1 64.25 147 ARG B C 1
ATOM 3178 O O . ARG B 1 147 ? 4.57 -9.961 13.227 1 64.25 147 ARG B O 1
ATOM 3185 N N . HIS B 1 148 ? 6.539 -9.367 14.195 1 66.44 148 HIS B N 1
ATOM 3186 C CA . HIS B 1 148 ? 5.812 -8.43 15.047 1 66.44 148 HIS B CA 1
ATOM 3187 C C . HIS B 1 148 ? 5.891 -7.012 14.484 1 66.44 148 HIS B C 1
ATOM 3189 O O . HIS B 1 148 ? 5.512 -6.051 15.164 1 66.44 148 HIS B O 1
ATOM 3195 N N . ARG B 1 149 ? 6.441 -6.895 13.289 1 71.94 149 ARG B N 1
ATOM 3196 C CA . ARG B 1 149 ? 6.473 -5.621 12.578 1 71.94 149 ARG B CA 1
ATOM 3197 C C . ARG B 1 149 ? 6.078 -5.809 11.117 1 71.94 149 ARG B C 1
ATOM 3199 O O . ARG B 1 149 ? 6.18 -6.91 10.57 1 71.94 149 ARG B O 1
ATOM 3206 N N . PRO B 1 150 ? 5.625 -4.641 10.609 1 76.62 150 PRO B N 1
ATOM 3207 C CA . PRO B 1 150 ? 5.383 -4.773 9.172 1 76.62 150 PRO B CA 1
ATOM 3208 C C . PRO B 1 150 ? 6.633 -5.188 8.398 1 76.62 150 PRO B C 1
ATOM 3210 O O . PRO B 1 150 ? 7.715 -4.641 8.625 1 76.62 150 PRO B O 1
ATOM 3213 N N . ALA B 1 151 ? 6.512 -6.086 7.543 1 83.56 151 ALA B N 1
ATOM 3214 C CA . ALA B 1 151 ? 7.633 -6.66 6.801 1 83.56 151 ALA B CA 1
ATOM 3215 C C . ALA B 1 151 ? 7.789 -5.992 5.438 1 83.56 151 ALA B C 1
ATOM 3217 O O . ALA B 1 151 ? 7.973 -6.668 4.422 1 83.56 151 ALA B O 1
ATOM 3218 N N . VAL B 1 152 ? 7.703 -4.727 5.41 1 87.69 152 VAL B N 1
ATOM 3219 C CA . VAL B 1 152 ? 7.738 -4.004 4.145 1 87.69 152 VAL B CA 1
ATOM 3220 C C . VAL B 1 152 ? 9.086 -4.219 3.459 1 87.69 152 VAL B C 1
ATOM 3222 O O . VAL B 1 152 ? 9.141 -4.551 2.271 1 87.69 152 VAL B O 1
ATOM 3225 N N . LYS B 1 153 ? 10.18 -4.141 4.18 1 88.94 153 LYS B N 1
ATOM 3226 C CA . LYS B 1 153 ? 11.516 -4.305 3.613 1 88.94 153 LYS B CA 1
ATOM 3227 C C . LYS B 1 153 ? 11.688 -5.695 3.012 1 88.94 153 LYS B C 1
ATOM 3229 O O . LYS B 1 153 ? 12.367 -5.859 1.994 1 88.94 153 LYS B O 1
ATOM 3234 N N . GLU B 1 154 ? 11.07 -6.633 3.58 1 92.44 154 GLU B N 1
ATOM 3235 C CA . GLU B 1 154 ? 11.234 -8.023 3.164 1 92.44 154 GLU B CA 1
ATOM 3236 C C . GLU B 1 154 ? 10.297 -8.367 2.012 1 92.44 154 GLU B C 1
ATOM 3238 O O . GLU B 1 154 ? 10.578 -9.273 1.225 1 92.44 154 GLU B O 1
ATOM 3243 N N . GLN B 1 155 ? 9.234 -7.59 1.934 1 93.12 155 GLN B N 1
ATOM 3244 C CA . GLN B 1 155 ? 8.18 -8.039 1.025 1 93.12 155 GLN B CA 1
ATOM 3245 C C . GLN B 1 155 ? 7.984 -7.055 -0.121 1 93.12 155 GLN B C 1
ATOM 3247 O O . GLN B 1 155 ? 7.461 -7.418 -1.177 1 93.12 155 GLN B O 1
ATOM 3252 N N . ALA B 1 156 ? 8.375 -5.848 0.095 1 94.38 156 ALA B N 1
ATOM 3253 C CA . ALA B 1 156 ? 7.996 -4.805 -0.854 1 94.38 156 ALA B CA 1
ATOM 3254 C C . ALA B 1 156 ? 9.188 -4.363 -1.695 1 94.38 156 ALA B C 1
ATOM 3256 O O . ALA B 1 156 ? 9.242 -3.225 -2.168 1 94.38 156 ALA B O 1
ATOM 3257 N N . ARG B 1 157 ? 10.156 -5.207 -1.9 1 96.38 157 ARG B N 1
ATOM 3258 C CA . ARG B 1 157 ? 11.312 -4.891 -2.734 1 96.38 157 ARG B CA 1
ATOM 3259 C C . ARG B 1 157 ? 10.938 -4.879 -4.211 1 96.38 157 ARG B C 1
ATOM 3261 O O . ARG B 1 157 ? 9.969 -5.523 -4.613 1 96.38 157 ARG B O 1
ATOM 3268 N N . ASP B 1 158 ? 11.75 -4.148 -4.988 1 97.38 158 ASP B N 1
ATOM 3269 C CA . ASP B 1 158 ? 11.516 -4.051 -6.426 1 97.38 158 ASP B CA 1
ATOM 3270 C C . ASP B 1 158 ? 11.438 -5.434 -7.066 1 97.38 158 ASP B C 1
ATOM 3272 O O . ASP B 1 158 ? 12.352 -6.25 -6.918 1 97.38 158 ASP B O 1
ATOM 3276 N N . GLY B 1 159 ? 10.258 -5.688 -7.691 1 97.81 159 GLY B N 1
ATOM 3277 C CA . GLY B 1 159 ? 10.125 -6.887 -8.508 1 97.81 159 GLY B CA 1
ATOM 3278 C C . GLY B 1 159 ? 9.703 -8.109 -7.711 1 97.81 159 GLY B C 1
ATOM 3279 O O . GLY B 1 159 ? 9.609 -9.211 -8.258 1 97.81 159 GLY B O 1
ATOM 3280 N N . PHE B 1 160 ? 9.367 -8 -6.477 1 98.5 160 PHE B N 1
ATOM 3281 C CA . PHE B 1 160 ? 9.125 -9.133 -5.586 1 98.5 160 PHE B CA 1
ATOM 3282 C C . PHE B 1 160 ? 7.695 -9.641 -5.738 1 98.5 160 PHE B C 1
ATOM 3284 O O . PHE B 1 160 ? 7.227 -10.438 -4.922 1 98.5 160 PHE B O 1
ATOM 3291 N N . ALA B 1 161 ? 6.98 -9.242 -6.812 1 98.62 161 ALA B N 1
ATOM 3292 C CA . ALA B 1 161 ? 5.637 -9.766 -7.055 1 98.62 161 ALA B CA 1
ATOM 3293 C C . ALA B 1 161 ? 5.383 -9.953 -8.547 1 98.62 161 ALA B C 1
ATOM 3295 O O . ALA B 1 161 ? 4.602 -9.211 -9.148 1 98.62 161 ALA B O 1
ATOM 3296 N N . PRO B 1 162 ? 5.938 -10.953 -9.102 1 98.75 162 PRO B N 1
ATOM 3297 C CA . PRO B 1 162 ? 5.543 -11.305 -10.469 1 98.75 162 PRO B CA 1
ATOM 3298 C C . PRO B 1 162 ? 4.066 -11.68 -10.578 1 98.75 162 PRO B C 1
ATOM 3300 O O . PRO B 1 162 ? 3.533 -12.367 -9.711 1 98.75 162 PRO B O 1
ATOM 3303 N N . VAL B 1 163 ? 3.465 -11.18 -11.625 1 98.75 163 VAL B N 1
ATOM 3304 C CA . VAL B 1 163 ? 2.039 -11.398 -11.852 1 98.75 163 VAL B CA 1
ATOM 3305 C C . VAL B 1 163 ? 1.795 -11.734 -13.32 1 98.75 163 VAL B C 1
ATOM 3307 O O . VAL B 1 163 ? 2.385 -11.117 -14.211 1 98.75 163 VAL B O 1
ATOM 3310 N N . GLY B 1 164 ? 0.962 -12.719 -13.602 1 97.12 164 GLY B N 1
ATOM 3311 C CA . GLY B 1 164 ? 0.599 -12.992 -14.984 1 97.12 164 GLY B CA 1
ATOM 3312 C C . GLY B 1 164 ? 0.58 -14.469 -15.312 1 97.12 164 GLY B C 1
ATOM 3313 O O . GLY B 1 164 ? 0.291 -15.305 -14.445 1 97.12 164 GLY B O 1
ATOM 3314 N N . PRO B 1 165 ? 0.661 -14.883 -16.562 1 96.56 165 PRO B N 1
ATOM 3315 C CA . PRO B 1 165 ? 1.036 -14.016 -17.688 1 96.56 165 PRO B CA 1
ATOM 3316 C C . PRO B 1 165 ? -0.137 -13.195 -18.203 1 96.56 165 PRO B C 1
ATOM 3318 O O . PRO B 1 165 ? 0.063 -12.242 -18.969 1 96.56 165 PRO B O 1
ATOM 3321 N N . TRP B 1 166 ? -1.316 -13.586 -17.875 1 97.44 166 TRP B N 1
ATOM 3322 C CA . TRP B 1 166 ? -2.543 -12.922 -18.297 1 97.44 166 TRP B CA 1
ATOM 3323 C C . TRP B 1 166 ? -3.631 -13.047 -17.234 1 97.44 166 TRP B C 1
ATOM 3325 O O . TRP B 1 166 ? -3.41 -13.648 -16.188 1 97.44 166 TRP B O 1
ATOM 3335 N N . ILE B 1 167 ? -4.707 -12.414 -17.438 1 97.69 167 ILE B N 1
ATOM 3336 C CA . ILE B 1 167 ? -5.918 -12.523 -16.625 1 97.69 167 ILE B CA 1
ATOM 3337 C C . ILE B 1 167 ? -6.941 -13.391 -17.359 1 97.69 167 ILE B C 1
ATOM 3339 O O . ILE B 1 167 ? -7.238 -13.156 -18.531 1 97.69 167 ILE B O 1
ATOM 3343 N N . VAL B 1 168 ? -7.434 -14.391 -16.672 1 97.06 168 VAL B N 1
ATOM 3344 C CA . VAL B 1 168 ? -8.523 -15.188 -17.219 1 97.06 168 VAL B CA 1
ATOM 3345 C C . VAL B 1 168 ? -9.852 -14.727 -16.625 1 97.06 168 VAL B C 1
ATOM 3347 O O . VAL B 1 168 ? -10.023 -14.703 -15.414 1 97.06 168 VAL B O 1
ATOM 3350 N N . PRO B 1 169 ? -10.789 -14.375 -17.5 1 96.75 169 PRO B N 1
ATOM 3351 C CA . PRO B 1 169 ? -12.109 -14.031 -16.953 1 96.75 169 PRO B CA 1
ATOM 3352 C C . PRO B 1 169 ? -12.68 -15.125 -16.062 1 96.75 169 PRO B C 1
ATOM 3354 O O . PRO B 1 169 ? -12.508 -16.312 -16.344 1 96.75 169 PRO B O 1
ATOM 3357 N N . LYS B 1 170 ? -13.352 -14.656 -15.047 1 95.75 170 LYS B N 1
ATOM 3358 C CA . LYS B 1 170 ? -13.781 -15.586 -14.008 1 95.75 170 LYS B CA 1
ATOM 3359 C C . LYS B 1 170 ? -14.68 -16.688 -14.586 1 95.75 170 LYS B C 1
ATOM 3361 O O . LYS B 1 170 ? -14.656 -17.828 -14.125 1 95.75 170 LYS B O 1
ATOM 3366 N N . GLU B 1 171 ? -15.414 -16.422 -15.633 1 93.62 171 GLU B N 1
ATOM 3367 C CA . GLU B 1 171 ? -16.312 -17.391 -16.234 1 93.62 171 GLU B CA 1
ATOM 3368 C C . GLU B 1 171 ? -15.547 -18.531 -16.891 1 93.62 171 GLU B C 1
ATOM 3370 O O . GLU B 1 171 ? -16.062 -19.656 -17.016 1 93.62 171 GLU B O 1
ATOM 3375 N N . GLU B 1 172 ? -14.312 -18.266 -17.234 1 91.69 172 GLU B N 1
ATOM 3376 C CA . GLU B 1 172 ? -13.484 -19.25 -17.922 1 91.69 172 GLU B CA 1
ATOM 3377 C C . GLU B 1 172 ? -12.695 -20.094 -16.938 1 91.69 172 GLU B C 1
ATOM 3379 O O . GLU B 1 172 ? -12.086 -21.094 -17.312 1 91.69 172 GLU B O 1
ATOM 3384 N N . ALA B 1 173 ? -12.711 -19.672 -15.75 1 90.75 173 ALA B N 1
ATOM 3385 C CA . ALA B 1 173 ? -11.898 -20.344 -14.734 1 90.75 173 ALA B CA 1
ATOM 3386 C C . ALA B 1 173 ? -12.734 -20.719 -13.516 1 90.75 173 ALA B C 1
ATOM 3388 O O . ALA B 1 173 ? -12.297 -20.547 -12.375 1 90.75 173 ALA B O 1
ATOM 3389 N N . SER B 1 174 ? -13.883 -21.203 -13.742 1 88.44 174 SER B N 1
ATOM 3390 C CA . SER B 1 174 ? -14.773 -21.625 -12.672 1 88.44 174 SER B CA 1
ATOM 3391 C C . SER B 1 174 ? -14.883 -23.141 -12.609 1 88.44 174 SER B C 1
ATOM 3393 O O . SER B 1 174 ? -14.727 -23.828 -13.633 1 88.44 174 SER B O 1
ATOM 3395 N N . PRO B 1 175 ? -15.117 -23.719 -11.414 1 92 175 PRO B N 1
ATOM 3396 C CA . PRO B 1 175 ? -15.219 -23.062 -10.109 1 92 175 PRO B CA 1
ATOM 3397 C C . PRO B 1 175 ? -13.859 -22.797 -9.477 1 92 175 PRO B C 1
ATOM 3399 O O . PRO B 1 175 ? -12.867 -23.438 -9.836 1 92 175 PRO B O 1
ATOM 3402 N N . LEU B 1 176 ? -13.797 -21.891 -8.531 1 91.75 176 LEU B N 1
ATOM 3403 C CA . LEU B 1 176 ? -12.555 -21.531 -7.848 1 91.75 176 LEU B CA 1
ATOM 3404 C C . LEU B 1 176 ? -11.914 -22.766 -7.215 1 91.75 176 LEU B C 1
ATOM 3406 O O . LEU B 1 176 ? -10.688 -22.875 -7.172 1 91.75 176 LEU B O 1
ATOM 3410 N N . SER B 1 177 ? -12.695 -23.672 -6.785 1 89.44 177 SER B N 1
ATOM 3411 C CA . SER B 1 177 ? -12.242 -24.859 -6.086 1 89.44 177 SER B CA 1
ATOM 3412 C C . SER B 1 177 ? -11.391 -25.75 -6.992 1 89.44 177 SER B C 1
ATOM 3414 O O . SER B 1 177 ? -10.672 -26.625 -6.516 1 89.44 177 SER B O 1
ATOM 3416 N N . SER B 1 178 ? -11.484 -25.516 -8.242 1 90.94 178 SER B N 1
ATOM 3417 C CA . SER B 1 178 ? -10.773 -26.359 -9.195 1 90.94 178 SER B CA 1
ATOM 3418 C C . SER B 1 178 ? -9.406 -25.781 -9.539 1 90.94 178 SER B C 1
ATOM 3420 O O . SER B 1 178 ? -8.617 -26.406 -10.258 1 90.94 178 SER B O 1
ATOM 3422 N N . LEU B 1 179 ? -9.055 -24.703 -8.992 1 96.19 179 LEU B N 1
ATOM 3423 C CA . LEU B 1 179 ? -7.852 -23.969 -9.383 1 96.19 179 LEU B CA 1
ATOM 3424 C C . LEU B 1 179 ? -6.648 -24.438 -8.57 1 96.19 179 LEU B C 1
ATOM 3426 O O . LEU B 1 179 ? -6.055 -23.672 -7.824 1 96.19 179 LEU B O 1
ATOM 3430 N N . THR B 1 180 ? -6.211 -25.656 -8.93 1 97.69 180 THR B N 1
ATOM 3431 C CA . THR B 1 180 ? -5.055 -26.25 -8.266 1 97.69 180 THR B CA 1
ATOM 3432 C C . THR B 1 180 ? -3.762 -25.594 -8.75 1 97.69 180 THR B C 1
ATOM 3434 O O . THR B 1 180 ? -3.561 -25.422 -9.953 1 97.69 180 THR B O 1
ATOM 3437 N N . ALA B 1 181 ? -2.914 -25.266 -7.777 1 98.31 181 ALA B N 1
ATOM 3438 C CA . ALA B 1 181 ? -1.605 -24.688 -8.078 1 98.31 181 ALA B CA 1
ATOM 3439 C C . ALA B 1 181 ? -0.508 -25.75 -7.977 1 98.31 181 ALA B C 1
ATOM 3441 O O . ALA B 1 181 ? -0.525 -26.578 -7.074 1 98.31 181 ALA B O 1
ATOM 3442 N N . ARG B 1 182 ? 0.372 -25.719 -8.898 1 98.44 182 ARG B N 1
ATOM 3443 C CA . ARG B 1 182 ? 1.602 -26.516 -8.891 1 98.44 182 ARG B CA 1
ATOM 3444 C C . ARG B 1 182 ? 2.826 -25.609 -9.039 1 98.44 182 ARG B C 1
ATOM 3446 O O . ARG B 1 182 ? 2.852 -24.719 -9.891 1 98.44 182 ARG B O 1
ATOM 3453 N N . VAL B 1 183 ? 3.799 -25.828 -8.172 1 98.81 183 VAL B N 1
ATOM 3454 C CA . VAL B 1 183 ? 5.023 -25.031 -8.211 1 98.81 183 VAL B CA 1
ATOM 3455 C C . VAL B 1 183 ? 6.207 -25.938 -8.57 1 98.81 183 VAL B C 1
ATOM 3457 O O . VAL B 1 183 ? 6.418 -26.969 -7.941 1 98.81 183 VAL B O 1
ATOM 3460 N N . TYR B 1 184 ? 6.914 -25.516 -9.555 1 98.75 184 TYR B N 1
ATOM 3461 C CA . TYR B 1 184 ? 8.141 -26.188 -9.969 1 98.75 184 TYR B CA 1
ATOM 3462 C C . TYR B 1 184 ? 9.352 -25.297 -9.75 1 98.75 184 TYR B C 1
ATOM 3464 O O . TYR B 1 184 ? 9.305 -24.094 -10.031 1 98.75 184 TYR B O 1
ATOM 3472 N N . VAL B 1 185 ? 10.414 -25.844 -9.258 1 98.88 185 VAL B N 1
ATOM 3473 C CA . VAL B 1 185 ? 11.719 -25.203 -9.195 1 98.88 185 VAL B CA 1
ATOM 3474 C C . VAL B 1 185 ? 12.727 -25.984 -10.023 1 98.88 185 VAL B C 1
ATOM 3476 O O . VAL B 1 185 ? 12.992 -27.156 -9.734 1 98.88 185 VAL B O 1
ATOM 3479 N N . ASN B 1 186 ? 13.203 -25.359 -11.062 1 98.69 186 ASN B N 1
ATOM 3480 C CA . ASN B 1 186 ? 14.109 -26.031 -11.992 1 98.69 186 ASN B CA 1
ATOM 3481 C C . ASN B 1 186 ? 13.508 -27.344 -12.516 1 98.69 186 ASN B C 1
ATOM 3483 O O . ASN B 1 186 ? 14.188 -28.359 -12.555 1 98.69 186 ASN B O 1
ATOM 3487 N N . GLY B 1 187 ? 12.266 -27.266 -12.719 1 98.12 187 GLY B N 1
ATOM 3488 C CA . GLY B 1 187 ? 11.594 -28.375 -13.359 1 98.12 187 GLY B CA 1
ATOM 3489 C C . GLY B 1 187 ? 11.086 -29.406 -12.375 1 98.12 187 GLY B C 1
ATOM 3490 O O . GLY B 1 187 ? 10.367 -30.344 -12.758 1 98.12 187 GLY B O 1
ATOM 3491 N N . ARG B 1 188 ? 11.406 -29.266 -11.156 1 98.56 188 ARG B N 1
ATOM 3492 C CA . ARG B 1 188 ? 10.977 -30.234 -10.141 1 98.56 188 ARG B CA 1
ATOM 3493 C C . ARG B 1 188 ? 9.727 -29.734 -9.406 1 98.56 188 ARG B C 1
ATOM 3495 O O . ARG B 1 188 ? 9.711 -28.609 -8.898 1 98.56 188 ARG B O 1
ATOM 3502 N N . LEU B 1 189 ? 8.688 -30.609 -9.328 1 98.69 189 LEU B N 1
ATOM 3503 C CA . LEU B 1 189 ? 7.488 -30.281 -8.578 1 98.69 189 LEU B CA 1
ATOM 3504 C C . LEU B 1 189 ? 7.785 -30.203 -7.082 1 98.69 189 LEU B C 1
ATOM 3506 O O . LEU B 1 189 ? 8.266 -31.172 -6.488 1 98.69 189 LEU B O 1
ATOM 3510 N N . VAL B 1 190 ? 7.48 -29.047 -6.445 1 98.75 190 VAL B N 1
ATOM 3511 C CA . VAL B 1 190 ? 7.891 -28.875 -5.055 1 98.75 190 VAL B CA 1
ATOM 3512 C C . VAL B 1 190 ? 6.676 -28.547 -4.195 1 98.75 190 VAL B C 1
ATOM 3514 O O . VAL B 1 190 ? 6.738 -28.625 -2.965 1 98.75 190 VAL B O 1
ATOM 3517 N N . GLN B 1 191 ? 5.559 -28.125 -4.809 1 98.62 191 GLN B N 1
ATOM 3518 C CA . GLN B 1 191 ? 4.355 -27.812 -4.043 1 98.62 191 GLN B CA 1
ATOM 3519 C C . GLN B 1 191 ? 3.102 -28.016 -4.887 1 98.62 191 GLN B C 1
ATOM 3521 O O . GLN B 1 191 ? 3.105 -27.75 -6.094 1 98.62 191 GLN B O 1
ATOM 3526 N N . ARG B 1 192 ? 2.109 -28.547 -4.27 1 98.25 192 ARG B N 1
ATOM 3527 C CA . ARG B 1 192 ? 0.744 -28.578 -4.781 1 98.25 192 ARG B CA 1
ATOM 3528 C C . ARG B 1 192 ? -0.237 -28 -3.762 1 98.25 192 ARG B C 1
ATOM 3530 O O . ARG B 1 192 ? -0.154 -28.312 -2.57 1 98.25 192 ARG B O 1
ATOM 3537 N N . ALA B 1 193 ? -1.07 -27.094 -4.207 1 97.69 193 ALA B N 1
ATOM 3538 C CA . ALA B 1 193 ? -2.051 -26.484 -3.314 1 97.69 193 ALA B CA 1
ATOM 3539 C C . ALA B 1 193 ? -3.297 -26.047 -4.086 1 97.69 193 ALA B C 1
ATOM 3541 O O . ALA B 1 193 ? -3.242 -25.844 -5.297 1 97.69 193 ALA B O 1
ATOM 3542 N N . ASP B 1 194 ? -4.344 -26.031 -3.377 1 97 194 ASP B N 1
ATOM 3543 C CA . ASP B 1 194 ? -5.59 -25.578 -3.984 1 97 194 ASP B CA 1
ATOM 3544 C C . ASP B 1 194 ? -6.43 -24.781 -2.984 1 97 194 ASP B C 1
ATOM 3546 O O . ASP B 1 194 ? -6.109 -24.734 -1.795 1 97 194 ASP B O 1
ATOM 3550 N N . PRO B 1 195 ? -7.477 -24.172 -3.455 1 97.25 195 PRO B N 1
ATOM 3551 C CA . PRO B 1 195 ? -8.234 -23.234 -2.623 1 97.25 195 PRO B CA 1
ATOM 3552 C C . PRO B 1 195 ? -8.898 -23.906 -1.426 1 97.25 195 PRO B C 1
ATOM 3554 O O . PRO B 1 195 ? -9.359 -23.234 -0.504 1 97.25 195 PRO B O 1
ATOM 3557 N N . SER B 1 196 ? -9 -25.219 -1.421 1 96.31 196 SER B N 1
ATOM 3558 C CA . SER B 1 196 ? -9.547 -25.906 -0.256 1 96.31 196 SER B CA 1
ATOM 3559 C C . SER B 1 196 ? -8.656 -25.719 0.967 1 96.31 196 SER B C 1
ATOM 3561 O O . SER B 1 196 ? -9.086 -25.953 2.098 1 96.31 196 SER B O 1
ATOM 3563 N N . ARG B 1 197 ? -7.457 -25.312 0.745 1 97.06 197 ARG B N 1
ATOM 3564 C CA . ARG B 1 197 ? -6.512 -25.062 1.829 1 97.06 197 ARG B CA 1
ATOM 3565 C C . ARG B 1 197 ? -6.805 -23.719 2.502 1 97.06 197 ARG B C 1
ATOM 3567 O O . ARG B 1 197 ? -6.285 -23.438 3.582 1 97.06 197 ARG B O 1
ATOM 3574 N N . PHE B 1 198 ? -7.586 -22.891 1.872 1 97.06 198 PHE B N 1
ATOM 3575 C CA . PHE B 1 198 ? -7.895 -21.594 2.477 1 97.06 198 PHE B CA 1
ATOM 3576 C C . PHE B 1 198 ? -8.836 -21.766 3.66 1 97.06 198 PHE B C 1
ATOM 3578 O O . PHE B 1 198 ? -9.797 -22.531 3.59 1 97.06 198 PHE B O 1
ATOM 3585 N N . ARG B 1 199 ? -8.609 -21.062 4.715 1 95.81 199 ARG B N 1
ATOM 3586 C CA . ARG B 1 199 ? -9.422 -21.125 5.926 1 95.81 199 ARG B CA 1
ATOM 3587 C C . ARG B 1 199 ? -10.828 -20.578 5.664 1 95.81 199 ARG B C 1
ATOM 3589 O O . ARG B 1 199 ? -11.805 -21.125 6.176 1 95.81 199 ARG B O 1
ATOM 3596 N N . LEU B 1 200 ? -10.891 -19.469 4.996 1 95.81 200 LEU B N 1
ATOM 3597 C CA . LEU B 1 200 ? -12.148 -18.875 4.574 1 95.81 200 LEU B CA 1
ATOM 3598 C C . LEU B 1 200 ? -12.172 -18.656 3.066 1 95.81 200 LEU B C 1
ATOM 3600 O O . LEU B 1 200 ? -11.117 -18.438 2.453 1 95.81 200 LEU B O 1
ATOM 3604 N N . PRO B 1 201 ? -13.367 -18.75 2.557 1 95.69 201 PRO B N 1
ATOM 3605 C CA . PRO B 1 201 ? -13.453 -18.562 1.105 1 95.69 201 PRO B CA 1
ATOM 3606 C C . PRO B 1 201 ? -13.094 -17.156 0.67 1 95.69 201 PRO B C 1
ATOM 3608 O O . PRO B 1 201 ? -13.242 -16.203 1.448 1 95.69 201 PRO B O 1
ATOM 3611 N N . VAL B 1 202 ? -12.656 -17.031 -0.563 1 96.75 202 VAL B N 1
ATOM 3612 C CA . VAL B 1 202 ? -12.195 -15.758 -1.089 1 96.75 202 VAL B CA 1
ATOM 3613 C C . VAL B 1 202 ? -13.344 -14.742 -1.074 1 96.75 202 VAL B C 1
ATOM 3615 O O . VAL B 1 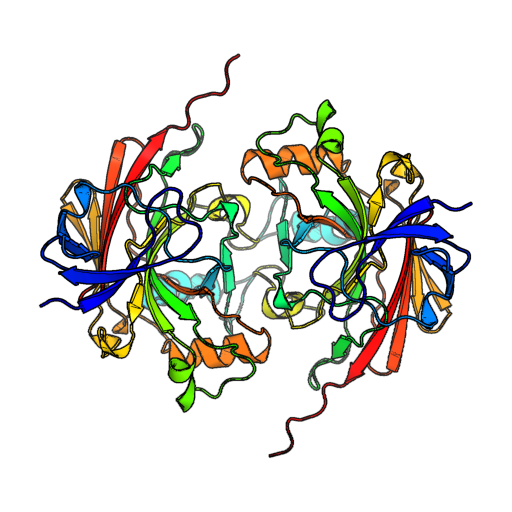202 ? -13.117 -13.547 -0.88 1 96.75 202 VAL B O 1
ATOM 3618 N N . GLU B 1 203 ? -14.617 -15.234 -1.253 1 97.44 203 GLU B N 1
ATOM 3619 C CA . GLU B 1 203 ? -15.789 -14.359 -1.234 1 97.44 203 GLU B CA 1
ATOM 3620 C C . GLU B 1 203 ? -15.953 -13.68 0.123 1 97.44 203 GLU B C 1
ATOM 3622 O O . GLU B 1 203 ? -16.281 -12.5 0.195 1 97.44 203 GLU B O 1
ATOM 3627 N N . GLN B 1 204 ? -15.695 -14.469 1.133 1 97.44 204 GLN B N 1
ATOM 3628 C CA . GLN B 1 204 ? -15.805 -13.938 2.486 1 97.44 204 GLN B CA 1
ATOM 3629 C C . GLN B 1 204 ? -14.734 -12.867 2.742 1 97.44 204 GLN B C 1
ATOM 3631 O O . GLN B 1 204 ? -15.039 -11.805 3.287 1 97.44 204 GLN B O 1
ATOM 3636 N N . TRP B 1 205 ? -13.578 -13.125 2.32 1 97.25 205 TRP B N 1
ATOM 3637 C CA . TRP B 1 205 ? -12.484 -12.18 2.533 1 97.25 205 TRP B CA 1
ATOM 3638 C C . TRP B 1 205 ? -12.719 -10.898 1.745 1 97.25 205 TRP B C 1
ATOM 3640 O O . TRP B 1 205 ? -12.469 -9.797 2.246 1 97.25 205 TRP B O 1
ATOM 3650 N N . LEU B 1 206 ? -13.18 -11.047 0.506 1 98.06 206 LEU B N 1
ATOM 3651 C CA . LEU B 1 206 ? -13.469 -9.859 -0.283 1 98.06 206 LEU B CA 1
ATOM 3652 C C . LEU B 1 206 ? -14.516 -8.992 0.401 1 98.06 206 LEU B C 1
ATOM 3654 O O . LEU B 1 206 ? -14.383 -7.77 0.454 1 98.06 206 LEU B O 1
ATOM 3658 N N . ALA B 1 207 ? -15.531 -9.641 0.967 1 98.19 207 ALA B N 1
ATOM 3659 C CA . ALA B 1 207 ? -16.578 -8.922 1.699 1 98.19 207 ALA B CA 1
ATOM 3660 C C . ALA B 1 207 ? -15.992 -8.203 2.916 1 98.19 207 ALA B C 1
ATOM 3662 O O . ALA B 1 207 ? -16.25 -7.02 3.129 1 98.19 207 ALA B O 1
ATOM 3663 N N . GLU B 1 208 ? -15.172 -8.859 3.668 1 96.81 208 GLU B N 1
ATOM 3664 C CA . GLU B 1 208 ? -14.609 -8.297 4.895 1 96.81 208 GLU B CA 1
ATOM 3665 C C . GLU B 1 208 ? -13.648 -7.152 4.582 1 96.81 208 GLU B C 1
ATOM 3667 O O . GLU B 1 208 ? -13.656 -6.125 5.262 1 96.81 208 GLU B O 1
ATOM 3672 N N . VAL B 1 209 ? -12.828 -7.324 3.586 1 97.44 209 VAL B N 1
ATOM 3673 C CA . VAL B 1 209 ? -11.859 -6.297 3.215 1 97.44 209 VAL B CA 1
ATOM 3674 C C . VAL B 1 209 ? -12.594 -5.047 2.732 1 97.44 209 VAL B C 1
ATOM 3676 O O . VAL B 1 209 ? -12.258 -3.932 3.139 1 97.44 209 VAL B O 1
ATOM 3679 N N . THR B 1 210 ? -13.641 -5.188 1.952 1 97.75 210 THR B N 1
ATOM 3680 C CA . THR B 1 210 ? -14.328 -4.055 1.336 1 97.75 210 THR B CA 1
ATOM 3681 C C . THR B 1 210 ? -15.25 -3.373 2.338 1 97.75 210 THR B C 1
ATOM 3683 O O . THR B 1 210 ? -15.82 -2.318 2.047 1 97.75 210 THR B O 1
ATOM 3686 N N . GLU B 1 211 ? -15.367 -3.986 3.52 1 95.31 211 GLU B N 1
ATOM 3687 C CA . GLU B 1 211 ? -16.109 -3.301 4.574 1 95.31 211 GLU B CA 1
ATOM 3688 C C . GLU B 1 211 ? -15.43 -1.993 4.969 1 95.31 211 GLU B C 1
ATOM 3690 O O . GLU B 1 211 ? -16.094 -1.024 5.336 1 95.31 211 GLU B O 1
ATOM 3695 N N . PHE B 1 212 ? -14.094 -1.941 4.852 1 94.75 212 PHE B N 1
ATOM 3696 C CA . PHE B 1 212 ? -13.406 -0.751 5.34 1 94.75 212 PHE B CA 1
ATOM 3697 C C . PHE B 1 212 ? -12.555 -0.128 4.246 1 94.75 212 PHE B C 1
ATOM 3699 O O . PHE B 1 212 ? -12.094 1.011 4.375 1 94.75 212 PHE B O 1
ATOM 3706 N N . MET B 1 213 ? -12.344 -0.832 3.186 1 96.5 213 MET B N 1
ATOM 3707 C CA . MET B 1 213 ? -11.453 -0.355 2.131 1 96.5 213 MET B CA 1
ATOM 3708 C C . MET B 1 213 ? -12.086 -0.533 0.757 1 96.5 213 MET B C 1
ATOM 3710 O O . MET B 1 213 ? -12.484 -1.641 0.391 1 96.5 213 MET B O 1
ATOM 3714 N N . THR B 1 214 ? -12.195 0.49 0.014 1 97.31 214 THR B N 1
ATOM 3715 C CA . THR B 1 214 ? -12.664 0.395 -1.365 1 97.31 214 THR B CA 1
ATOM 3716 C C . THR B 1 214 ? -11.57 -0.164 -2.27 1 97.31 214 THR B C 1
ATOM 3718 O O . THR B 1 214 ? -10.414 0.262 -2.191 1 97.31 214 THR B O 1
ATOM 3721 N N . LEU B 1 215 ? -11.898 -1.145 -3.018 1 97.88 215 LEU B N 1
ATOM 3722 C CA . LEU B 1 215 ? -11.023 -1.656 -4.066 1 97.88 215 LEU B CA 1
ATOM 3723 C C . LEU B 1 215 ? -11.469 -1.159 -5.438 1 97.88 215 LEU B C 1
ATOM 3725 O O . LEU B 1 215 ? -12.664 -1.084 -5.715 1 97.88 215 LEU B O 1
ATOM 3729 N N . TYR B 1 216 ? -10.539 -0.861 -6.281 1 96.81 216 TYR B N 1
ATOM 3730 C CA . TYR B 1 216 ? -10.82 -0.269 -7.582 1 96.81 216 TYR B CA 1
ATOM 3731 C C . TYR B 1 216 ? -10.477 -1.238 -8.711 1 96.81 216 TYR B C 1
ATOM 3733 O O . TYR B 1 216 ? -9.703 -2.178 -8.516 1 96.81 216 TYR B O 1
ATOM 3741 N N . PRO B 1 217 ? -11.148 -1.017 -9.883 1 97.38 217 PRO B N 1
ATOM 3742 C CA . PRO B 1 217 ? -10.766 -1.843 -11.031 1 97.38 217 PRO B CA 1
ATOM 3743 C C . PRO B 1 217 ? -9.258 -1.847 -11.281 1 97.38 217 PRO B C 1
ATOM 3745 O O . PRO B 1 217 ? -8.625 -0.786 -11.281 1 97.38 217 PRO B O 1
ATOM 3748 N N . GLY B 1 218 ? -8.703 -3.053 -11.406 1 96.12 218 GLY B N 1
ATOM 3749 C CA . GLY B 1 218 ? -7.273 -3.178 -11.625 1 96.12 218 GLY B CA 1
ATOM 3750 C C . GLY B 1 218 ? -6.512 -3.596 -10.383 1 96.12 218 GLY B C 1
ATOM 3751 O O . GLY B 1 218 ? -5.379 -4.07 -10.477 1 96.12 218 GLY B O 1
ATOM 3752 N N . ASP B 1 219 ? -7.105 -3.342 -9.203 1 97.12 219 ASP B N 1
ATOM 3753 C CA . ASP B 1 219 ? -6.512 -3.857 -7.973 1 97.12 219 ASP B CA 1
ATOM 3754 C C . ASP B 1 219 ? -6.539 -5.383 -7.949 1 97.12 219 ASP B C 1
ATOM 3756 O O . ASP B 1 219 ? -7.324 -6.008 -8.664 1 97.12 219 ASP B O 1
ATOM 3760 N N . VAL B 1 220 ? -5.641 -5.93 -7.164 1 98.62 220 VAL B N 1
ATOM 3761 C CA . VAL B 1 220 ? -5.598 -7.379 -7.008 1 98.62 220 VAL B CA 1
ATOM 3762 C C . VAL B 1 220 ? -5.652 -7.738 -5.523 1 98.62 220 VAL B C 1
ATOM 3764 O O . VAL B 1 220 ? -4.867 -7.227 -4.723 1 98.62 220 VAL B O 1
ATOM 3767 N N . LEU B 1 221 ? -6.621 -8.461 -5.121 1 98.56 221 LEU B N 1
ATOM 3768 C CA . LEU B 1 221 ? -6.625 -9.172 -3.848 1 98.56 221 LEU B CA 1
ATOM 3769 C C . LEU B 1 221 ? -6.148 -10.609 -4.02 1 98.56 221 LEU B C 1
ATOM 3771 O O . LEU B 1 221 ? -6.746 -11.375 -4.77 1 98.56 221 LEU B O 1
ATOM 3775 N N . PHE B 1 222 ? -5.043 -10.938 -3.334 1 98.62 222 PHE B N 1
ATOM 3776 C CA . PHE B 1 222 ? -4.504 -12.25 -3.668 1 98.62 222 PHE B CA 1
ATOM 3777 C C . PHE B 1 222 ? -4.348 -13.109 -2.416 1 98.62 222 PHE B C 1
ATOM 3779 O O . PHE B 1 222 ? -4.32 -12.586 -1.3 1 98.62 222 PHE B O 1
ATOM 3786 N N . PHE B 1 223 ? -4.305 -14.391 -2.613 1 98.31 223 PHE B N 1
ATOM 3787 C CA . PHE B 1 223 ? -4.273 -15.43 -1.594 1 98.31 223 PHE B CA 1
ATOM 3788 C C . PHE B 1 223 ? -3.133 -16.406 -1.855 1 98.31 223 PHE B C 1
ATOM 3790 O O . PHE B 1 223 ? -3.119 -17.094 -2.881 1 98.31 223 PHE B O 1
ATOM 3797 N N . SER B 1 224 ? -2.262 -16.469 -0.928 1 98.19 224 SER B N 1
ATOM 3798 C CA . SER B 1 224 ? -1.062 -17.266 -1.153 1 98.19 224 SER B CA 1
ATOM 3799 C C . SER B 1 224 ? -1.093 -18.562 -0.334 1 98.19 224 SER B C 1
ATOM 3801 O O . SER B 1 224 ? -1.917 -18.703 0.571 1 98.19 224 SER B O 1
ATOM 3803 N N . TRP B 1 225 ? -0.313 -19.531 -0.724 1 98.25 225 TRP B N 1
ATOM 3804 C CA . TRP B 1 225 ? -0.03 -20.766 -0.001 1 98.25 225 TRP B CA 1
ATOM 3805 C C . TRP B 1 225 ? 1.418 -20.797 0.475 1 98.25 225 TRP B C 1
ATOM 3807 O O . TRP B 1 225 ? 2.24 -21.531 -0.072 1 98.25 225 TRP B O 1
ATOM 3817 N N . PRO B 1 226 ? 1.698 -20.125 1.581 1 96.88 226 PRO B N 1
ATOM 3818 C CA . PRO B 1 226 ? 3.096 -19.938 1.977 1 96.88 226 PRO B CA 1
ATOM 3819 C C . PRO B 1 226 ? 3.654 -21.125 2.752 1 96.88 226 PRO B C 1
ATOM 3821 O O . PRO B 1 226 ? 4.871 -21.281 2.867 1 96.88 226 PRO B O 1
ATOM 3824 N N . ALA B 1 227 ? 2.912 -21.938 3.447 1 94.69 227 ALA B N 1
ATOM 3825 C CA . ALA B 1 227 ? 3.35 -22.922 4.441 1 94.69 227 ALA B CA 1
ATOM 3826 C C . ALA B 1 227 ? 4.422 -23.844 3.865 1 94.69 227 ALA B C 1
ATOM 3828 O O . ALA B 1 227 ? 5.375 -24.203 4.559 1 94.69 227 ALA B O 1
ATOM 3829 N N . ASP B 1 228 ? 4.352 -24.281 2.67 1 96.69 228 ASP B N 1
ATOM 3830 C CA . ASP B 1 228 ? 5.328 -25.188 2.061 1 96.69 228 ASP B CA 1
ATOM 3831 C C . ASP B 1 228 ? 5.875 -24.609 0.76 1 96.69 228 ASP B C 1
ATOM 3833 O O . ASP B 1 228 ? 6.27 -25.344 -0.14 1 96.69 228 ASP B O 1
ATOM 3837 N N . ALA B 1 229 ? 5.832 -23.328 0.7 1 97.62 229 ALA B N 1
ATOM 3838 C CA . ALA B 1 229 ? 6.406 -22.656 -0.463 1 97.62 229 ALA B CA 1
ATOM 3839 C C . ALA B 1 229 ? 7.914 -22.875 -0.529 1 97.62 229 ALA B C 1
ATOM 3841 O O . ALA B 1 229 ? 8.586 -22.953 0.505 1 97.62 229 ALA B O 1
ATOM 3842 N N . PRO B 1 230 ? 8.5 -22.938 -1.602 1 98.62 230 PRO B N 1
ATOM 3843 C CA . PRO B 1 230 ? 9.938 -23.203 -1.719 1 98.62 230 PRO B CA 1
ATOM 3844 C C . PRO B 1 230 ? 10.797 -22 -1.355 1 98.62 230 PRO B C 1
ATOM 3846 O O . PRO B 1 230 ? 10.359 -20.859 -1.521 1 98.62 230 PRO B O 1
ATOM 3849 N N . LEU B 1 231 ? 12.008 -22.328 -0.821 1 98.44 231 LEU B N 1
ATOM 3850 C CA . LEU B 1 231 ? 13.102 -21.359 -0.765 1 98.44 231 LEU B CA 1
ATOM 3851 C C . LEU B 1 231 ? 13.945 -21.422 -2.031 1 98.44 231 LEU B C 1
ATOM 3853 O O . LEU B 1 231 ? 14.312 -22.516 -2.482 1 98.44 231 LEU B O 1
ATOM 3857 N N . VAL B 1 232 ? 14.188 -20.297 -2.631 1 98.75 232 VAL B N 1
ATOM 3858 C CA . VAL B 1 232 ? 14.875 -20.281 -3.918 1 98.75 232 VAL B CA 1
ATOM 3859 C C . VAL B 1 232 ? 16.047 -19.312 -3.859 1 98.75 232 VAL B C 1
ATOM 3861 O O . VAL B 1 232 ? 16.031 -18.359 -3.074 1 98.75 232 VAL B O 1
ATOM 3864 N N . THR B 1 233 ? 17.047 -19.594 -4.629 1 98.19 233 THR B N 1
ATOM 3865 C CA . THR B 1 233 ? 18.281 -18.797 -4.66 1 98.19 233 THR B CA 1
ATOM 3866 C C . THR B 1 233 ? 18.656 -18.438 -6.098 1 98.19 233 THR B C 1
ATOM 3868 O O . THR B 1 233 ? 17.938 -18.781 -7.035 1 98.19 233 THR B O 1
ATOM 3871 N N . ALA B 1 234 ? 19.734 -17.625 -6.188 1 97.81 234 ALA B N 1
ATOM 3872 C CA . ALA B 1 234 ? 20.188 -17.188 -7.504 1 97.81 234 ALA B CA 1
ATOM 3873 C C . ALA B 1 234 ? 20.406 -18.375 -8.438 1 97.81 234 ALA B C 1
ATOM 3875 O O . ALA B 1 234 ? 21 -19.375 -8.055 1 97.81 234 ALA B O 1
ATOM 3876 N N . GLY B 1 235 ? 19.844 -18.25 -9.656 1 98.19 235 GLY B N 1
ATOM 3877 C CA . GLY B 1 235 ? 19.969 -19.312 -10.656 1 98.19 235 GLY B CA 1
ATOM 3878 C C . GLY B 1 235 ? 18.734 -20.188 -10.75 1 98.19 235 GLY B C 1
ATOM 3879 O O . GLY B 1 235 ? 18.547 -20.906 -11.734 1 98.19 235 GLY B O 1
ATOM 3880 N N . ASP B 1 236 ? 17.906 -20.203 -9.711 1 98.81 236 ASP B N 1
ATOM 3881 C CA . ASP B 1 236 ? 16.703 -21.016 -9.711 1 98.81 236 ASP B CA 1
ATOM 3882 C C . ASP B 1 236 ? 15.641 -20.422 -10.648 1 98.81 236 ASP B C 1
ATOM 3884 O O . ASP B 1 236 ? 15.539 -19.203 -10.781 1 98.81 236 ASP B O 1
ATOM 3888 N N . VAL B 1 237 ? 14.93 -21.266 -11.289 1 98.81 237 VAL B N 1
ATOM 3889 C CA . VAL B 1 237 ? 13.758 -20.891 -12.07 1 98.81 237 VAL B CA 1
ATOM 3890 C C . VAL B 1 237 ? 12.492 -21.391 -11.375 1 98.81 237 VAL B C 1
ATOM 3892 O O . VAL B 1 237 ? 12.336 -22.578 -11.125 1 98.81 237 VAL B O 1
ATOM 3895 N N . VAL B 1 238 ? 11.602 -20.438 -11.055 1 98.88 238 VAL B N 1
ATOM 3896 C CA . VAL B 1 238 ? 10.336 -20.75 -10.406 1 98.88 238 VAL B CA 1
ATOM 3897 C C . VAL B 1 238 ? 9.211 -20.734 -11.438 1 98.88 238 VAL B C 1
ATOM 3899 O O . VAL B 1 238 ? 9.031 -19.75 -12.156 1 98.88 238 VAL B O 1
ATOM 3902 N N . ARG B 1 239 ? 8.562 -21.844 -11.5 1 98.12 239 ARG B N 1
ATOM 3903 C CA . ARG B 1 239 ? 7.406 -21.984 -12.383 1 98.12 239 ARG B CA 1
ATOM 3904 C C . ARG B 1 239 ? 6.145 -22.297 -11.586 1 98.12 239 ARG B C 1
ATOM 3906 O O . ARG B 1 239 ? 6.086 -23.312 -10.883 1 98.12 239 ARG B O 1
ATOM 3913 N N . ILE B 1 240 ? 5.141 -21.438 -11.648 1 98.44 240 ILE B N 1
ATOM 3914 C CA . ILE B 1 240 ? 3.861 -21.609 -10.977 1 98.44 240 ILE B CA 1
ATOM 3915 C C . ILE B 1 240 ? 2.762 -21.844 -12.008 1 98.44 240 ILE B C 1
ATOM 3917 O O . ILE B 1 240 ? 2.537 -21 -12.883 1 98.44 240 ILE B O 1
ATOM 3921 N N . GLU B 1 241 ? 2.145 -22.953 -11.883 1 97.5 241 GLU B N 1
ATOM 3922 C CA . GLU B 1 241 ? 0.996 -23.297 -12.719 1 97.5 241 GLU B CA 1
ATOM 3923 C C . GLU B 1 241 ? -0.292 -23.328 -11.898 1 97.5 241 GLU B C 1
ATOM 3925 O O . GLU B 1 241 ? -0.344 -23.953 -10.844 1 97.5 241 GLU B O 1
ATOM 3930 N N . ILE B 1 242 ? -1.29 -22.594 -12.328 1 97.38 242 ILE B N 1
ATOM 3931 C CA . ILE B 1 242 ? -2.617 -22.766 -11.742 1 97.38 242 ILE B CA 1
ATOM 3932 C C . ILE B 1 242 ? -3.596 -23.25 -12.805 1 97.38 242 ILE B C 1
ATOM 3934 O O . ILE B 1 242 ? -3.686 -22.656 -13.891 1 97.38 242 ILE B O 1
ATOM 3938 N N . GLU B 1 243 ? -4.328 -24.328 -12.469 1 95.81 243 GLU B N 1
ATOM 3939 C CA . GLU B 1 243 ? -5.277 -24.938 -13.391 1 95.81 243 GLU B CA 1
ATOM 3940 C C . GLU B 1 243 ? -6.238 -23.906 -13.969 1 95.81 243 GLU B C 1
ATOM 3942 O O . GLU B 1 243 ? -6.766 -23.062 -13.242 1 95.81 243 GLU B O 1
ATOM 3947 N N . ARG B 1 244 ? -6.352 -23.922 -15.352 1 94.19 244 ARG B N 1
ATOM 3948 C CA . ARG B 1 244 ? -7.301 -23.109 -16.109 1 94.19 244 ARG B CA 1
ATOM 3949 C C . ARG B 1 244 ? -6.828 -21.672 -16.203 1 94.19 244 ARG B C 1
ATOM 3951 O O . ARG B 1 244 ? -7.465 -20.844 -16.859 1 94.19 244 ARG B O 1
ATOM 3958 N N . ILE B 1 245 ? -5.75 -21.297 -15.578 1 95.81 245 ILE B N 1
ATOM 3959 C CA . ILE B 1 245 ? -5.258 -19.922 -15.68 1 95.81 245 ILE B CA 1
ATOM 3960 C C . ILE B 1 245 ? -4.016 -19.891 -16.578 1 95.81 245 ILE B C 1
ATOM 3962 O O . ILE B 1 245 ? -4.016 -19.25 -17.625 1 95.81 245 ILE B O 1
ATOM 3966 N N . GLY B 1 246 ? -2.998 -20.625 -16.172 1 95.19 246 GLY B N 1
ATOM 3967 C CA . GLY B 1 246 ? -1.792 -20.625 -16.984 1 95.19 246 GLY B CA 1
ATOM 3968 C C . GLY B 1 246 ? -0.528 -20.859 -16.172 1 95.19 246 GLY B C 1
ATOM 3969 O O . GLY B 1 246 ? -0.553 -21.578 -15.172 1 95.19 246 GLY B O 1
ATOM 3970 N N . VAL B 1 247 ? 0.563 -20.344 -16.781 1 96.44 247 VAL B N 1
ATOM 3971 C CA . VAL B 1 247 ? 1.877 -20.547 -16.188 1 96.44 247 VAL B CA 1
ATOM 3972 C C . VAL B 1 247 ? 2.604 -19.219 -16.047 1 96.44 247 VAL B C 1
ATOM 3974 O O . VAL B 1 247 ? 2.682 -18.438 -17 1 96.44 247 VAL B O 1
ATOM 3977 N N . LEU B 1 248 ? 3.078 -18.922 -14.859 1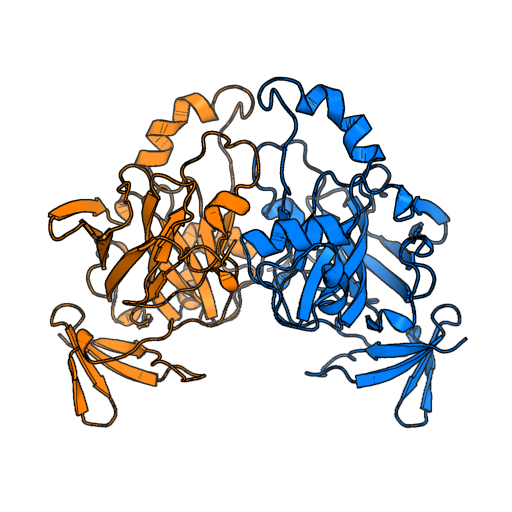 97.25 248 LEU B N 1
ATOM 3978 C CA . LEU B 1 248 ? 3.965 -17.797 -14.555 1 97.25 248 LEU B CA 1
ATOM 3979 C C . LEU B 1 248 ? 5.367 -18.297 -14.211 1 97.25 248 LEU B C 1
ATOM 3981 O O . LEU B 1 248 ? 5.527 -19.156 -13.328 1 97.25 248 LEU B O 1
ATOM 3985 N N . GLU B 1 249 ? 6.328 -17.812 -14.883 1 97.56 249 GLU B N 1
ATOM 3986 C CA . GLU B 1 249 ? 7.691 -18.297 -14.695 1 97.56 249 GLU B CA 1
ATOM 3987 C C . GLU B 1 249 ? 8.672 -17.125 -14.531 1 97.56 249 GLU B C 1
ATOM 3989 O O . GLU B 1 249 ? 8.609 -16.156 -15.281 1 97.56 249 GLU B O 1
ATOM 3994 N N . ASN B 1 250 ? 9.578 -17.234 -13.57 1 98.62 250 ASN B N 1
ATOM 3995 C CA . ASN B 1 250 ? 10.602 -16.219 -13.336 1 98.62 250 ASN B CA 1
ATOM 3996 C C . ASN B 1 250 ? 11.914 -16.859 -12.859 1 98.62 250 ASN B C 1
ATOM 3998 O O . ASN B 1 250 ? 11.898 -17.781 -12.047 1 98.62 250 ASN B O 1
ATOM 4002 N N . GLU B 1 251 ? 12.945 -16.297 -13.297 1 98.62 251 GLU B N 1
ATOM 4003 C CA . GLU B 1 251 ? 14.266 -16.656 -12.797 1 98.62 251 GLU B CA 1
ATOM 4004 C C . GLU B 1 251 ? 14.695 -15.734 -11.656 1 98.62 251 GLU B C 1
ATOM 4006 O O . GLU B 1 251 ? 14.469 -14.523 -11.711 1 98.62 251 GLU B O 1
ATOM 4011 N N . ILE B 1 252 ? 15.312 -16.359 -10.648 1 98.75 252 ILE B N 1
ATOM 4012 C CA . ILE B 1 252 ? 15.961 -15.586 -9.602 1 98.75 252 ILE B CA 1
ATOM 4013 C C . ILE B 1 252 ? 17.391 -15.258 -10.008 1 98.75 252 ILE B C 1
ATOM 4015 O O . ILE B 1 252 ? 18.203 -16.156 -10.266 1 98.75 252 ILE B O 1
ATOM 4019 N N . ALA B 1 253 ? 17.688 -14 -10.094 1 98.12 253 ALA B N 1
ATOM 4020 C CA . ALA B 1 253 ? 19.016 -13.555 -10.5 1 98.12 253 ALA B CA 1
ATOM 4021 C C . ALA B 1 253 ? 19.641 -12.672 -9.43 1 98.12 253 ALA B C 1
ATOM 4023 O O . ALA B 1 253 ? 18.938 -11.953 -8.711 1 98.12 253 ALA B O 1
ATOM 4024 N N . LEU B 1 254 ? 20.969 -12.742 -9.312 1 95.5 254 LEU B N 1
ATOM 4025 C CA . LEU B 1 254 ? 21.672 -11.883 -8.367 1 95.5 254 LEU B CA 1
ATOM 4026 C C . LEU B 1 254 ? 21.656 -10.43 -8.836 1 95.5 254 LEU B C 1
ATOM 4028 O O . LEU B 1 254 ? 21.859 -10.148 -10.016 1 95.5 254 LEU B O 1
ATOM 4032 N N . GLU B 1 255 ? 21.344 -9.594 -7.887 1 91.88 255 GLU B N 1
ATOM 4033 C CA . GLU B 1 255 ? 21.453 -8.172 -8.195 1 91.88 255 GLU B CA 1
ATOM 4034 C C . GLU B 1 255 ? 22.875 -7.809 -8.609 1 91.88 255 GLU B C 1
ATOM 4036 O O . GLU B 1 255 ? 23.844 -8.32 -8.047 1 91.88 255 GLU B O 1
ATOM 4041 N N . GLN B 1 256 ? 23.078 -7.164 -9.695 1 80 256 GLN B N 1
ATOM 4042 C CA . GLN B 1 256 ? 24.406 -6.766 -10.156 1 80 256 GLN B CA 1
ATOM 4043 C C . GLN B 1 256 ? 24.906 -5.543 -9.398 1 80 256 GLN B C 1
ATOM 4045 O O . GLN B 1 256 ? 24.109 -4.715 -8.945 1 80 256 GLN B O 1
ATOM 4050 N N . GLY B 1 257 ? 25.922 -5.52 -8.375 1 60.25 257 GLY B N 1
ATOM 4051 C CA . GLY B 1 257 ? 26.562 -4.465 -7.609 1 60.25 257 GLY B CA 1
ATOM 4052 C C . GLY B 1 257 ? 26.5 -3.113 -8.297 1 60.25 257 GLY B C 1
ATOM 4053 O O . GLY B 1 257 ? 26.484 -3.031 -9.523 1 60.25 257 GLY B O 1
ATOM 4054 N N . GLY B 1 258 ? 25.812 -2.113 -7.922 1 45.94 258 GLY B N 1
ATOM 4055 C CA . GLY B 1 258 ? 26.375 -0.849 -8.367 1 45.94 258 GLY B CA 1
ATOM 4056 C C . GLY B 1 258 ? 27.875 -0.779 -8.203 1 45.94 258 GLY B C 1
ATOM 4057 O O . GLY B 1 258 ? 28.453 -1.502 -7.391 1 45.94 258 GLY B O 1
ATOM 4058 N N . ASP B 1 259 ? 28.828 -0.351 -9.141 1 34.75 259 ASP B N 1
ATOM 4059 C CA . ASP B 1 259 ? 30.266 -0.195 -8.984 1 34.75 259 ASP B CA 1
ATOM 4060 C C . ASP B 1 259 ? 30.625 0.243 -7.562 1 34.75 259 ASP B C 1
ATOM 4062 O O . ASP B 1 259 ? 29.875 1 -6.938 1 34.75 259 ASP B O 1
ATOM 4066 N N . GLU B 1 260 ? 32 -0.154 -6.852 1 23.97 260 GLU B N 1
ATOM 4067 C CA . GLU B 1 260 ? 32.969 0.546 -6.023 1 23.97 260 GLU B CA 1
ATOM 4068 C C . GLU B 1 260 ? 33.031 2.029 -6.375 1 23.97 260 GLU B C 1
ATOM 4070 O O . GLU B 1 260 ? 33 2.396 -7.551 1 23.97 260 GLU B O 1
#

Solvent-accessible surface area (backbone atoms only — not comparable to full-atom values): 26165 Å² total; per-residue (Å²): 118,73,35,64,29,36,29,19,42,56,92,54,91,59,66,43,73,31,37,26,25,43,82,74,46,34,38,32,45,94,90,40,76,40,51,58,88,77,55,60,48,28,40,53,64,82,41,51,34,34,38,48,54,78,33,21,40,64,37,38,62,74,41,43,68,61,34,49,26,84,89,55,54,49,67,82,90,62,90,41,50,49,68,39,50,67,48,9,56,24,20,36,65,40,68,29,61,37,54,83,9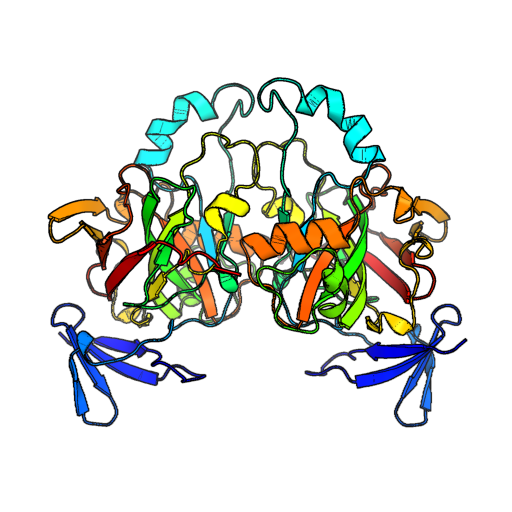1,54,76,48,31,36,48,13,51,24,49,24,39,30,27,53,35,76,34,58,58,40,53,47,93,50,30,65,78,28,39,44,21,34,34,38,29,42,51,29,28,47,78,70,85,70,66,47,48,61,54,44,83,40,36,32,25,49,30,31,30,27,27,17,45,34,33,26,36,44,86,70,43,64,57,66,74,63,37,38,33,39,33,25,51,73,82,38,82,66,41,76,48,40,54,80,43,36,70,61,58,70,38,53,50,51,17,59,52,14,60,47,28,54,45,45,57,35,20,28,51,27,44,47,48,58,68,63,35,49,76,44,35,71,75,38,36,41,36,39,34,33,52,70,55,25,58,28,37,32,36,30,33,64,49,74,73,83,80,130,119,74,33,65,29,36,29,18,43,57,92,53,93,58,66,43,73,32,37,26,25,42,83,75,45,34,39,31,45,96,90,41,76,40,51,57,87,77,54,59,48,28,40,54,64,81,43,51,34,36,37,47,54,79,35,22,40,66,35,38,62,74,41,42,67,60,33,49,26,84,89,56,53,48,67,80,91,62,91,42,53,47,69,40,50,69,47,8,56,24,21,36,66,42,66,28,59,37,55,84,90,53,75,48,33,35,49,13,51,26,50,25,39,31,26,54,35,76,34,59,58,39,53,46,95,52,29,66,79,29,41,43,21,35,33,37,30,40,51,29,29,45,80,71,85,69,66,48,48,61,54,43,82,41,35,33,24,51,30,30,29,28,27,18,45,34,33,27,36,44,86,70,44,62,58,66,73,62,37,38,32,40,33,24,52,73,82,39,81,67,41,76,48,41,54,81,42,37,70,61,58,69,37,52,50,50,15,60,51,14,62,46,27,54,45,43,56,37,20,28,51,30,44,48,48,58,67,63,35,49,76,42,36,70,76,37,35,44,37,39,33,33,51,69,53,26,59,29,38,31,37,30,32,65,48,76,76,75,85,136